Protein AF-A0A7W1YKB1-F1 (afdb_monomer_lite)

Secondary structure (DSSP, 8-state):
-HHHHHHHHHHHHHHHHTT-HHHHHHHHHHHHHH-TT---HHHHHHHHHHHHHHHHHTT-HHHHHHHHHHHHHH-TT-HHHHHHHHHHHTT-TT--THHHHHHHHHHHH--SSPPHHHHHHHHHHHTTS-S-SHHHHHHHHHHHHH-TTHHHHHGGGGGSS-HHHHHHHHHHHHHTT---HHHHHHHHHHHHHHS-TTSHHHHHHHHHHHHHHTSTTHHHHHHHTTPPP----GGGSS-SHHHHHHHHHHHTTTHHHHHHHHHHHTT-SSHHHHHHHHHHHHHTT-GGGS-HHHHHHHHHTTS-TTS--HHHHHHHHHHHTTTTSTTHHHHHHHHHHHHHHHHHHHHHHHH--SHHHHHHHHHHHHHHHHHHHHHHHTT-

Structure (mmCIF, N/CA/C/O backbone):
data_AF-A0A7W1YKB1-F1
#
_entry.id   AF-A0A7W1YKB1-F1
#
loop_
_atom_site.group_PDB
_atom_site.id
_atom_site.type_symbol
_atom_site.label_atom_id
_atom_site.label_alt_id
_atom_site.label_comp_id
_atom_site.label_asym_id
_atom_site.label_entity_id
_atom_site.label_seq_id
_atom_site.pdbx_PDB_ins_code
_atom_site.Cartn_x
_atom_site.Cartn_y
_atom_site.Cartn_z
_atom_site.occupancy
_atom_site.B_iso_or_equiv
_atom_site.auth_seq_id
_atom_site.auth_comp_id
_atom_site.auth_asym_id
_atom_site.auth_atom_id
_atom_site.pdbx_PDB_model_num
ATOM 1 N N . VAL A 1 1 ? 41.666 4.467 -49.188 1.00 85.25 1 VAL A N 1
ATOM 2 C CA . VAL A 1 1 ? 41.265 4.787 -47.792 1.00 85.25 1 VAL A CA 1
ATOM 3 C C . VAL A 1 1 ? 40.006 4.034 -47.366 1.00 85.25 1 VAL A C 1
ATOM 5 O O . VAL A 1 1 ? 40.105 3.256 -46.431 1.00 85.25 1 VAL A O 1
ATOM 8 N N . ALA A 1 2 ? 38.862 4.178 -48.049 1.00 90.25 2 ALA A N 1
ATOM 9 C CA . ALA A 1 2 ? 37.611 3.494 -47.673 1.00 90.25 2 ALA A CA 1
ATOM 10 C C . ALA A 1 2 ? 37.725 1.954 -47.601 1.00 90.25 2 ALA A C 1
ATOM 12 O O . ALA A 1 2 ? 37.402 1.372 -46.573 1.00 90.25 2 ALA A O 1
ATOM 13 N N . GLN A 1 3 ? 38.285 1.310 -48.632 1.00 93.06 3 GLN A N 1
ATOM 14 C CA . GLN A 1 3 ? 38.517 -0.146 -48.645 1.00 93.06 3 GLN A CA 1
ATOM 15 C C . GLN A 1 3 ? 39.397 -0.622 -47.479 1.00 93.06 3 GLN A C 1
ATOM 17 O O . GLN A 1 3 ? 39.146 -1.665 -46.889 1.00 93.06 3 GLN A O 1
ATOM 22 N N . PHE A 1 4 ? 40.407 0.169 -47.104 1.00 93.94 4 PHE A N 1
ATOM 23 C CA . PHE A 1 4 ? 41.265 -0.143 -45.962 1.00 93.94 4 PHE A CA 1
ATOM 24 C C . PHE A 1 4 ? 40.499 -0.048 -44.636 1.00 93.94 4 PHE A C 1
ATOM 26 O O . PHE A 1 4 ? 40.626 -0.935 -43.799 1.00 93.94 4 PHE A O 1
ATOM 33 N N . ARG A 1 5 ? 39.670 0.995 -44.458 1.00 95.00 5 ARG A N 1
ATOM 34 C CA . ARG A 1 5 ? 38.801 1.130 -43.276 1.00 95.00 5 ARG A CA 1
ATOM 35 C C . ARG A 1 5 ? 37.877 -0.082 -43.137 1.00 95.00 5 ARG A C 1
ATOM 37 O O . ARG A 1 5 ? 37.788 -0.651 -42.058 1.00 95.00 5 ARG A O 1
ATOM 44 N N . GLN A 1 6 ? 37.258 -0.503 -44.239 1.00 93.62 6 GLN A N 1
ATOM 45 C CA . GLN A 1 6 ? 36.379 -1.671 -44.267 1.00 93.62 6 GLN A CA 1
ATOM 46 C C . GLN A 1 6 ? 37.120 -2.972 -43.925 1.00 93.62 6 GLN A C 1
ATOM 48 O O . GLN A 1 6 ? 36.598 -3.779 -43.167 1.00 93.62 6 GLN A O 1
ATOM 53 N N . ALA A 1 7 ? 38.340 -3.164 -44.436 1.00 95.44 7 ALA A N 1
ATOM 54 C CA . ALA A 1 7 ? 39.142 -4.349 -44.132 1.00 95.44 7 ALA A CA 1
ATOM 55 C C . ALA A 1 7 ? 39.521 -4.434 -42.643 1.00 95.44 7 ALA A C 1
ATOM 57 O O . ALA A 1 7 ? 39.384 -5.493 -42.039 1.00 95.44 7 ALA A O 1
ATOM 58 N N . VAL A 1 8 ? 39.947 -3.318 -42.037 1.00 95.12 8 VAL A N 1
ATOM 59 C CA . VAL A 1 8 ? 40.283 -3.266 -40.601 1.00 95.12 8 VAL A CA 1
ATOM 60 C C . VAL A 1 8 ? 39.051 -3.519 -39.731 1.00 95.12 8 VAL A C 1
ATOM 62 O O . VAL A 1 8 ? 39.134 -4.265 -38.758 1.00 95.12 8 VAL A O 1
ATOM 65 N N . HIS A 1 9 ? 37.909 -2.925 -40.086 1.00 96.44 9 HIS A N 1
ATOM 66 C CA . HIS A 1 9 ? 36.647 -3.153 -39.379 1.00 96.44 9 HIS A CA 1
ATOM 67 C C . HIS A 1 9 ? 36.203 -4.617 -39.474 1.00 96.44 9 HIS A C 1
ATOM 69 O O . HIS A 1 9 ? 35.893 -5.221 -38.451 1.00 96.44 9 HIS A O 1
ATOM 75 N N . GLY A 1 10 ? 36.253 -5.208 -40.672 1.00 95.44 10 GLY A N 1
ATOM 76 C CA . GLY A 1 10 ? 35.922 -6.616 -40.893 1.00 95.44 10 GLY A CA 1
ATOM 77 C C . GLY A 1 10 ? 36.803 -7.574 -40.087 1.00 95.44 10 GLY A C 1
ATOM 78 O O . GLY A 1 10 ? 36.273 -8.460 -39.425 1.00 95.44 10 GLY A O 1
ATOM 79 N N . GLU A 1 11 ? 38.122 -7.349 -40.065 1.00 96.06 11 GLU A N 1
ATOM 80 C CA . GLU A 1 11 ? 39.069 -8.146 -39.265 1.00 96.06 11 GLU A CA 1
ATOM 81 C C . GLU A 1 11 ? 38.735 -8.080 -37.762 1.00 96.06 11 GLU A C 1
ATOM 83 O O . GLU A 1 11 ? 38.736 -9.098 -37.068 1.00 96.06 11 GLU A O 1
ATOM 88 N N . ALA A 1 12 ? 38.417 -6.889 -37.245 1.00 96.12 12 ALA A N 1
ATOM 89 C CA . ALA A 1 12 ? 38.049 -6.720 -35.840 1.00 96.12 12 ALA A CA 1
ATOM 90 C C . ALA A 1 12 ? 36.725 -7.426 -35.492 1.00 96.12 12 ALA A C 1
ATOM 92 O O . ALA A 1 12 ? 36.629 -8.054 -34.435 1.00 96.12 12 ALA A O 1
ATOM 93 N N . LEU A 1 13 ? 35.724 -7.360 -36.378 1.00 95.00 13 LEU A N 1
ATOM 94 C CA . LEU A 1 13 ? 34.447 -8.057 -36.198 1.00 95.00 13 LEU A CA 1
ATOM 95 C C . LEU A 1 13 ? 34.602 -9.580 -36.264 1.00 95.00 13 LEU A C 1
ATOM 97 O O . LEU A 1 13 ? 33.957 -10.280 -35.488 1.00 95.00 13 LEU A O 1
ATOM 101 N N . GLU A 1 14 ? 35.469 -10.096 -37.135 1.00 96.25 14 GLU A N 1
ATOM 102 C CA . GLU A 1 14 ? 35.768 -11.529 -37.220 1.00 96.25 14 GLU A CA 1
ATOM 103 C C . GLU A 1 14 ? 36.386 -12.045 -35.912 1.00 96.25 14 GLU A C 1
ATOM 105 O O . GLU A 1 14 ? 35.917 -13.031 -35.340 1.00 96.25 14 GLU A O 1
ATOM 110 N N . LEU A 1 15 ? 37.386 -11.331 -35.381 1.00 96.56 15 LEU A N 1
ATOM 111 C CA . LEU A 1 15 ? 38.001 -11.659 -34.092 1.00 96.56 15 LEU A CA 1
ATOM 112 C C . LEU A 1 15 ? 36.985 -11.601 -32.943 1.00 96.56 15 LEU A C 1
ATOM 114 O O . LEU A 1 15 ? 36.934 -12.515 -32.118 1.00 96.56 15 LEU A O 1
ATOM 118 N N . ALA A 1 16 ? 36.150 -10.559 -32.900 1.00 94.69 16 ALA A N 1
ATOM 119 C CA . ALA A 1 16 ? 35.103 -10.432 -31.890 1.00 94.69 16 ALA A CA 1
ATOM 120 C C . ALA A 1 16 ? 34.046 -11.546 -32.003 1.00 94.69 16 ALA A C 1
ATOM 122 O O . ALA A 1 16 ? 33.633 -12.092 -30.982 1.00 94.69 16 ALA A O 1
ATOM 123 N N . GLY A 1 17 ? 33.648 -11.930 -33.220 1.00 92.12 17 GLY A N 1
ATOM 124 C CA . GLY A 1 17 ? 32.723 -13.041 -33.469 1.00 92.12 17 GLY A CA 1
ATOM 125 C C . GLY A 1 17 ? 33.270 -14.398 -33.017 1.00 92.12 17 GLY A C 1
ATOM 126 O O . GLY A 1 17 ? 32.501 -15.270 -32.623 1.00 92.12 17 GLY A O 1
ATOM 127 N N . ALA A 1 18 ? 34.596 -14.552 -32.991 1.00 94.19 18 ALA A N 1
ATOM 128 C CA . ALA A 1 18 ? 35.284 -15.717 -32.439 1.00 94.19 18 ALA A CA 1
ATOM 129 C C . ALA A 1 18 ? 35.510 -15.649 -30.909 1.00 94.19 18 ALA A C 1
ATOM 131 O O . ALA A 1 18 ? 36.258 -16.462 -30.370 1.00 94.19 18 ALA A O 1
ATOM 132 N N . GLY A 1 19 ? 34.930 -14.667 -30.203 1.00 93.50 19 GLY A N 1
ATOM 133 C CA . GLY A 1 19 ? 35.124 -14.455 -28.760 1.00 93.50 19 GLY A CA 1
ATOM 134 C C . GLY A 1 19 ? 36.480 -13.840 -28.383 1.00 93.50 19 GLY A C 1
ATOM 135 O O . GLY A 1 19 ? 36.773 -13.636 -27.205 1.00 93.50 19 GLY A O 1
ATOM 136 N N . ARG A 1 20 ? 37.324 -13.492 -29.364 1.00 97.19 20 ARG A N 1
ATOM 137 C CA . ARG A 1 20 ? 38.670 -12.928 -29.161 1.00 97.19 20 ARG A CA 1
ATOM 138 C C . ARG A 1 20 ? 38.619 -11.403 -29.054 1.00 97.19 20 ARG A C 1
ATOM 140 O O . ARG A 1 20 ? 39.274 -10.679 -29.805 1.00 97.19 20 ARG A O 1
ATOM 147 N N . HIS A 1 21 ? 37.808 -10.904 -28.125 1.00 97.12 21 HIS A N 1
ATOM 148 C CA . HIS A 1 21 ? 37.515 -9.473 -27.999 1.00 97.12 21 HIS A CA 1
ATOM 149 C C . HIS A 1 21 ? 38.749 -8.625 -27.659 1.00 97.12 21 HIS A C 1
ATOM 151 O O . HIS A 1 21 ? 38.918 -7.545 -28.220 1.00 97.12 21 HIS A O 1
ATOM 157 N N . ASP A 1 22 ? 39.635 -9.115 -26.790 1.00 97.38 22 ASP A N 1
ATOM 158 C CA . ASP A 1 22 ? 40.852 -8.382 -26.417 1.00 97.38 22 ASP A CA 1
ATOM 159 C C . ASP A 1 22 ? 41.860 -8.317 -27.573 1.00 97.38 22 ASP A C 1
ATOM 161 O O . ASP A 1 22 ? 42.475 -7.274 -27.798 1.00 97.38 22 ASP A O 1
ATOM 165 N N . ASP A 1 23 ? 41.950 -9.377 -28.384 1.00 97.62 23 ASP A N 1
ATOM 166 C CA . ASP A 1 23 ? 42.762 -9.377 -29.606 1.00 97.62 23 ASP A CA 1
ATOM 167 C C . ASP A 1 23 ? 42.218 -8.385 -30.641 1.00 97.62 23 ASP A C 1
ATOM 169 O O . ASP A 1 23 ? 42.994 -7.675 -31.286 1.00 97.62 23 ASP A O 1
ATOM 173 N N . ALA A 1 24 ? 40.891 -8.308 -30.788 1.00 97.38 24 ALA A N 1
ATOM 174 C CA . ALA A 1 24 ? 40.237 -7.337 -31.660 1.00 97.38 24 ALA A CA 1
ATOM 175 C C . ALA A 1 24 ? 40.542 -5.893 -31.221 1.00 97.38 24 ALA A C 1
ATOM 177 O O . ALA A 1 24 ? 40.937 -5.070 -32.049 1.00 97.38 24 ALA A O 1
ATOM 178 N N . LEU A 1 25 ? 40.442 -5.590 -29.920 1.00 97.50 25 LEU A N 1
ATOM 179 C CA . LEU A 1 25 ? 40.770 -4.266 -29.375 1.00 97.50 25 LEU A CA 1
ATOM 180 C C . LEU A 1 25 ? 42.254 -3.922 -29.551 1.00 97.50 25 LEU A C 1
ATOM 182 O O . LEU A 1 25 ? 42.580 -2.840 -30.039 1.00 97.50 25 LEU A O 1
ATOM 186 N N . ALA A 1 26 ? 43.159 -4.857 -29.248 1.00 97.12 26 ALA A N 1
ATOM 187 C CA . ALA A 1 26 ? 44.594 -4.668 -29.456 1.00 97.12 26 ALA A CA 1
ATOM 188 C C . ALA A 1 26 ? 44.941 -4.462 -30.941 1.00 97.12 26 ALA A C 1
ATOM 190 O O . ALA A 1 26 ? 45.864 -3.716 -31.291 1.00 97.12 26 ALA A O 1
ATOM 191 N N . ARG A 1 27 ? 44.202 -5.117 -31.846 1.00 95.62 27 ARG A N 1
ATOM 192 C CA . ARG A 1 27 ? 44.361 -4.927 -33.287 1.00 95.62 27 ARG A CA 1
ATOM 193 C C . ARG A 1 27 ? 43.944 -3.523 -33.709 1.00 95.62 27 ARG A C 1
ATOM 195 O O . ARG A 1 27 ? 44.707 -2.896 -34.444 1.00 95.62 27 ARG A O 1
ATOM 202 N N . LEU A 1 28 ? 42.798 -3.032 -33.243 1.00 96.56 28 LEU A N 1
ATOM 203 C CA . LEU A 1 28 ? 42.324 -1.674 -33.521 1.00 96.56 28 LEU A CA 1
ATOM 204 C C . LEU A 1 28 ? 43.298 -0.613 -32.995 1.00 96.56 28 LEU A C 1
ATOM 206 O O . LEU A 1 28 ? 43.696 0.271 -33.758 1.00 96.56 28 LEU A O 1
ATOM 210 N N . ASP A 1 29 ? 43.781 -0.768 -31.760 1.00 96.44 29 ASP A N 1
ATOM 211 C CA . ASP A 1 29 ? 44.753 0.150 -31.159 1.00 96.44 29 ASP A CA 1
ATOM 212 C C . ASP A 1 29 ? 46.060 0.217 -31.967 1.00 96.44 29 ASP A C 1
ATOM 214 O O . ASP A 1 29 ? 46.542 1.300 -32.310 1.00 96.44 29 ASP A O 1
ATOM 218 N N . ARG A 1 30 ? 46.582 -0.937 -32.408 1.00 95.81 30 ARG A N 1
ATOM 219 C CA . ARG A 1 30 ? 47.763 -0.990 -33.285 1.00 95.81 30 ARG A CA 1
ATOM 220 C C . ARG A 1 30 ? 47.534 -0.250 -34.604 1.00 95.81 30 ARG A C 1
ATOM 222 O O . ARG A 1 30 ? 48.442 0.421 -35.097 1.00 95.81 30 ARG A O 1
ATOM 229 N N . GLN A 1 31 ? 46.352 -0.390 -35.207 1.00 95.56 31 GLN A N 1
ATOM 230 C CA . GLN A 1 31 ? 46.036 0.286 -36.469 1.00 95.56 31 GLN A CA 1
ATOM 231 C C . GLN A 1 31 ? 45.942 1.803 -36.281 1.00 95.56 31 GLN A C 1
ATOM 233 O O . GLN A 1 31 ? 46.481 2.529 -37.119 1.00 95.56 31 GLN A O 1
ATOM 238 N N . ARG A 1 32 ? 45.338 2.265 -35.178 1.00 95.44 32 ARG A N 1
ATOM 239 C CA . ARG A 1 32 ? 45.282 3.679 -34.776 1.00 95.44 32 ARG A CA 1
ATOM 240 C C . ARG A 1 32 ? 46.678 4.252 -34.523 1.00 95.44 32 ARG A C 1
ATOM 242 O O . ARG A 1 32 ? 47.017 5.292 -35.081 1.00 95.44 32 ARG A O 1
ATOM 249 N N . GLY A 1 33 ? 47.524 3.547 -33.769 1.00 94.44 33 GLY A N 1
ATOM 250 C CA . GLY A 1 33 ? 48.903 3.968 -33.491 1.00 94.44 33 GLY A CA 1
ATOM 251 C C . GLY A 1 33 ? 49.774 4.055 -34.749 1.00 94.44 33 GLY A C 1
ATOM 252 O O . GLY A 1 33 ? 50.532 5.006 -34.923 1.00 94.44 33 GLY A O 1
ATOM 253 N N . ALA A 1 34 ? 49.622 3.106 -35.678 1.00 95.50 34 ALA A N 1
ATOM 254 C CA . ALA A 1 34 ? 50.330 3.135 -36.959 1.00 95.50 34 ALA A CA 1
ATOM 255 C C . ALA A 1 34 ? 49.784 4.198 -37.931 1.00 95.50 34 ALA A C 1
ATOM 257 O O . ALA A 1 34 ? 50.477 4.590 -38.873 1.00 95.50 34 ALA A O 1
ATOM 258 N N . ARG A 1 35 ? 48.523 4.617 -37.767 1.00 95.31 35 ARG A N 1
ATOM 259 C CA . ARG A 1 35 ? 47.820 5.523 -38.685 1.00 95.31 35 ARG A CA 1
ATOM 260 C C . ARG A 1 35 ? 46.950 6.499 -37.889 1.00 95.31 35 ARG A C 1
ATOM 262 O O . ARG A 1 35 ? 45.752 6.263 -37.765 1.00 95.31 35 ARG A O 1
ATOM 269 N N . PRO A 1 36 ? 47.508 7.638 -37.440 1.00 91.81 36 PRO A N 1
ATOM 270 C CA . PRO A 1 36 ? 46.780 8.604 -36.612 1.00 91.81 36 PRO A CA 1
ATOM 271 C C . PRO 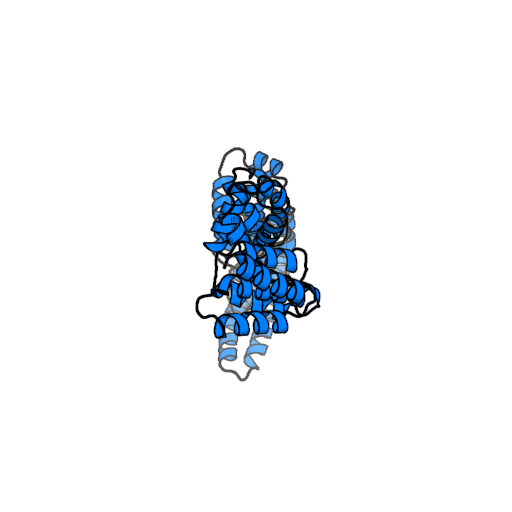A 1 36 ? 45.506 9.187 -37.250 1.00 91.81 36 PRO A C 1
ATOM 273 O O . PRO A 1 36 ? 44.644 9.697 -36.548 1.00 91.81 36 PRO A O 1
ATOM 276 N N . TRP A 1 37 ? 45.365 9.112 -38.579 1.00 92.25 37 TRP A N 1
ATOM 277 C CA . TRP A 1 37 ? 44.157 9.532 -39.302 1.00 92.25 37 TRP A CA 1
ATOM 278 C C . TRP A 1 37 ? 42.993 8.529 -39.201 1.00 92.25 37 TRP A C 1
ATOM 280 O O . TRP A 1 37 ? 41.877 8.829 -39.633 1.00 92.25 37 TRP A O 1
ATOM 290 N N . LEU A 1 38 ? 43.241 7.313 -38.707 1.00 93.94 38 LEU A N 1
ATOM 291 C CA . LEU A 1 38 ? 42.237 6.265 -38.583 1.00 93.94 38 LEU A CA 1
ATOM 292 C C . LEU A 1 38 ? 41.498 6.399 -37.249 1.00 93.94 38 LEU A C 1
ATOM 294 O O . LEU A 1 38 ? 41.954 5.900 -36.227 1.00 93.94 38 LEU A O 1
ATOM 298 N N . ASP A 1 39 ? 40.326 7.027 -37.284 1.00 92.31 39 ASP A N 1
ATOM 299 C CA . ASP A 1 39 ? 39.389 6.975 -36.161 1.00 92.31 39 ASP A CA 1
ATOM 300 C C . ASP A 1 39 ? 38.729 5.585 -36.058 1.00 92.31 39 ASP A C 1
ATOM 302 O O . ASP A 1 39 ? 38.001 5.169 -36.972 1.00 92.31 39 ASP A O 1
ATOM 306 N N . THR A 1 40 ? 39.030 4.882 -34.962 1.00 93.75 40 THR A N 1
ATOM 307 C CA . THR A 1 40 ? 38.560 3.532 -34.607 1.00 93.75 40 THR A CA 1
ATOM 308 C C . THR A 1 40 ? 37.523 3.528 -33.482 1.00 93.75 40 THR A C 1
ATOM 310 O O . THR A 1 40 ? 37.046 2.453 -33.118 1.00 93.75 40 THR A O 1
ATOM 313 N N . ALA A 1 41 ? 37.142 4.689 -32.932 1.00 92.50 41 ALA A N 1
ATOM 314 C CA . ALA A 1 41 ? 36.358 4.767 -31.695 1.00 92.50 41 ALA A CA 1
ATOM 315 C C . ALA A 1 41 ? 35.004 4.037 -31.785 1.00 92.50 41 ALA A C 1
ATOM 317 O O . ALA A 1 41 ? 34.617 3.316 -30.863 1.00 92.50 41 ALA A O 1
ATOM 318 N N . THR A 1 42 ? 34.300 4.166 -32.916 1.00 93.25 42 THR A N 1
ATOM 319 C CA . THR A 1 42 ? 33.042 3.444 -33.169 1.00 93.25 42 THR A CA 1
ATOM 320 C C . THR A 1 42 ? 33.249 1.927 -33.182 1.00 93.25 42 THR A C 1
ATOM 322 O O . THR A 1 42 ? 32.482 1.203 -32.557 1.00 93.25 42 THR A O 1
ATOM 325 N N . TRP A 1 43 ? 34.313 1.438 -33.825 1.00 96.12 43 TRP A N 1
ATOM 326 C CA . TRP A 1 43 ? 34.612 0.003 -33.907 1.00 96.12 43 TRP A CA 1
ATOM 327 C C . TRP A 1 43 ? 35.033 -0.569 -32.552 1.00 96.12 43 TRP A C 1
ATOM 329 O O . TRP A 1 43 ? 34.612 -1.659 -32.178 1.00 96.12 43 TRP A O 1
ATOM 339 N N . GLU A 1 44 ? 35.814 0.184 -31.775 1.00 96.12 44 GLU A N 1
ATOM 340 C CA . GLU A 1 44 ? 36.178 -0.193 -30.404 1.00 96.12 44 GLU A CA 1
ATOM 341 C C . GLU A 1 44 ? 34.935 -0.309 -29.514 1.00 96.12 44 GLU A C 1
ATOM 343 O O . GLU A 1 44 ? 34.840 -1.221 -28.692 1.00 96.12 44 GLU A O 1
ATOM 348 N N . ARG A 1 45 ? 33.946 0.578 -29.686 1.00 96.06 45 ARG A N 1
ATOM 349 C CA . ARG A 1 45 ? 32.659 0.491 -28.980 1.00 96.06 45 ARG A CA 1
ATOM 350 C C . ARG A 1 45 ? 31.850 -0.735 -29.402 1.00 96.06 45 ARG A C 1
ATOM 352 O O . ARG A 1 45 ? 31.323 -1.422 -28.529 1.00 96.06 45 ARG A O 1
ATOM 359 N N . GLU A 1 46 ? 31.775 -1.041 -30.697 1.00 96.12 46 GLU A N 1
ATOM 360 C CA . GLU A 1 46 ? 31.105 -2.250 -31.202 1.00 96.12 46 GLU A CA 1
ATOM 361 C C . GLU A 1 46 ? 31.728 -3.525 -30.608 1.00 96.12 46 GLU A C 1
ATOM 363 O O . GLU A 1 46 ? 31.010 -4.371 -30.072 1.00 96.12 46 GLU A O 1
ATOM 368 N N . VAL A 1 47 ? 33.063 -3.632 -30.604 1.00 97.62 47 VAL A N 1
ATOM 369 C CA . VAL A 1 47 ? 33.781 -4.780 -30.023 1.00 97.62 47 VAL A CA 1
ATOM 370 C C . VAL A 1 47 ? 33.548 -4.888 -28.513 1.00 97.62 47 VAL A C 1
ATOM 372 O O . VAL A 1 47 ? 33.294 -5.986 -28.016 1.00 97.62 47 VAL A O 1
ATOM 375 N N . ARG A 1 48 ? 33.589 -3.770 -27.771 1.00 98.12 48 ARG A N 1
ATOM 376 C CA . ARG A 1 48 ? 33.302 -3.751 -26.323 1.00 98.12 48 ARG A CA 1
ATOM 377 C C . ARG A 1 48 ? 31.850 -4.131 -26.017 1.00 98.12 48 ARG A C 1
ATOM 379 O O . ARG A 1 48 ? 31.609 -4.869 -25.067 1.00 98.12 48 ARG A O 1
ATOM 386 N N . THR A 1 49 ? 30.903 -3.696 -26.844 1.00 97.81 49 THR A N 1
ATOM 387 C CA . THR A 1 49 ? 29.483 -4.073 -26.732 1.00 97.81 49 THR A CA 1
ATOM 388 C C . THR A 1 49 ? 29.302 -5.578 -26.949 1.00 97.81 49 THR A C 1
ATOM 390 O O . THR A 1 49 ? 28.633 -6.243 -26.159 1.00 97.81 49 THR A O 1
ATOM 393 N N . ALA A 1 50 ? 29.959 -6.144 -27.969 1.00 96.88 50 ALA A N 1
ATOM 394 C CA . ALA A 1 50 ? 29.962 -7.587 -28.212 1.00 96.88 50 ALA A CA 1
ATOM 395 C C . ALA A 1 50 ? 30.617 -8.368 -27.058 1.00 96.88 50 ALA A C 1
ATOM 397 O O . ALA A 1 50 ? 30.086 -9.396 -26.642 1.00 96.88 50 ALA A O 1
ATOM 398 N N . LYS A 1 51 ? 31.721 -7.853 -26.495 1.00 97.94 51 LYS A N 1
ATOM 399 C CA . LYS A 1 51 ? 32.379 -8.426 -25.309 1.00 97.94 51 LYS A CA 1
ATOM 400 C C . LYS A 1 51 ? 31.437 -8.467 -24.106 1.00 97.94 51 LYS A C 1
ATOM 402 O O . LYS A 1 51 ? 31.360 -9.492 -23.437 1.00 97.94 51 LYS A O 1
ATOM 407 N N . ALA A 1 52 ? 30.706 -7.382 -23.846 1.00 97.69 52 ALA A N 1
ATOM 408 C CA . ALA A 1 52 ? 29.743 -7.316 -22.749 1.00 97.69 52 ALA A CA 1
ATOM 409 C C . ALA A 1 52 ? 28.645 -8.379 -22.905 1.00 97.69 52 ALA A C 1
ATOM 411 O O . ALA A 1 52 ? 28.411 -9.160 -21.985 1.00 97.69 52 ALA A O 1
ATOM 412 N N . ALA A 1 53 ? 28.045 -8.487 -24.095 1.00 96.56 53 ALA A N 1
ATOM 413 C CA . ALA A 1 53 ? 27.050 -9.521 -24.386 1.00 96.56 53 ALA A CA 1
ATOM 414 C C . ALA A 1 53 ? 27.622 -10.947 -24.251 1.00 96.56 53 ALA A C 1
ATOM 416 O O . ALA A 1 53 ? 26.967 -11.826 -23.690 1.00 96.56 53 ALA A O 1
ATOM 417 N N . HIS A 1 54 ? 28.858 -11.174 -24.710 1.00 96.06 54 HIS A N 1
ATOM 418 C CA . HIS A 1 54 ? 29.543 -12.460 -24.575 1.00 96.06 54 HIS A CA 1
ATOM 419 C C . HIS A 1 54 ? 29.740 -12.856 -23.105 1.00 96.06 54 HIS A C 1
ATOM 421 O O . HIS A 1 54 ? 29.464 -14.001 -22.749 1.00 96.06 54 HIS A O 1
ATOM 427 N N . LEU A 1 55 ? 30.153 -11.918 -22.244 1.00 96.38 55 LEU A N 1
ATOM 428 C CA . LEU A 1 55 ? 30.297 -12.155 -20.803 1.00 96.38 55 LEU A CA 1
ATOM 429 C C . LEU A 1 55 ? 28.971 -12.595 -20.170 1.00 96.38 55 LEU A C 1
ATOM 431 O O . LEU A 1 55 ? 28.937 -13.593 -19.452 1.00 96.38 55 LEU A O 1
ATOM 435 N N . VAL A 1 56 ? 27.866 -11.913 -20.489 1.00 95.50 56 VAL A N 1
ATOM 436 C CA . VAL A 1 56 ? 26.533 -12.284 -19.980 1.00 95.50 56 VAL A CA 1
ATOM 437 C C . VAL A 1 56 ? 26.128 -13.688 -20.442 1.00 95.50 56 VAL A C 1
ATOM 439 O O . VAL A 1 56 ? 25.664 -14.495 -19.633 1.00 95.50 56 VAL A O 1
ATOM 442 N N . ALA A 1 57 ? 26.358 -14.013 -21.718 1.00 94.00 57 ALA A N 1
ATOM 443 C CA . ALA A 1 57 ? 26.049 -15.329 -22.279 1.00 94.00 57 ALA A CA 1
ATOM 444 C C . ALA A 1 57 ? 26.859 -16.472 -21.632 1.00 94.00 57 ALA A C 1
ATOM 446 O O . ALA A 1 57 ? 26.371 -17.598 -21.554 1.00 94.00 57 ALA A O 1
ATOM 447 N N . HIS A 1 58 ? 28.060 -16.185 -21.122 1.00 94.44 58 HIS A N 1
ATOM 448 C CA . HIS A 1 58 ? 28.961 -17.161 -20.497 1.00 94.44 58 HIS A CA 1
ATOM 449 C C . HIS A 1 58 ? 28.954 -17.082 -18.963 1.00 94.44 58 HIS A C 1
ATOM 451 O O . HIS A 1 58 ? 29.959 -17.366 -18.321 1.00 94.44 58 HIS A O 1
ATOM 457 N N . GLN A 1 59 ? 27.811 -16.725 -18.365 1.00 90.62 59 GLN A N 1
ATOM 458 C CA . GLN A 1 59 ? 27.593 -16.713 -16.907 1.00 90.62 59 GLN A CA 1
ATOM 459 C C . GLN A 1 59 ? 28.474 -15.721 -16.125 1.00 90.62 59 GLN A C 1
ATOM 461 O O . GLN A 1 59 ? 28.613 -15.828 -14.909 1.00 90.62 59 GLN A O 1
ATOM 466 N N . HIS A 1 60 ? 29.005 -14.697 -16.793 1.00 94.12 60 HIS A N 1
ATOM 467 C CA . HIS A 1 60 ? 29.709 -13.575 -16.170 1.00 94.12 60 HIS A CA 1
ATOM 468 C C . HIS A 1 60 ? 28.835 -12.312 -16.190 1.00 94.12 60 HIS A C 1
ATOM 470 O O . HIS A 1 60 ? 29.261 -11.249 -16.644 1.00 94.12 60 HIS A O 1
ATOM 476 N N . ALA A 1 61 ? 27.591 -12.442 -15.714 1.00 93.38 61 ALA A N 1
ATOM 477 C CA . ALA A 1 61 ? 26.558 -11.407 -15.793 1.00 93.38 61 ALA A CA 1
ATOM 478 C C . ALA A 1 61 ? 26.983 -10.077 -15.148 1.00 93.38 61 ALA A C 1
ATOM 480 O O . ALA A 1 61 ? 26.862 -9.041 -15.792 1.00 93.38 61 ALA A O 1
ATOM 481 N N . GLU A 1 62 ? 27.563 -10.105 -13.944 1.00 94.69 62 GLU A N 1
ATOM 482 C CA . GLU A 1 62 ? 28.023 -8.898 -13.233 1.00 94.69 62 GLU A CA 1
ATOM 483 C C . GLU A 1 62 ? 29.120 -8.144 -14.004 1.00 94.69 62 GLU A C 1
ATOM 485 O O . GLU A 1 62 ? 29.094 -6.920 -14.112 1.00 94.69 62 GLU A O 1
ATOM 490 N N . GLN A 1 63 ? 30.078 -8.868 -14.596 1.00 96.25 63 GLN A N 1
ATOM 491 C CA . GLN A 1 63 ? 31.147 -8.262 -15.399 1.00 96.25 63 GLN A CA 1
ATOM 492 C C . GLN A 1 63 ? 30.606 -7.704 -16.719 1.00 96.25 63 GLN A C 1
ATOM 494 O O . GLN A 1 63 ? 31.034 -6.642 -17.172 1.00 96.25 63 GLN A O 1
ATOM 499 N N . GLY A 1 64 ? 29.658 -8.420 -17.329 1.00 96.38 64 GLY A N 1
ATOM 500 C CA . GLY A 1 64 ? 28.938 -7.956 -18.507 1.00 96.38 64 GLY A CA 1
ATOM 501 C C . GLY A 1 64 ? 28.148 -6.678 -18.224 1.00 96.38 64 GLY A C 1
ATOM 502 O O . GLY A 1 64 ? 28.259 -5.722 -18.988 1.00 96.38 64 GLY A O 1
ATOM 503 N N . GLU A 1 65 ? 27.411 -6.627 -17.108 1.00 96.50 65 GLU A N 1
ATOM 504 C CA . GLU A 1 65 ? 26.690 -5.431 -16.661 1.00 96.50 65 GLU A CA 1
ATOM 505 C C . GLU A 1 65 ? 27.647 -4.263 -16.431 1.00 96.50 65 GLU A C 1
ATOM 507 O O . GLU A 1 65 ? 27.423 -3.190 -16.986 1.00 96.50 65 GLU A O 1
ATOM 512 N N . ALA A 1 66 ? 28.727 -4.465 -15.671 1.00 97.06 66 ALA A N 1
ATOM 513 C CA . ALA A 1 66 ? 29.707 -3.417 -15.401 1.00 97.06 66 ALA A CA 1
ATOM 514 C C . ALA A 1 66 ? 30.273 -2.820 -16.701 1.00 97.06 66 ALA A C 1
ATOM 516 O O . ALA A 1 66 ? 30.368 -1.601 -16.837 1.00 97.06 66 ALA A O 1
ATOM 517 N N . LEU A 1 67 ? 30.574 -3.664 -17.696 1.00 97.75 67 LEU A N 1
ATOM 518 C CA . LEU A 1 67 ? 31.043 -3.197 -18.999 1.00 97.75 67 LEU A CA 1
ATOM 519 C C . LEU A 1 67 ? 29.953 -2.442 -19.779 1.00 97.75 67 LEU A C 1
ATOM 521 O O . LEU A 1 67 ? 30.252 -1.420 -20.398 1.00 97.75 67 LEU A O 1
ATOM 525 N N . PHE A 1 68 ? 28.696 -2.897 -19.741 1.00 98.12 68 PHE A N 1
ATOM 526 C CA . PHE A 1 68 ? 27.578 -2.144 -20.320 1.00 98.12 68 PHE A CA 1
ATOM 527 C C . PHE A 1 68 ? 27.383 -0.787 -19.637 1.00 98.12 68 PHE A C 1
ATOM 529 O O . PHE A 1 68 ? 27.143 0.198 -20.331 1.00 98.12 68 PHE A O 1
ATOM 536 N N . LEU A 1 69 ? 27.516 -0.708 -18.311 1.00 97.06 69 LEU A N 1
ATOM 537 C CA . LEU A 1 69 ? 27.418 0.545 -17.565 1.00 97.06 69 LEU A CA 1
ATOM 538 C C . LEU A 1 69 ? 28.507 1.531 -17.989 1.00 97.06 69 LEU A C 1
ATOM 540 O O . LEU A 1 69 ? 28.168 2.649 -18.361 1.00 97.06 69 LEU A O 1
ATOM 544 N N . THR A 1 70 ? 29.772 1.105 -18.067 1.00 97.75 70 THR A N 1
ATOM 545 C CA . THR A 1 70 ? 30.859 1.959 -18.581 1.00 97.75 70 THR A CA 1
ATOM 546 C C . THR A 1 70 ? 30.576 2.445 -20.006 1.00 97.75 70 THR A C 1
ATOM 548 O O . THR A 1 70 ? 30.732 3.625 -20.310 1.00 97.75 70 THR A O 1
ATOM 551 N N . LEU A 1 71 ? 30.097 1.562 -20.890 1.00 97.25 71 LEU A N 1
ATOM 552 C CA . LEU A 1 71 ? 29.726 1.946 -22.257 1.00 97.25 71 LEU A CA 1
ATOM 553 C C . LEU A 1 71 ? 28.583 2.971 -22.287 1.00 97.25 71 LEU A C 1
ATOM 555 O O . LEU A 1 71 ? 28.583 3.867 -23.132 1.00 97.25 71 LEU A O 1
ATOM 559 N N . ARG A 1 72 ? 27.620 2.861 -21.368 1.00 96.19 72 ARG A N 1
ATOM 560 C CA . ARG A 1 72 ? 26.517 3.816 -21.229 1.00 96.19 72 ARG A CA 1
ATOM 561 C C . ARG A 1 72 ? 26.939 5.123 -20.566 1.00 96.19 72 ARG A C 1
ATOM 563 O O . ARG A 1 72 ? 26.369 6.149 -20.895 1.00 96.19 72 ARG A O 1
ATOM 570 N N . GLU A 1 73 ? 27.930 5.134 -19.687 1.00 95.75 73 GLU A N 1
ATOM 571 C CA . GLU A 1 73 ? 28.503 6.381 -19.167 1.00 95.75 73 GLU A CA 1
ATOM 572 C C . GLU A 1 73 ? 29.195 7.175 -20.286 1.00 95.75 73 GLU A C 1
ATOM 574 O O . GLU A 1 73 ? 29.034 8.391 -20.375 1.00 95.75 73 GLU A O 1
ATOM 579 N N . GLU A 1 74 ? 29.905 6.483 -21.185 1.00 95.50 74 GLU A N 1
ATOM 580 C CA . GLU A 1 74 ? 30.545 7.090 -22.360 1.00 95.50 74 GLU A CA 1
ATOM 581 C C . GLU A 1 74 ? 29.531 7.576 -23.414 1.00 95.50 74 GLU A C 1
ATOM 583 O O . GLU A 1 74 ? 29.772 8.578 -24.092 1.00 95.50 74 GLU A O 1
ATOM 588 N N . ALA A 1 75 ? 28.417 6.858 -23.590 1.00 94.25 75 ALA A N 1
ATOM 589 C CA . ALA A 1 75 ? 27.383 7.169 -24.577 1.00 94.25 75 ALA A CA 1
ATOM 590 C C . ALA A 1 75 ? 25.962 6.824 -24.059 1.00 94.25 75 ALA A C 1
ATOM 592 O O . ALA A 1 75 ? 25.396 5.795 -24.445 1.00 94.25 75 ALA A O 1
ATOM 593 N N . PRO A 1 76 ? 25.354 7.687 -23.214 1.00 93.19 76 PRO A N 1
ATOM 594 C CA . PRO A 1 76 ? 24.112 7.379 -22.483 1.00 93.19 76 PRO A CA 1
ATOM 595 C C . PRO A 1 76 ? 22.909 7.020 -23.352 1.00 93.19 76 PRO A C 1
ATOM 597 O O . PRO A 1 76 ? 22.116 6.150 -22.978 1.00 93.19 76 PRO A O 1
ATOM 600 N N . ASP A 1 77 ? 22.814 7.658 -24.520 1.00 93.25 77 ASP A N 1
ATOM 601 C CA . ASP A 1 77 ? 21.703 7.530 -25.462 1.00 93.25 77 ASP A CA 1
ATOM 602 C C . ASP A 1 77 ? 22.041 6.635 -26.673 1.00 93.25 77 ASP A C 1
ATOM 604 O O . ASP A 1 77 ? 21.333 6.648 -27.680 1.00 93.25 77 ASP A O 1
ATOM 608 N N . ASP A 1 78 ? 23.123 5.850 -26.639 1.00 95.19 78 ASP A N 1
ATOM 609 C CA . ASP A 1 78 ? 23.457 4.968 -27.765 1.00 95.19 78 ASP A CA 1
ATOM 610 C C . ASP A 1 78 ? 22.471 3.784 -27.848 1.00 95.19 78 ASP A C 1
ATOM 612 O O . ASP A 1 78 ? 22.486 2.843 -27.043 1.00 95.19 78 ASP A O 1
ATOM 616 N N . ALA A 1 79 ? 21.605 3.824 -28.865 1.00 94.94 79 ALA A N 1
ATOM 617 C CA . ALA A 1 79 ? 20.571 2.821 -29.116 1.00 94.94 79 ALA A CA 1
ATOM 618 C C . ALA A 1 79 ? 21.136 1.416 -29.379 1.00 94.94 79 ALA A C 1
ATOM 620 O O . ALA A 1 79 ? 20.431 0.417 -29.218 1.00 94.94 79 ALA A O 1
ATOM 621 N N . THR A 1 80 ? 22.377 1.316 -29.856 1.00 95.25 80 THR A N 1
ATOM 622 C CA . THR A 1 80 ? 23.015 0.030 -30.156 1.00 95.25 80 THR A CA 1
ATOM 623 C C . THR A 1 80 ? 23.456 -0.643 -28.866 1.00 95.25 80 THR A C 1
ATOM 625 O O . THR A 1 80 ? 23.152 -1.819 -28.667 1.00 95.25 80 THR A O 1
ATOM 628 N N . ILE A 1 81 ? 24.070 0.117 -27.952 1.00 97.19 81 ILE A N 1
ATOM 629 C CA . ILE A 1 81 ? 24.441 -0.374 -26.618 1.00 97.19 81 ILE A CA 1
ATOM 630 C C . ILE A 1 81 ? 23.187 -0.798 -25.847 1.00 97.19 81 ILE A C 1
ATOM 632 O O . ILE A 1 81 ? 23.133 -1.910 -25.324 1.00 97.19 81 ILE A O 1
ATOM 636 N N . CYS A 1 82 ? 22.150 0.047 -25.826 1.00 97.12 82 CYS A N 1
ATOM 637 C CA . CYS A 1 82 ? 20.919 -0.257 -25.094 1.00 97.12 82 CYS A CA 1
ATOM 638 C C . CYS A 1 82 ? 20.211 -1.511 -25.637 1.00 97.12 82 CYS A C 1
ATOM 640 O O . CYS A 1 82 ? 19.737 -2.332 -24.853 1.00 97.12 82 CYS A O 1
ATOM 642 N N . ARG A 1 83 ? 20.172 -1.702 -26.967 1.00 96.44 83 ARG A N 1
ATOM 643 C CA . ARG A 1 83 ? 19.600 -2.915 -27.581 1.00 96.44 83 ARG A CA 1
ATOM 644 C C . ARG A 1 83 ? 20.418 -4.161 -27.272 1.00 96.44 83 ARG A C 1
ATOM 646 O O . ARG A 1 83 ? 19.835 -5.199 -26.985 1.00 96.44 83 ARG A O 1
ATOM 653 N N . ALA A 1 84 ? 21.745 -4.065 -27.306 1.00 96.25 84 ALA A N 1
ATOM 654 C CA . ALA A 1 84 ? 22.611 -5.183 -26.950 1.00 96.25 84 ALA A CA 1
ATOM 655 C C . ALA A 1 84 ? 22.441 -5.586 -25.477 1.00 96.25 84 ALA A C 1
ATOM 657 O O . ALA A 1 84 ? 22.376 -6.773 -25.170 1.00 96.25 84 ALA A O 1
ATOM 658 N N . MET A 1 85 ? 22.303 -4.604 -24.582 1.00 97.12 85 MET A N 1
ATOM 659 C CA . MET A 1 85 ? 22.035 -4.844 -23.166 1.00 97.12 85 MET A CA 1
ATOM 660 C C . MET A 1 85 ? 20.672 -5.524 -22.953 1.00 97.12 85 MET A C 1
ATOM 662 O O . MET A 1 85 ? 20.599 -6.512 -22.225 1.00 97.12 85 MET A O 1
ATOM 666 N N . LEU A 1 86 ? 19.610 -5.058 -23.628 1.00 96.06 86 LEU A N 1
ATOM 667 C CA . LEU A 1 86 ? 18.307 -5.738 -23.618 1.00 96.06 86 LEU A CA 1
ATOM 668 C C . LEU A 1 86 ? 18.400 -7.167 -24.133 1.00 96.06 86 LEU A C 1
ATOM 670 O O . LEU A 1 86 ? 17.957 -8.076 -23.445 1.00 96.06 86 LEU A O 1
ATOM 674 N N . ALA A 1 87 ? 19.026 -7.390 -25.285 1.00 95.25 87 ALA A N 1
ATOM 675 C CA . ALA A 1 87 ? 19.171 -8.731 -25.840 1.00 95.25 87 ALA A CA 1
ATOM 676 C C . ALA A 1 87 ? 19.951 -9.682 -24.911 1.00 95.25 87 ALA A C 1
ATOM 678 O O . ALA A 1 87 ? 19.675 -10.878 -24.892 1.00 95.25 87 ALA A O 1
ATOM 679 N N . ALA A 1 88 ? 20.911 -9.163 -24.139 1.00 94.69 88 ALA A N 1
ATOM 680 C CA . ALA A 1 88 ? 21.710 -9.957 -23.209 1.00 94.69 88 ALA A CA 1
ATOM 681 C C . ALA A 1 88 ? 20.958 -10.323 -21.915 1.00 94.69 88 ALA A C 1
ATOM 683 O O . ALA A 1 88 ? 21.181 -11.406 -21.371 1.00 94.69 88 ALA A O 1
ATOM 684 N N . PHE A 1 89 ? 20.086 -9.438 -21.415 1.00 94.19 89 PHE A N 1
ATOM 685 C CA . PHE A 1 89 ? 19.467 -9.587 -20.091 1.00 94.19 89 PHE A CA 1
ATOM 686 C C . PHE A 1 89 ? 17.947 -9.794 -20.078 1.00 94.19 89 PHE A C 1
ATOM 688 O O . PHE A 1 89 ? 17.416 -10.258 -19.068 1.00 94.19 89 PHE A O 1
ATOM 695 N N . ALA A 1 90 ? 17.224 -9.451 -21.145 1.00 85.56 90 ALA A N 1
ATOM 696 C CA . ALA A 1 90 ? 15.767 -9.541 -21.166 1.00 85.56 90 ALA A CA 1
ATOM 697 C C . ALA A 1 90 ? 15.298 -10.989 -20.945 1.00 85.56 90 ALA A C 1
ATOM 699 O O . ALA A 1 90 ? 15.795 -11.928 -21.562 1.00 85.56 90 ALA A O 1
ATOM 700 N N . GLY A 1 91 ? 14.327 -11.160 -20.045 1.00 80.69 91 GLY A N 1
ATOM 701 C CA . GLY A 1 91 ? 13.756 -12.466 -19.707 1.00 80.69 91 GLY A CA 1
ATOM 702 C C . GLY A 1 91 ? 14.558 -13.293 -18.700 1.00 80.69 91 GLY A C 1
ATOM 703 O O . GLY A 1 91 ? 14.130 -14.398 -18.379 1.00 80.69 91 GLY A O 1
ATOM 704 N N . ARG A 1 92 ? 15.681 -12.784 -18.180 1.00 85.12 92 ARG A N 1
ATOM 705 C CA . ARG A 1 92 ? 16.384 -13.421 -17.062 1.00 85.12 92 ARG A CA 1
ATOM 706 C C . ARG A 1 92 ? 15.767 -13.022 -15.721 1.00 85.12 92 ARG A C 1
ATOM 708 O O . ARG A 1 92 ? 15.400 -11.863 -15.528 1.00 85.12 92 ARG A O 1
ATOM 715 N N . ASP A 1 93 ? 15.728 -13.960 -14.779 1.00 80.12 93 ASP A N 1
ATOM 716 C CA . ASP A 1 93 ? 15.245 -13.702 -13.414 1.00 80.12 93 ASP A CA 1
ATOM 717 C C . ASP A 1 93 ? 16.181 -12.766 -12.626 1.00 80.12 93 ASP A C 1
ATOM 719 O O . ASP A 1 93 ? 15.735 -12.042 -11.739 1.00 80.12 93 ASP A O 1
ATOM 723 N N . ASP A 1 94 ? 17.469 -12.743 -12.982 1.00 81.75 94 ASP A N 1
ATOM 724 C CA . ASP A 1 94 ? 18.527 -11.908 -12.398 1.00 81.75 94 ASP A CA 1
ATOM 725 C C . ASP A 1 94 ? 18.810 -10.635 -13.220 1.00 81.75 94 ASP A C 1
ATOM 727 O O . ASP A 1 94 ? 19.901 -10.070 -13.143 1.00 81.75 94 ASP A O 1
ATOM 731 N N . ALA A 1 95 ? 17.852 -10.182 -14.038 1.00 85.00 95 ALA A N 1
ATOM 732 C CA . ALA A 1 95 ? 18.025 -8.985 -14.855 1.00 85.00 95 ALA A CA 1
ATOM 733 C C . ALA A 1 95 ? 18.353 -7.751 -13.985 1.00 85.00 95 ALA A C 1
ATOM 735 O O . ALA A 1 95 ? 17.625 -7.456 -13.028 1.00 85.00 95 ALA A O 1
ATOM 736 N N . PRO A 1 96 ? 19.408 -6.988 -14.320 1.00 90.00 96 PRO A N 1
ATOM 737 C CA . PRO A 1 96 ? 19.872 -5.918 -13.456 1.00 90.00 96 PRO A CA 1
ATOM 738 C C . PRO A 1 96 ? 18.949 -4.690 -13.491 1.00 90.00 96 PRO A C 1
ATOM 740 O O . PRO A 1 96 ? 18.350 -4.398 -14.532 1.00 90.00 96 PRO A O 1
ATOM 743 N N . PRO A 1 97 ? 18.877 -3.885 -12.410 1.00 88.19 97 PRO A N 1
ATOM 744 C CA . PRO A 1 97 ? 18.091 -2.645 -12.389 1.00 88.19 97 PRO A CA 1
ATOM 745 C C . PRO A 1 97 ? 18.481 -1.655 -13.499 1.00 88.19 97 PRO A C 1
ATOM 747 O O . PRO A 1 97 ? 17.635 -0.946 -14.045 1.00 88.19 97 PRO A O 1
ATOM 750 N N . SER A 1 98 ? 19.759 -1.644 -13.887 1.00 90.75 98 SER A N 1
ATOM 751 C CA . SER A 1 98 ? 20.305 -0.804 -14.960 1.00 90.75 98 SER A CA 1
ATOM 752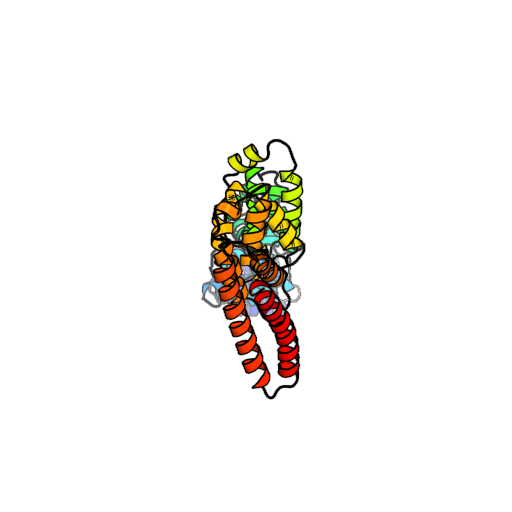 C C . SER A 1 98 ? 19.661 -1.064 -16.334 1.00 90.75 98 SER A C 1
ATOM 754 O O . SER A 1 98 ? 19.638 -0.165 -17.186 1.00 90.75 98 SER A O 1
ATOM 756 N N . LEU A 1 99 ? 19.066 -2.249 -16.530 1.00 94.81 99 LEU A N 1
ATOM 757 C CA . LEU A 1 99 ? 18.326 -2.625 -17.735 1.00 94.81 99 LEU A CA 1
ATOM 758 C C . LEU A 1 99 ? 17.104 -1.731 -17.971 1.00 94.81 99 LEU A C 1
ATOM 760 O O . LEU A 1 99 ? 16.799 -1.394 -19.116 1.00 94.81 99 LEU A O 1
ATOM 764 N N . VAL A 1 100 ? 16.440 -1.286 -16.897 1.00 94.19 100 VAL A N 1
ATOM 765 C CA . VAL A 1 100 ? 15.284 -0.376 -16.977 1.00 94.19 100 VAL A CA 1
ATOM 766 C C . VAL A 1 100 ? 15.697 0.936 -17.636 1.00 94.19 100 VAL A C 1
ATOM 768 O O . VAL A 1 100 ? 15.024 1.420 -18.543 1.00 94.19 100 VAL A O 1
ATOM 771 N N . GLY A 1 101 ? 16.863 1.471 -17.267 1.00 93.31 101 GLY A N 1
ATOM 772 C CA . GLY A 1 101 ? 17.400 2.679 -17.885 1.00 93.31 101 GLY A CA 1
ATOM 773 C C . GLY A 1 101 ? 17.677 2.515 -19.384 1.00 93.31 101 GLY A C 1
ATOM 774 O O . GLY A 1 101 ? 17.514 3.476 -20.131 1.00 93.31 101 GLY A O 1
ATOM 775 N N . ALA A 1 102 ? 18.094 1.329 -19.839 1.00 95.69 102 ALA A N 1
ATOM 776 C CA . ALA A 1 102 ? 18.330 1.059 -21.261 1.00 95.69 102 ALA A CA 1
ATOM 777 C C . ALA A 1 102 ? 17.004 0.944 -22.030 1.00 95.69 102 ALA A C 1
ATOM 779 O O . ALA A 1 102 ? 16.852 1.527 -23.106 1.00 95.69 102 ALA A O 1
ATOM 780 N N . ALA A 1 103 ? 16.016 0.265 -21.441 1.00 96.62 103 ALA A N 1
ATOM 781 C CA . ALA A 1 103 ? 14.663 0.179 -21.979 1.00 96.62 103 ALA A CA 1
ATOM 782 C C . ALA A 1 103 ? 14.013 1.569 -22.112 1.00 96.62 103 ALA A C 1
ATOM 784 O O . ALA A 1 103 ? 13.436 1.878 -23.153 1.00 96.62 103 ALA A O 1
ATOM 785 N N . MET A 1 104 ? 14.181 2.440 -21.110 1.00 94.94 104 MET A N 1
ATOM 786 C CA . MET A 1 104 ? 13.687 3.823 -21.138 1.00 94.94 104 MET A CA 1
ATOM 787 C C . MET A 1 104 ? 14.296 4.642 -22.284 1.00 94.94 104 MET A C 1
ATOM 789 O O . MET A 1 104 ? 13.567 5.369 -22.955 1.00 94.94 104 MET A O 1
ATOM 793 N N . VAL A 1 105 ? 15.604 4.523 -22.549 1.00 94.88 105 VAL A N 1
ATOM 794 C CA . VAL A 1 105 ? 16.264 5.221 -23.673 1.00 94.88 105 VAL A CA 1
ATOM 795 C C . VAL A 1 105 ? 15.661 4.785 -25.009 1.00 94.88 105 VAL A C 1
ATOM 797 O O . VAL A 1 105 ? 15.225 5.623 -25.800 1.00 94.88 105 VAL A O 1
ATOM 800 N N . LEU A 1 106 ? 15.548 3.476 -25.241 1.00 95.62 106 LEU A N 1
ATOM 801 C CA . LEU A 1 106 ? 14.969 2.939 -26.479 1.00 95.62 106 LEU A CA 1
ATOM 802 C C . LEU A 1 106 ? 13.499 3.332 -26.649 1.00 95.62 106 LEU A C 1
ATOM 804 O O . LEU A 1 106 ? 13.038 3.653 -27.750 1.00 95.62 106 LEU A O 1
ATOM 808 N N . ALA A 1 107 ? 12.767 3.372 -25.542 1.00 95.44 107 ALA A N 1
ATOM 809 C CA . ALA A 1 107 ? 11.392 3.825 -25.510 1.00 95.44 107 ALA A CA 1
ATOM 810 C C . ALA A 1 107 ? 11.237 5.349 -25.701 1.00 95.44 107 ALA A C 1
ATOM 812 O O . ALA A 1 107 ? 10.171 5.805 -26.101 1.00 95.44 107 ALA A O 1
ATOM 813 N N . ARG A 1 108 ? 12.267 6.169 -25.489 1.00 92.00 108 ARG A N 1
ATOM 814 C CA . ARG A 1 108 ? 12.214 7.606 -25.826 1.00 92.00 108 ARG A CA 1
ATOM 815 C C . ARG A 1 108 ? 12.580 7.887 -27.280 1.00 92.00 108 ARG A C 1
ATOM 817 O O . ARG A 1 108 ? 12.088 8.846 -27.859 1.00 92.00 108 ARG A O 1
ATOM 824 N N . GLN A 1 109 ? 13.435 7.055 -27.869 1.00 92.06 109 GLN A N 1
ATOM 825 C CA . GLN A 1 109 ? 13.924 7.245 -29.238 1.00 92.06 109 GLN A CA 1
ATOM 826 C C . GLN A 1 109 ? 12.946 6.760 -30.314 1.00 92.06 109 GLN A C 1
ATOM 828 O O . GLN A 1 109 ? 12.998 7.222 -31.452 1.00 92.06 109 GLN A O 1
ATOM 833 N N . GLY A 1 110 ? 12.068 5.812 -29.981 1.00 88.69 110 GLY A N 1
ATOM 834 C CA . GLY A 1 110 ? 11.029 5.334 -30.896 1.00 88.69 110 GLY A CA 1
ATOM 835 C C . GLY A 1 110 ? 9.750 6.178 -30.856 1.00 88.69 110 GLY A C 1
ATOM 836 O O . GLY A 1 110 ? 9.420 6.769 -29.835 1.00 88.69 110 GLY A O 1
ATOM 837 N N . SER A 1 111 ? 8.986 6.166 -31.950 1.00 86.00 111 SER A N 1
ATOM 838 C CA . SER A 1 111 ? 7.687 6.854 -32.065 1.00 86.00 111 SER A CA 1
ATOM 839 C C . SER A 1 111 ? 6.475 5.917 -32.192 1.00 86.00 111 SER A C 1
ATOM 841 O O . SER A 1 111 ? 5.342 6.377 -32.122 1.00 86.00 111 SER A O 1
ATOM 843 N N . GLY A 1 112 ? 6.693 4.612 -32.394 1.00 91.62 112 GLY A N 1
ATOM 844 C CA . GLY A 1 112 ? 5.629 3.607 -32.552 1.00 91.62 112 GLY A CA 1
ATOM 845 C C . GLY A 1 112 ? 5.279 2.869 -31.254 1.00 91.62 112 GLY A C 1
ATOM 846 O O . GLY A 1 112 ? 5.663 3.314 -30.175 1.00 91.62 112 GLY A O 1
ATOM 847 N N . PRO A 1 113 ? 4.618 1.706 -31.318 1.00 94.62 113 PRO A N 1
ATOM 848 C CA . PRO A 1 113 ? 4.486 0.813 -30.165 1.00 94.62 113 PRO A CA 1
ATOM 849 C C . PRO A 1 113 ? 5.848 0.423 -29.567 1.00 94.62 113 PRO A C 1
ATOM 851 O O . PRO A 1 113 ? 6.874 0.467 -30.260 1.00 94.62 113 PRO A O 1
ATOM 854 N N . LEU A 1 114 ? 5.878 0.071 -28.280 1.00 95.69 114 LEU A N 1
ATOM 855 C CA . LEU A 1 114 ? 7.083 -0.488 -27.657 1.00 95.69 114 LEU A CA 1
ATOM 856 C C . LEU A 1 114 ? 7.437 -1.841 -28.287 1.00 95.69 114 LEU A C 1
ATOM 858 O O . LEU A 1 114 ? 6.560 -2.628 -28.638 1.00 95.69 114 LEU A O 1
ATOM 862 N N . ALA A 1 115 ? 8.736 -2.117 -28.420 1.00 93.62 115 ALA A N 1
ATOM 863 C CA . ALA A 1 115 ? 9.194 -3.461 -28.751 1.00 93.62 115 ALA A CA 1
ATOM 864 C C . ALA A 1 115 ? 8.868 -4.421 -27.5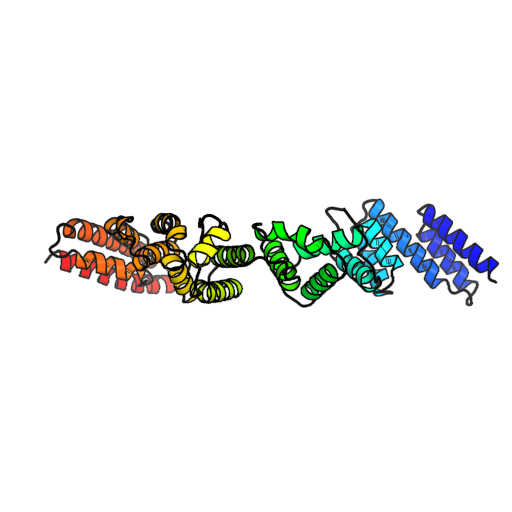83 1.00 93.62 115 ALA A C 1
ATOM 866 O O . ALA A 1 115 ? 8.883 -3.972 -26.434 1.00 93.62 115 ALA A O 1
ATOM 867 N N . PRO A 1 116 ? 8.578 -5.714 -27.835 1.00 92.69 116 PRO A N 1
ATOM 868 C CA . PRO A 1 116 ? 8.116 -6.633 -26.787 1.00 92.69 116 PRO A CA 1
ATOM 869 C C . PRO A 1 116 ? 9.067 -6.776 -25.588 1.00 92.69 116 PRO A C 1
ATOM 871 O O . PRO A 1 116 ? 8.620 -6.842 -24.447 1.00 92.69 116 PRO A O 1
ATOM 874 N N . ASP A 1 117 ? 10.375 -6.782 -25.834 1.00 92.81 117 ASP A N 1
ATOM 875 C CA . ASP A 1 117 ? 11.426 -6.848 -24.814 1.00 92.81 117 ASP A CA 1
ATOM 876 C C . ASP A 1 117 ? 11.493 -5.568 -23.964 1.00 92.81 117 ASP A C 1
ATOM 878 O O . ASP A 1 117 ? 11.554 -5.630 -22.735 1.00 92.81 117 ASP A O 1
ATOM 882 N N . VAL A 1 118 ? 11.402 -4.400 -24.608 1.00 95.81 118 VAL A N 1
ATOM 883 C CA . VAL A 1 118 ? 11.299 -3.095 -23.938 1.00 95.81 118 VAL A CA 1
ATOM 884 C C . VAL A 1 118 ? 10.042 -3.050 -23.071 1.00 95.81 118 VAL A C 1
ATOM 886 O O . VAL A 1 118 ? 10.122 -2.698 -21.896 1.00 95.81 118 VAL A O 1
ATOM 889 N N . GLN A 1 119 ? 8.891 -3.435 -23.628 1.00 95.44 119 GLN A N 1
ATOM 890 C CA . GLN A 1 119 ? 7.617 -3.477 -22.913 1.00 95.44 119 GLN A CA 1
ATOM 891 C C . GLN A 1 119 ? 7.716 -4.379 -21.679 1.00 95.44 119 GLN A C 1
ATOM 893 O O . GLN A 1 119 ? 7.401 -3.937 -20.579 1.00 95.44 119 GLN A O 1
ATOM 898 N N . GLN A 1 120 ? 8.226 -5.605 -21.833 1.00 94.31 120 GLN A N 1
ATOM 899 C CA . GLN A 1 120 ? 8.384 -6.551 -20.730 1.00 94.31 120 GLN A CA 1
ATOM 900 C C . GLN A 1 120 ? 9.229 -5.972 -19.586 1.00 94.31 120 GLN A C 1
ATOM 902 O O . GLN A 1 120 ? 8.841 -6.078 -18.420 1.00 94.31 120 GLN A O 1
ATOM 907 N N . VAL A 1 121 ? 10.368 -5.347 -19.902 1.00 95.75 121 VAL A N 1
ATOM 908 C CA . VAL A 1 121 ? 11.250 -4.749 -18.888 1.00 95.75 121 VAL A CA 1
ATOM 909 C C . VAL A 1 121 ? 10.568 -3.579 -18.181 1.00 95.75 121 VAL A C 1
ATOM 911 O O . VAL A 1 121 ? 10.604 -3.515 -16.952 1.00 95.75 121 VAL A O 1
ATOM 914 N N . LEU A 1 122 ? 9.917 -2.682 -18.926 1.00 96.31 122 LEU A N 1
ATOM 915 C CA . LEU A 1 122 ? 9.260 -1.496 -18.370 1.00 96.31 122 LEU A CA 1
ATOM 916 C C . LEU A 1 122 ? 8.023 -1.847 -17.533 1.00 96.31 122 LEU A C 1
ATOM 918 O O . LEU A 1 122 ? 7.857 -1.320 -16.435 1.00 96.31 122 LEU A O 1
ATOM 922 N N . THR A 1 123 ? 7.186 -2.780 -17.986 1.00 95.56 123 THR A N 1
ATOM 923 C CA . THR A 1 123 ? 6.056 -3.289 -17.194 1.00 95.56 123 THR A CA 1
ATOM 924 C C . THR A 1 123 ? 6.545 -4.037 -15.952 1.00 95.56 123 THR A C 1
ATOM 926 O O . THR A 1 123 ? 5.965 -3.899 -14.874 1.00 95.56 123 THR A O 1
ATOM 929 N N . GLY A 1 124 ? 7.638 -4.798 -16.067 1.00 93.69 124 GLY A N 1
ATOM 930 C CA . GLY A 1 124 ? 8.277 -5.451 -14.925 1.00 93.69 124 GLY A CA 1
ATOM 931 C C . GLY A 1 124 ? 8.802 -4.450 -13.892 1.00 93.69 124 GLY A C 1
ATOM 932 O O . GLY A 1 124 ? 8.608 -4.661 -12.696 1.00 93.69 124 GLY A O 1
ATOM 933 N N . ALA A 1 125 ? 9.415 -3.353 -14.347 1.00 94.50 125 ALA A N 1
ATOM 934 C CA . ALA A 1 125 ? 9.861 -2.249 -13.498 1.00 94.50 125 ALA A CA 1
ATOM 935 C C . ALA A 1 125 ? 8.681 -1.572 -12.791 1.00 94.50 125 ALA A C 1
ATOM 937 O O . ALA A 1 125 ? 8.692 -1.448 -11.571 1.00 94.50 125 ALA A O 1
ATOM 938 N N . LEU A 1 126 ? 7.599 -1.277 -13.521 1.00 95.75 126 LEU A N 1
ATOM 939 C CA . LEU A 1 126 ? 6.368 -0.717 -12.953 1.00 95.75 126 LEU A CA 1
ATOM 940 C C . LEU A 1 126 ? 5.803 -1.590 -11.816 1.00 95.75 126 LEU A C 1
ATOM 942 O O . LEU A 1 126 ? 5.222 -1.086 -10.860 1.00 95.75 126 LEU A O 1
ATOM 946 N N . GLY A 1 127 ? 5.970 -2.910 -11.900 1.00 93.81 127 GLY A N 1
ATOM 947 C CA . GLY A 1 127 ? 5.517 -3.833 -10.863 1.00 93.81 127 GLY A CA 1
ATOM 948 C C . GLY A 1 127 ? 6.416 -3.932 -9.625 1.00 93.81 127 GLY A C 1
ATOM 949 O O . GLY A 1 127 ? 6.002 -4.577 -8.666 1.00 93.81 127 GLY A O 1
ATOM 950 N N . ARG A 1 128 ? 7.627 -3.361 -9.634 1.00 92.00 128 ARG A N 1
ATOM 951 C CA . ARG A 1 128 ? 8.612 -3.456 -8.534 1.00 92.00 128 ARG A CA 1
ATOM 952 C C . ARG A 1 128 ? 9.005 -2.099 -7.958 1.00 92.00 128 ARG A C 1
ATOM 954 O O . ARG A 1 128 ? 9.242 -1.998 -6.756 1.00 92.00 128 ARG A O 1
ATOM 961 N N . ASP A 1 129 ? 9.040 -1.071 -8.794 1.00 90.38 129 ASP A N 1
ATOM 962 C CA . ASP A 1 129 ? 9.461 0.271 -8.418 1.00 90.38 129 ASP A CA 1
ATOM 963 C C . ASP A 1 129 ? 8.297 0.995 -7.731 1.00 90.38 129 ASP A C 1
ATOM 965 O O . ASP A 1 129 ? 7.182 1.039 -8.256 1.00 90.38 129 ASP A O 1
ATOM 969 N N . GLY A 1 130 ? 8.542 1.543 -6.537 1.00 88.81 130 GLY A N 1
ATOM 970 C CA . GLY A 1 130 ? 7.503 2.124 -5.679 1.00 88.81 130 GLY A CA 1
ATOM 971 C C . GLY A 1 130 ? 6.679 3.215 -6.379 1.00 88.81 130 GLY A C 1
ATOM 972 O O . GLY A 1 130 ? 7.221 3.971 -7.175 1.00 88.81 130 GLY A O 1
ATOM 973 N N . PRO A 1 131 ? 5.376 3.358 -6.091 1.00 90.00 131 PRO A N 1
ATOM 974 C CA . PRO A 1 131 ? 4.420 4.058 -6.960 1.00 90.00 131 PRO A CA 1
ATOM 975 C C . PRO A 1 131 ? 4.614 5.579 -7.083 1.00 90.00 131 PRO A C 1
ATOM 977 O O . PRO A 1 131 ? 3.962 6.222 -7.909 1.00 90.00 131 PRO A O 1
ATOM 980 N N . PHE A 1 132 ? 5.505 6.166 -6.291 1.00 89.25 132 PHE A N 1
ATOM 981 C CA . PHE A 1 132 ? 5.710 7.607 -6.206 1.00 89.25 132 PHE A CA 1
ATOM 982 C C . PHE A 1 132 ? 7.037 8.042 -6.829 1.00 89.25 132 PHE A C 1
ATOM 984 O O . PHE A 1 132 ? 7.978 7.259 -6.945 1.00 89.25 132 PHE A O 1
ATOM 991 N N . GLY A 1 133 ? 7.115 9.327 -7.170 1.00 91.75 133 GLY A N 1
ATOM 992 C CA . GLY A 1 133 ? 8.314 9.959 -7.707 1.00 91.75 133 GLY A CA 1
ATOM 993 C C . GLY A 1 133 ? 8.291 10.101 -9.227 1.00 91.75 133 GLY A C 1
ATOM 994 O O . GLY A 1 133 ? 7.686 9.311 -9.952 1.00 91.75 133 GLY A O 1
ATOM 995 N N . GLU A 1 134 ? 9.012 11.115 -9.700 1.00 93.50 134 GLU A N 1
ATOM 996 C CA . GLU A 1 134 ? 9.033 11.547 -11.101 1.00 93.50 134 GLU A CA 1
ATOM 997 C C . GLU A 1 134 ? 9.448 10.425 -12.065 1.00 93.50 134 GLU A C 1
ATOM 999 O O . GLU A 1 134 ? 8.887 10.280 -13.148 1.00 93.50 134 GLU A O 1
ATOM 1004 N N . SER A 1 135 ? 10.403 9.577 -11.666 1.00 90.31 135 SER A N 1
ATOM 1005 C CA . SER A 1 135 ? 10.840 8.446 -12.494 1.00 90.31 135 SER A CA 1
ATOM 1006 C C . SER A 1 135 ? 9.688 7.490 -12.811 1.00 90.31 135 SER A C 1
ATOM 1008 O O . SER A 1 135 ? 9.544 7.053 -13.953 1.00 90.31 135 SER A O 1
ATOM 1010 N N . ASN A 1 136 ? 8.846 7.192 -11.819 1.00 92.88 136 ASN A N 1
ATOM 1011 C CA . ASN A 1 136 ? 7.750 6.248 -11.992 1.00 92.88 136 ASN A CA 1
ATOM 1012 C C . ASN A 1 136 ? 6.533 6.877 -12.675 1.00 92.88 136 ASN A C 1
ATOM 1014 O O . ASN A 1 136 ? 5.833 6.205 -13.429 1.00 92.88 136 ASN A O 1
ATOM 1018 N N . GLU A 1 137 ? 6.313 8.177 -12.486 1.00 95.00 137 GLU A N 1
ATOM 1019 C CA . GLU A 1 137 ? 5.361 8.943 -13.297 1.00 95.00 137 GLU A CA 1
ATOM 1020 C C . GLU A 1 137 ? 5.748 8.913 -14.778 1.00 95.00 137 GLU A C 1
ATOM 1022 O O . GLU A 1 137 ? 4.939 8.518 -15.615 1.00 95.00 137 GLU A O 1
ATOM 1027 N N . ASN A 1 138 ? 7.012 9.204 -15.093 1.00 94.62 138 ASN A N 1
ATOM 1028 C CA . ASN A 1 138 ? 7.531 9.141 -16.459 1.00 94.62 138 ASN A CA 1
ATOM 1029 C C . ASN A 1 138 ? 7.408 7.737 -17.072 1.00 94.62 138 ASN A C 1
ATOM 1031 O O . ASN A 1 138 ? 7.111 7.606 -18.260 1.00 94.62 138 ASN A O 1
ATOM 1035 N N . LEU A 1 139 ? 7.623 6.684 -16.275 1.00 95.94 139 LEU A N 1
ATOM 1036 C CA . LEU A 1 139 ? 7.424 5.300 -16.703 1.00 95.94 139 LEU A CA 1
ATOM 1037 C C . LEU A 1 139 ? 5.957 5.020 -17.061 1.00 95.94 139 LEU A C 1
ATOM 1039 O O . LEU A 1 139 ? 5.684 4.467 -18.127 1.00 95.94 139 LEU A O 1
ATOM 1043 N N . ARG A 1 140 ? 5.010 5.417 -16.200 1.00 96.62 140 ARG A N 1
ATOM 1044 C CA . ARG A 1 140 ? 3.570 5.252 -16.461 1.00 96.62 140 ARG A CA 1
ATOM 1045 C C . ARG A 1 140 ? 3.136 5.997 -17.716 1.00 96.62 140 ARG A C 1
ATOM 1047 O O . ARG A 1 140 ? 2.401 5.436 -18.522 1.00 96.62 140 ARG A O 1
ATOM 1054 N N . ASP A 1 141 ? 3.618 7.219 -17.902 1.00 96.31 141 ASP A N 1
ATOM 1055 C CA . ASP A 1 141 ? 3.265 8.068 -19.042 1.00 96.31 141 ASP A CA 1
ATOM 1056 C C . ASP A 1 141 ? 3.753 7.473 -20.354 1.00 96.31 141 ASP A C 1
ATOM 1058 O O . ASP A 1 141 ? 3.014 7.406 -21.336 1.00 96.31 141 ASP A O 1
ATOM 1062 N N . LEU A 1 142 ? 4.985 6.975 -20.342 1.00 95.88 142 LEU A N 1
ATOM 1063 C CA . LEU A 1 142 ? 5.577 6.288 -21.472 1.00 95.88 142 LEU A CA 1
ATOM 1064 C C . LEU A 1 142 ? 4.819 5.002 -21.825 1.00 95.88 142 LEU A C 1
ATOM 1066 O O . LEU A 1 142 ? 4.527 4.773 -23.000 1.00 95.88 142 LEU A O 1
ATOM 1070 N N . LEU A 1 143 ? 4.492 4.174 -20.826 1.00 97.00 143 LEU A N 1
ATOM 1071 C CA . LEU A 1 143 ? 3.723 2.946 -21.030 1.00 97.00 143 LEU A CA 1
ATOM 1072 C C . LEU A 1 143 ? 2.318 3.261 -21.557 1.00 97.00 143 LEU A C 1
ATOM 1074 O O . LEU A 1 143 ? 1.897 2.665 -22.536 1.00 97.00 143 LEU A O 1
ATOM 1078 N N . LEU A 1 144 ? 1.617 4.247 -20.997 1.00 96.75 144 LEU A N 1
ATOM 1079 C CA . LEU A 1 144 ? 0.304 4.671 -21.497 1.00 96.75 144 LEU A CA 1
ATOM 1080 C C . LEU A 1 144 ? 0.356 5.189 -22.938 1.00 96.75 144 LEU A C 1
ATOM 1082 O O . LEU A 1 144 ? -0.555 4.927 -23.721 1.00 96.75 144 LEU A O 1
ATOM 1086 N N . ALA A 1 145 ? 1.415 5.915 -23.299 1.00 95.94 145 ALA A N 1
ATOM 1087 C CA . ALA A 1 145 ? 1.568 6.465 -24.640 1.00 95.94 145 ALA A CA 1
ATOM 1088 C C . ALA A 1 145 ? 1.940 5.405 -25.690 1.00 95.94 145 ALA A C 1
ATOM 1090 O O . ALA A 1 145 ? 1.595 5.566 -26.862 1.00 95.94 145 ALA A O 1
ATOM 1091 N N . ARG A 1 146 ? 2.681 4.355 -25.305 1.00 96.00 146 ARG A N 1
ATOM 1092 C CA . ARG A 1 146 ? 3.333 3.437 -26.259 1.00 96.00 146 ARG A CA 1
ATOM 1093 C C . ARG A 1 146 ? 2.984 1.951 -26.092 1.00 96.00 146 ARG A C 1
ATOM 1095 O O . ARG A 1 146 ? 3.360 1.161 -26.959 1.00 96.00 146 ARG A O 1
ATOM 1102 N N . ASP A 1 147 ? 2.267 1.569 -25.038 1.00 95.62 147 ASP A N 1
ATOM 1103 C CA . ASP A 1 147 ? 1.719 0.227 -24.810 1.00 95.62 147 ASP A CA 1
ATOM 1104 C C . ASP A 1 147 ? 0.180 0.284 -24.701 1.00 95.62 147 ASP A C 1
ATOM 1106 O O . ASP A 1 147 ? -0.365 0.499 -23.616 1.00 95.62 147 ASP A O 1
ATOM 1110 N N . PRO A 1 148 ? -0.557 0.048 -25.804 1.00 90.62 148 PRO A N 1
ATOM 1111 C CA . PRO A 1 148 ? -2.020 0.078 -25.786 1.00 90.62 148 PRO A CA 1
ATOM 1112 C C . PRO A 1 148 ? -2.644 -1.028 -24.917 1.00 90.62 148 PRO A C 1
ATOM 1114 O O . PRO A 1 148 ? -3.830 -0.953 -24.601 1.00 90.62 148 PRO A O 1
ATOM 1117 N N . GLY A 1 149 ? -1.877 -2.058 -24.540 1.00 95.94 149 GLY A N 1
ATOM 1118 C CA . GLY A 1 149 ? -2.330 -3.162 -23.697 1.00 95.94 149 GLY A CA 1
ATOM 1119 C C . GLY A 1 149 ? -2.086 -2.952 -22.203 1.00 95.94 149 GLY A C 1
ATOM 1120 O O . GLY A 1 149 ? -2.513 -3.793 -21.409 1.00 95.94 149 GLY A O 1
ATOM 1121 N N . ILE A 1 150 ? -1.421 -1.864 -21.788 1.00 97.38 150 ILE A N 1
ATOM 1122 C CA . ILE A 1 150 ? -0.981 -1.714 -20.394 1.00 97.38 150 ILE A CA 1
ATOM 1123 C C . ILE A 1 150 ? -2.148 -1.736 -19.405 1.00 97.38 150 ILE A C 1
ATOM 1125 O O . ILE A 1 150 ? -2.043 -2.357 -18.352 1.00 97.38 150 ILE A O 1
ATOM 1129 N N . THR A 1 151 ? -3.288 -1.133 -19.751 1.00 97.44 151 THR A N 1
ATOM 1130 C CA . THR A 1 151 ? -4.476 -1.098 -18.884 1.00 97.44 151 THR A CA 1
ATOM 1131 C C . THR A 1 151 ? -5.024 -2.499 -18.622 1.00 97.44 151 THR A C 1
ATOM 1133 O O . THR A 1 151 ? -5.304 -2.836 -17.475 1.00 97.44 151 THR A O 1
ATOM 1136 N N . ALA A 1 152 ? -5.096 -3.352 -19.647 1.00 97.12 152 ALA A N 1
ATOM 1137 C CA . ALA A 1 152 ? -5.498 -4.749 -19.493 1.00 97.12 152 ALA A CA 1
ATOM 1138 C C . ALA A 1 152 ? -4.485 -5.550 -18.658 1.00 97.12 152 ALA A C 1
ATOM 1140 O O . ALA A 1 152 ? -4.878 -6.396 -17.858 1.00 97.12 152 ALA A O 1
ATOM 1141 N N . THR A 1 153 ? -3.192 -5.252 -18.808 1.00 97.19 153 THR A N 1
ATOM 1142 C CA . THR A 1 153 ? -2.110 -5.910 -18.063 1.00 97.19 153 THR A CA 1
ATOM 1143 C C . THR A 1 153 ? -2.135 -5.582 -16.571 1.00 97.19 153 THR A C 1
ATOM 1145 O O . THR A 1 153 ? -1.934 -6.476 -15.748 1.00 97.19 153 THR A O 1
ATOM 1148 N N . VAL A 1 154 ? -2.375 -4.317 -16.210 1.00 97.50 154 VAL A N 1
ATOM 1149 C CA . VAL A 1 154 ? -2.331 -3.871 -14.808 1.00 97.50 154 VAL A CA 1
ATOM 1150 C C . VAL A 1 154 ? -3.673 -3.997 -14.090 1.00 97.50 154 VAL A C 1
ATOM 1152 O O . VAL A 1 154 ? -3.687 -4.005 -12.865 1.00 97.50 154 VAL A O 1
ATOM 1155 N N . LEU A 1 155 ? -4.800 -4.128 -14.800 1.00 95.75 155 LEU A N 1
ATOM 1156 C CA . LEU A 1 155 ? -6.124 -4.256 -14.175 1.00 95.75 155 LEU A CA 1
ATOM 1157 C C . LEU A 1 155 ? -6.190 -5.353 -13.093 1.00 95.75 155 LEU A C 1
ATOM 1159 O O . LEU A 1 155 ? -6.649 -5.052 -11.990 1.00 95.75 155 LEU A O 1
ATOM 1163 N N . PRO A 1 156 ? -5.671 -6.579 -13.315 1.00 94.75 156 PRO A N 1
ATOM 1164 C CA . PRO A 1 156 ? -5.671 -7.617 -12.284 1.00 94.75 156 PRO A CA 1
ATOM 1165 C C . PRO A 1 156 ? -4.822 -7.277 -11.051 1.00 94.75 156 PRO A C 1
ATOM 1167 O O . PRO A 1 156 ? -4.986 -7.900 -10.006 1.00 94.75 156 PRO A O 1
ATOM 1170 N N . TRP A 1 157 ? -3.897 -6.315 -11.145 1.00 96.06 157 TRP A N 1
ATOM 1171 C CA . TRP A 1 157 ? -3.032 -5.937 -10.024 1.00 96.06 157 TRP A CA 1
ATOM 1172 C C . TRP A 1 157 ? -3.779 -5.156 -8.941 1.00 96.06 157 TRP A C 1
ATOM 1174 O O . TRP A 1 157 ? -3.309 -5.128 -7.806 1.00 96.06 157 TRP A O 1
ATOM 1184 N N . LEU A 1 158 ? -4.930 -4.546 -9.256 1.00 93.75 158 LEU A N 1
ATOM 1185 C CA . LEU A 1 158 ? -5.752 -3.837 -8.266 1.00 93.75 158 LEU A CA 1
ATOM 1186 C C . LEU A 1 158 ? -6.208 -4.744 -7.119 1.00 93.75 158 LEU A C 1
ATOM 1188 O O . LEU A 1 158 ? -6.323 -4.286 -5.983 1.00 93.75 158 LEU A O 1
ATOM 1192 N N . ASP A 1 159 ? -6.434 -6.020 -7.423 1.00 88.44 159 ASP A N 1
ATOM 1193 C CA . ASP A 1 159 ? -6.904 -7.029 -6.474 1.00 88.44 159 ASP A CA 1
ATOM 1194 C C . ASP A 1 159 ? -5.753 -7.794 -5.795 1.00 88.44 159 ASP A C 1
ATOM 1196 O O . ASP A 1 159 ? -5.994 -8.657 -4.953 1.00 88.44 159 ASP A O 1
ATOM 1200 N N . GLY A 1 160 ? -4.499 -7.494 -6.150 1.00 88.31 160 GLY A N 1
ATOM 1201 C CA . GLY A 1 160 ? -3.322 -8.130 -5.567 1.00 88.31 160 GLY A CA 1
ATOM 1202 C C . GLY A 1 160 ? -2.927 -7.547 -4.207 1.00 88.31 160 GLY A C 1
ATOM 1203 O O . GLY A 1 160 ? -3.165 -6.374 -3.916 1.00 88.31 160 GLY A O 1
ATOM 1204 N N . ASP A 1 161 ? -2.246 -8.354 -3.392 1.00 87.69 161 ASP A N 1
ATOM 1205 C CA . ASP A 1 161 ? -1.723 -7.929 -2.083 1.00 87.69 161 ASP A CA 1
ATOM 1206 C C . ASP A 1 161 ? -0.473 -7.040 -2.185 1.00 87.69 161 ASP A C 1
ATOM 1208 O O . ASP A 1 161 ? -0.139 -6.318 -1.241 1.00 87.69 161 ASP A O 1
ATOM 1212 N N . ASP A 1 162 ? 0.207 -7.060 -3.335 1.00 92.81 162 ASP A N 1
ATOM 1213 C CA . ASP A 1 162 ? 1.407 -6.268 -3.591 1.00 92.81 162 ASP A CA 1
ATOM 1214 C C . ASP A 1 162 ? 1.069 -4.769 -3.656 1.00 92.81 162 ASP A C 1
ATOM 1216 O O . ASP A 1 162 ? 0.383 -4.291 -4.563 1.00 92.81 162 ASP A O 1
ATOM 1220 N N . TYR A 1 163 ? 1.569 -4.025 -2.666 1.00 91.00 163 TYR A N 1
ATOM 1221 C CA . TYR A 1 163 ? 1.397 -2.578 -2.548 1.00 91.00 163 TYR A CA 1
ATOM 1222 C C . TYR A 1 163 ? 1.809 -1.829 -3.817 1.00 91.00 163 TYR A C 1
ATOM 1224 O O . TYR A 1 163 ? 1.037 -1.020 -4.335 1.00 91.00 163 TYR A O 1
ATOM 1232 N N . THR A 1 164 ? 3.014 -2.104 -4.311 1.00 93.81 164 THR A N 1
ATOM 1233 C CA . THR A 1 164 ? 3.610 -1.383 -5.431 1.00 93.81 164 THR A CA 1
ATOM 1234 C C . THR A 1 164 ? 2.787 -1.594 -6.689 1.00 93.81 164 THR A C 1
ATOM 1236 O O . THR A 1 164 ? 2.386 -0.626 -7.339 1.00 93.81 164 THR A O 1
ATOM 1239 N N . ARG A 1 165 ? 2.457 -2.852 -6.995 1.00 96.06 165 ARG A N 1
ATOM 1240 C CA . ARG A 1 165 ? 1.638 -3.195 -8.161 1.00 96.06 165 ARG A CA 1
ATOM 1241 C C . ARG A 1 165 ? 0.260 -2.557 -8.091 1.00 96.06 165 ARG A C 1
ATOM 1243 O O . ARG A 1 165 ? -0.168 -1.948 -9.067 1.00 96.06 165 ARG A O 1
ATOM 1250 N N . ARG A 1 166 ? -0.419 -2.655 -6.948 1.00 95.62 166 ARG A N 1
ATOM 1251 C CA . ARG A 1 166 ? -1.780 -2.135 -6.776 1.00 95.62 166 ARG A CA 1
ATOM 1252 C C . ARG A 1 166 ? -1.848 -0.619 -6.949 1.00 95.62 166 ARG A C 1
ATOM 1254 O O . ARG A 1 166 ? -2.718 -0.131 -7.666 1.00 95.62 166 ARG A O 1
ATOM 1261 N N . PHE A 1 167 ? -0.921 0.129 -6.350 1.00 96.38 167 PHE A N 1
ATOM 1262 C CA . PHE A 1 167 ? -0.886 1.589 -6.496 1.00 96.38 167 PHE A CA 1
ATOM 1263 C C . PHE A 1 167 ? -0.465 2.030 -7.902 1.00 96.38 167 PHE A C 1
ATOM 1265 O O . PHE A 1 167 ? -1.070 2.950 -8.454 1.00 96.38 167 PHE A O 1
ATOM 1272 N N . ASN A 1 168 ? 0.516 1.364 -8.520 1.00 97.38 168 ASN A N 1
ATOM 1273 C CA . ASN A 1 168 ? 0.883 1.660 -9.906 1.00 97.38 168 ASN A CA 1
ATOM 1274 C C . ASN A 1 168 ? -0.259 1.352 -10.879 1.00 97.38 168 ASN A C 1
ATOM 1276 O O . ASN A 1 168 ? -0.520 2.150 -11.778 1.00 97.38 168 ASN A O 1
ATOM 1280 N N . ALA A 1 169 ? -0.979 0.248 -10.677 1.00 97.56 169 ALA A N 1
ATOM 1281 C CA . ALA A 1 169 ? -2.158 -0.085 -11.464 1.00 97.56 169 ALA A CA 1
ATOM 1282 C C . ALA A 1 169 ? -3.257 0.965 -11.318 1.00 97.56 169 ALA A C 1
ATOM 1284 O O . ALA A 1 169 ? -3.777 1.434 -12.327 1.00 97.56 169 ALA A O 1
ATOM 1285 N N . PHE A 1 170 ? -3.559 1.389 -10.087 1.00 97.56 170 PHE A N 1
ATOM 1286 C CA . PHE A 1 170 ? -4.520 2.460 -9.840 1.00 97.56 170 PHE A CA 1
ATOM 1287 C C . PHE A 1 170 ? -4.142 3.742 -10.589 1.00 97.56 170 PHE A C 1
ATOM 1289 O O . PHE A 1 170 ? -4.961 4.262 -11.342 1.00 97.56 170 PHE A O 1
ATOM 1296 N N . ALA A 1 171 ? -2.891 4.196 -10.467 1.00 96.75 171 ALA A N 1
ATOM 1297 C CA . ALA A 1 171 ? -2.417 5.408 -11.133 1.00 96.75 171 ALA A CA 1
ATOM 1298 C C . ALA A 1 171 ? -2.474 5.308 -12.670 1.00 96.75 171 ALA A C 1
ATOM 1300 O O . ALA A 1 171 ? -2.895 6.255 -13.335 1.00 96.75 171 ALA A O 1
ATOM 1301 N N . VAL A 1 172 ? -2.084 4.162 -13.247 1.00 97.94 172 VAL A N 1
ATOM 1302 C CA . VAL A 1 172 ? -2.170 3.924 -14.700 1.00 97.94 172 VAL A CA 1
ATOM 1303 C C . VAL A 1 172 ? -3.622 3.944 -15.171 1.00 97.94 172 VAL A C 1
ATOM 1305 O O . VAL A 1 172 ? -3.943 4.648 -16.126 1.00 97.94 172 VAL A O 1
ATOM 1308 N N . LEU A 1 173 ? -4.506 3.196 -14.508 1.00 98.00 173 LEU A N 1
ATOM 1309 C CA . LEU A 1 173 ? -5.912 3.068 -14.901 1.00 98.00 173 LEU A CA 1
ATOM 1310 C C . LEU A 1 173 ? -6.678 4.377 -14.722 1.00 98.00 173 LEU A C 1
ATOM 1312 O O . LEU A 1 173 ? -7.495 4.726 -15.574 1.00 98.00 173 LEU A O 1
ATOM 1316 N N . GLU A 1 174 ? -6.405 5.112 -13.644 1.00 96.88 174 GLU A N 1
ATOM 1317 C CA . GLU A 1 174 ? -6.977 6.436 -13.416 1.00 96.88 174 GLU A CA 1
ATOM 1318 C C . GLU A 1 174 ? -6.554 7.408 -14.519 1.00 96.88 174 GLU A C 1
ATOM 1320 O O . GLU A 1 174 ? -7.414 8.043 -15.131 1.00 96.88 174 GLU A O 1
ATOM 1325 N N . LYS A 1 175 ? -5.255 7.470 -14.838 1.00 96.44 175 LYS A N 1
ATOM 1326 C CA . LYS A 1 175 ? -4.738 8.362 -15.883 1.00 96.44 175 LYS A CA 1
ATOM 1327 C C . LYS A 1 175 ? -5.245 7.998 -17.282 1.00 96.44 175 LYS A C 1
ATOM 1329 O O . LYS A 1 175 ? -5.492 8.893 -18.084 1.00 96.44 175 LYS A O 1
ATOM 1334 N N . ALA A 1 176 ? -5.453 6.712 -17.564 1.00 96.81 176 ALA A N 1
ATOM 1335 C CA . ALA A 1 176 ? -6.076 6.249 -18.807 1.00 96.81 176 ALA A CA 1
ATOM 1336 C C . ALA A 1 176 ? -7.597 6.485 -18.876 1.00 96.81 176 ALA A C 1
ATOM 1338 O O . ALA A 1 176 ? -8.193 6.238 -19.923 1.00 96.81 176 ALA A O 1
ATOM 1339 N N . GLY A 1 177 ? -8.254 6.889 -17.781 1.00 96.00 177 GLY A N 1
ATOM 1340 C CA . GLY A 1 177 ? -9.719 6.915 -17.708 1.00 96.00 177 GLY A CA 1
ATOM 1341 C C . GLY A 1 177 ? -10.356 5.521 -17.815 1.00 96.00 177 GLY A C 1
ATOM 1342 O O . GLY A 1 177 ? -11.529 5.405 -18.159 1.00 96.00 177 GLY A O 1
ATOM 1343 N N . ALA A 1 178 ? -9.584 4.466 -17.540 1.00 95.94 178 ALA A N 1
ATOM 1344 C CA . ALA A 1 178 ? -9.999 3.066 -17.627 1.00 95.94 178 ALA A CA 1
ATOM 1345 C C . ALA A 1 178 ? -10.442 2.486 -16.272 1.00 95.94 178 ALA A C 1
ATOM 1347 O O . ALA A 1 178 ? -10.844 1.327 -16.201 1.00 95.94 178 ALA A O 1
ATOM 1348 N N . LEU A 1 179 ? -10.354 3.272 -15.195 1.00 95.19 179 LEU A N 1
ATOM 1349 C CA . LEU A 1 179 ? -10.758 2.855 -13.857 1.00 95.19 179 LEU A CA 1
ATOM 1350 C C . LEU A 1 179 ? -12.274 3.007 -13.668 1.00 95.19 179 LEU A C 1
ATOM 1352 O O . LEU A 1 179 ? -12.792 4.127 -13.645 1.00 95.19 179 LEU A O 1
ATOM 1356 N N . GLY A 1 180 ? -12.978 1.887 -13.489 1.00 93.75 180 GLY A N 1
ATOM 1357 C CA . GLY A 1 180 ? -14.401 1.896 -13.160 1.00 93.75 180 GLY A CA 1
ATOM 1358 C C . GLY A 1 180 ? -14.679 2.410 -11.743 1.00 93.75 180 GLY A C 1
ATOM 1359 O O . GLY A 1 180 ? -13.816 2.381 -10.864 1.00 93.75 180 GLY A O 1
ATOM 1360 N N . ASP A 1 181 ? -15.920 2.835 -11.487 1.00 94.12 181 ASP A N 1
ATOM 1361 C CA . ASP A 1 181 ? -16.346 3.302 -10.156 1.00 94.12 181 ASP A CA 1
ATOM 1362 C C . ASP A 1 181 ? -16.166 2.221 -9.075 1.00 94.12 181 ASP A C 1
ATOM 1364 O O . ASP A 1 181 ? -15.637 2.480 -7.994 1.00 94.12 181 ASP A O 1
ATOM 1368 N N . GLY A 1 182 ? -16.539 0.978 -9.401 1.00 95.00 182 GLY A N 1
ATOM 1369 C CA . GLY A 1 182 ? -16.370 -0.162 -8.503 1.00 95.00 182 GLY A CA 1
ATOM 1370 C C . GLY A 1 182 ? -14.904 -0.465 -8.188 1.00 95.00 182 GLY A C 1
ATOM 1371 O O . GLY A 1 182 ? -14.576 -0.757 -7.041 1.00 95.00 182 GLY A O 1
ATOM 1372 N N . ASP A 1 183 ? -14.012 -0.338 -9.171 1.00 95.44 183 ASP A N 1
ATOM 1373 C CA . ASP A 1 183 ? -12.573 -0.561 -8.993 1.00 95.44 183 ASP A CA 1
ATOM 1374 C C . ASP A 1 183 ? -11.956 0.488 -8.071 1.00 95.44 183 ASP A C 1
ATOM 1376 O O . ASP A 1 183 ? -11.208 0.155 -7.152 1.00 95.44 183 ASP A O 1
ATOM 1380 N N . ARG A 1 184 ? -12.336 1.754 -8.265 1.00 96.56 184 ARG A N 1
ATOM 1381 C CA . ARG A 1 184 ? -11.908 2.871 -7.418 1.00 96.56 184 ARG A CA 1
ATOM 1382 C C . ARG A 1 184 ? -12.367 2.682 -5.972 1.00 96.56 184 ARG A C 1
ATOM 1384 O O . ARG A 1 184 ? -11.577 2.841 -5.043 1.00 96.56 184 ARG A O 1
ATOM 1391 N N . LEU A 1 185 ? -13.622 2.277 -5.781 1.00 96.69 185 LEU A N 1
ATOM 1392 C CA . LEU A 1 185 ? -14.182 2.008 -4.460 1.00 96.69 185 LEU A CA 1
ATOM 1393 C C . LEU A 1 185 ? -13.466 0.838 -3.766 1.00 96.69 185 LEU A C 1
ATOM 1395 O O . LEU A 1 185 ? -13.078 0.969 -2.602 1.00 96.69 185 LEU A O 1
ATOM 1399 N N . ARG A 1 186 ? -13.234 -0.279 -4.476 1.00 95.00 186 ARG A N 1
ATOM 1400 C CA . ARG A 1 186 ? -12.459 -1.419 -3.954 1.00 95.00 186 ARG A CA 1
ATOM 1401 C C . ARG A 1 186 ? -11.043 -1.001 -3.566 1.00 95.00 186 ARG A C 1
ATOM 1403 O O . ARG A 1 186 ? -10.614 -1.315 -2.458 1.00 95.00 186 ARG A O 1
ATOM 1410 N N . PHE A 1 187 ? -10.350 -0.256 -4.428 1.00 95.94 187 PHE 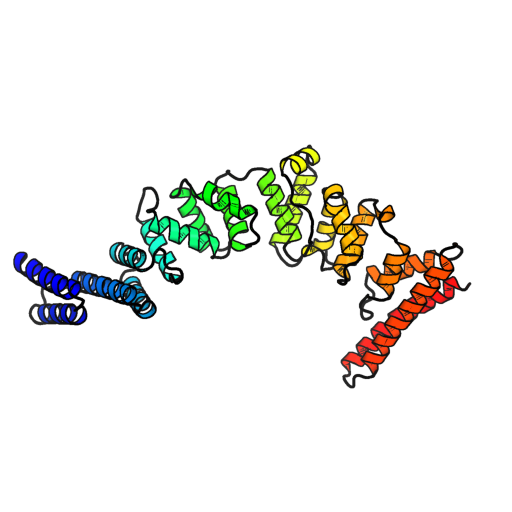A N 1
ATOM 1411 C CA . PHE A 1 187 ? -8.993 0.219 -4.165 1.00 95.94 187 PHE A CA 1
ATOM 1412 C C . PHE A 1 187 ? -8.908 1.032 -2.867 1.00 95.94 187 PHE A C 1
ATOM 1414 O O . PHE A 1 187 ? -8.066 0.738 -2.014 1.00 95.94 187 PHE A O 1
ATOM 1421 N N . HIS A 1 188 ? -9.790 2.019 -2.677 1.00 96.75 188 HIS A N 1
ATOM 1422 C CA . HIS A 1 188 ? -9.757 2.851 -1.473 1.00 96.75 188 HIS A CA 1
ATOM 1423 C C . HIS A 1 188 ? -10.157 2.073 -0.217 1.00 96.75 188 HIS A C 1
ATOM 1425 O O . HIS A 1 188 ? -9.509 2.241 0.815 1.00 96.75 188 HIS A O 1
ATOM 1431 N N . LEU A 1 189 ? -11.155 1.182 -0.284 1.00 95.88 189 LEU A N 1
ATOM 1432 C CA . LEU A 1 189 ? -11.510 0.343 0.865 1.00 95.88 189 LEU A CA 1
ATOM 1433 C C . LEU A 1 189 ? -10.347 -0.572 1.266 1.00 95.88 189 LEU A C 1
ATOM 1435 O O . LEU A 1 189 ? -9.978 -0.631 2.436 1.00 95.88 189 LEU A O 1
ATOM 1439 N N . VAL A 1 190 ? -9.730 -1.253 0.301 1.00 94.62 190 VAL A N 1
ATOM 1440 C CA . VAL A 1 190 ? -8.592 -2.139 0.571 1.00 94.62 190 VAL A CA 1
ATOM 1441 C C . VAL A 1 190 ? -7.396 -1.346 1.097 1.00 94.62 190 VAL A C 1
ATOM 1443 O O . VAL A 1 190 ? -6.754 -1.788 2.048 1.00 94.62 190 VAL A O 1
ATOM 1446 N N . THR A 1 191 ? -7.130 -0.157 0.550 1.00 94.94 191 THR A N 1
ATOM 1447 C CA . THR A 1 191 ? -6.084 0.750 1.052 1.00 94.94 191 THR A CA 1
ATOM 1448 C C . THR A 1 191 ? -6.344 1.146 2.503 1.00 94.94 191 THR A C 1
ATOM 1450 O O . THR A 1 191 ? -5.455 1.003 3.341 1.00 94.94 191 THR A O 1
ATOM 1453 N N . LEU A 1 192 ? -7.570 1.565 2.830 1.00 95.69 192 LEU A N 1
ATOM 1454 C CA . LEU A 1 192 ? -7.954 1.913 4.198 1.00 95.69 192 LEU A CA 1
ATOM 1455 C C . LEU A 1 192 ? -7.712 0.748 5.169 1.00 95.69 192 LEU A C 1
ATOM 1457 O O . LEU A 1 192 ? -7.211 0.960 6.268 1.00 95.69 192 LEU A O 1
ATOM 1461 N N . LEU A 1 193 ? -8.062 -0.479 4.776 1.00 94.88 193 LEU A N 1
ATOM 1462 C CA . LEU A 1 193 ? -7.979 -1.659 5.642 1.00 94.88 193 LEU A CA 1
ATOM 1463 C C . LEU A 1 193 ? -6.565 -2.257 5.738 1.00 94.88 193 LEU A C 1
ATOM 1465 O O . LEU A 1 193 ? -6.234 -2.883 6.746 1.00 94.88 193 LEU A O 1
ATOM 1469 N N . SER A 1 194 ? -5.727 -2.080 4.714 1.00 93.06 194 SER A N 1
ATOM 1470 C CA . SER A 1 194 ? -4.421 -2.754 4.612 1.00 93.06 194 SER A CA 1
ATOM 1471 C C . SER A 1 194 ? -3.279 -2.002 5.286 1.00 93.06 194 SER A C 1
ATOM 1473 O O . SER A 1 194 ? -2.285 -2.626 5.657 1.00 93.06 194 SER A O 1
ATOM 1475 N N . TYR A 1 195 ? -3.397 -0.685 5.463 1.00 92.56 195 TYR A N 1
ATOM 1476 C CA . TYR A 1 195 ? -2.319 0.157 5.992 1.00 92.56 195 TYR A CA 1
ATOM 1477 C C . TYR A 1 195 ? -2.671 0.738 7.359 1.00 92.56 195 TYR A C 1
ATOM 1479 O O . TYR A 1 195 ? -3.839 0.895 7.710 1.00 92.56 195 TYR A O 1
ATOM 1487 N N . SER A 1 196 ? -1.649 1.027 8.169 1.00 92.81 196 SER A N 1
ATOM 1488 C CA . SER A 1 196 ? -1.872 1.672 9.461 1.00 92.81 196 SER A CA 1
ATOM 1489 C C . SER A 1 196 ? -2.370 3.102 9.268 1.00 92.81 196 SER A C 1
ATOM 1491 O O . SER A 1 196 ? -2.177 3.740 8.228 1.00 92.81 196 SER A O 1
ATOM 1493 N N . SER A 1 197 ? -2.977 3.631 10.320 1.00 89.94 197 SER A N 1
ATOM 1494 C CA . SER A 1 197 ? -3.475 5.005 10.397 1.00 89.94 197 SER A CA 1
ATOM 1495 C C . SER A 1 197 ? -2.375 6.082 10.344 1.00 89.94 197 SER A C 1
ATOM 1497 O O . SER A 1 197 ? -2.664 7.272 10.348 1.00 89.94 197 SER A O 1
ATOM 1499 N N . SER A 1 198 ? -1.102 5.688 10.308 1.00 88.75 198 SER A N 1
ATOM 1500 C CA . SER A 1 198 ? 0.038 6.600 10.182 1.00 88.75 198 SER A CA 1
ATOM 1501 C C . SER A 1 198 ? 0.438 6.884 8.730 1.00 88.75 198 SER A C 1
ATOM 1503 O O . SER A 1 198 ? 1.284 7.743 8.499 1.00 88.75 198 SER A O 1
ATOM 1505 N N . TYR A 1 199 ? -0.114 6.157 7.752 1.00 89.25 199 TYR A N 1
ATOM 1506 C CA . TYR A 1 199 ? 0.203 6.358 6.336 1.00 89.25 199 TYR A CA 1
ATOM 1507 C C . TYR A 1 199 ? -0.723 7.398 5.702 1.00 89.25 199 TYR A C 1
ATOM 1509 O O . TYR A 1 199 ? -1.942 7.344 5.862 1.00 89.25 199 TYR A O 1
ATOM 1517 N N . THR A 1 200 ? -0.146 8.306 4.910 1.00 91.06 200 THR A N 1
ATOM 1518 C CA . THR A 1 200 ? -0.887 9.349 4.179 1.00 91.06 200 THR A CA 1
ATOM 1519 C C . THR A 1 200 ? -1.945 8.758 3.250 1.00 91.06 200 THR A C 1
ATOM 1521 O O . THR A 1 200 ? -3.083 9.219 3.253 1.00 91.06 200 THR A O 1
ATOM 1524 N N . VAL A 1 201 ? -1.615 7.670 2.548 1.00 92.56 201 VAL A N 1
ATOM 1525 C CA . VAL A 1 201 ? -2.536 6.968 1.638 1.00 92.56 201 VAL A CA 1
ATOM 1526 C C . VAL A 1 201 ? -3.775 6.413 2.346 1.00 92.56 201 VAL A C 1
ATOM 1528 O O . VAL A 1 201 ? -4.856 6.378 1.761 1.00 92.56 201 VAL A O 1
ATOM 1531 N N . THR A 1 202 ? -3.657 6.028 3.622 1.00 94.31 202 THR A N 1
ATOM 1532 C CA . THR A 1 202 ? -4.801 5.615 4.449 1.00 94.31 202 THR A CA 1
ATOM 1533 C C . THR A 1 202 ? -5.737 6.801 4.679 1.00 94.31 202 THR A C 1
ATOM 1535 O O . THR A 1 202 ? -6.956 6.665 4.585 1.00 94.31 202 THR A O 1
ATOM 1538 N N . GLY A 1 203 ? -5.167 7.981 4.946 1.00 95.69 203 GLY A N 1
ATOM 1539 C CA . GLY A 1 203 ? -5.911 9.224 5.149 1.00 95.69 203 GLY A CA 1
ATOM 1540 C C . GLY A 1 203 ? -6.606 9.718 3.883 1.00 95.69 203 GLY A C 1
ATOM 1541 O O . GLY A 1 203 ? -7.765 10.126 3.935 1.00 95.69 203 GLY A O 1
ATOM 1542 N N . GLU A 1 204 ? -5.928 9.639 2.739 1.00 96.19 204 GLU A N 1
ATOM 1543 C CA . GLU A 1 204 ? -6.497 9.964 1.426 1.00 96.19 204 GLU A CA 1
ATOM 1544 C C . GLU A 1 204 ? -7.652 9.024 1.071 1.00 96.19 204 GLU A C 1
ATOM 1546 O O . GLU A 1 204 ? -8.723 9.485 0.671 1.00 96.19 204 GLU A O 1
ATOM 1551 N N . ALA A 1 205 ? -7.478 7.718 1.299 1.00 97.12 205 ALA A N 1
ATOM 1552 C CA . ALA A 1 205 ? -8.535 6.735 1.099 1.00 97.12 205 ALA A CA 1
ATOM 1553 C C . ALA A 1 205 ? -9.749 6.996 2.001 1.00 97.12 205 ALA A C 1
ATOM 1555 O O . ALA A 1 205 ? -10.876 6.976 1.510 1.00 97.12 205 ALA A O 1
ATOM 1556 N N . ALA A 1 206 ? -9.540 7.303 3.287 1.00 97.62 206 ALA A N 1
ATOM 1557 C CA . ALA A 1 206 ? -10.629 7.667 4.195 1.00 97.62 206 ALA A CA 1
ATOM 1558 C C . ALA A 1 206 ? -11.392 8.909 3.702 1.00 97.62 206 ALA A C 1
ATOM 1560 O O . ALA A 1 206 ? -12.616 8.876 3.612 1.00 97.62 206 ALA A O 1
ATOM 1561 N N . THR A 1 207 ? -10.682 9.972 3.304 1.00 98.19 207 THR A N 1
ATOM 1562 C CA . THR A 1 207 ? -11.295 11.211 2.785 1.00 98.19 207 THR A CA 1
ATOM 1563 C C . THR A 1 207 ? -12.128 10.959 1.535 1.00 98.19 207 THR A C 1
ATOM 1565 O O . THR A 1 207 ? -13.243 11.476 1.408 1.00 98.19 207 THR A O 1
ATOM 1568 N N . TRP A 1 208 ? -11.604 10.148 0.615 1.00 97.94 208 TRP A N 1
ATOM 1569 C CA . TRP A 1 208 ? -12.334 9.776 -0.588 1.00 97.94 208 TRP A CA 1
ATOM 1570 C C . TRP A 1 208 ? -13.607 8.995 -0.238 1.00 97.94 208 TRP A C 1
ATOM 1572 O O . TRP A 1 208 ? -14.694 9.356 -0.686 1.00 97.94 208 TRP A O 1
ATOM 1582 N N . LEU A 1 209 ? -13.505 7.982 0.630 1.00 98.31 209 LEU A N 1
ATOM 1583 C CA . LEU A 1 209 ? -14.642 7.151 1.044 1.00 98.31 209 LEU A CA 1
ATOM 1584 C C . LEU A 1 209 ? -15.722 7.950 1.787 1.00 98.31 209 LEU A C 1
ATOM 1586 O O . LEU A 1 209 ? -16.910 7.747 1.539 1.00 98.31 209 LEU A O 1
ATOM 1590 N N . GLU A 1 210 ? -15.339 8.878 2.663 1.00 98.06 210 GLU A N 1
ATOM 1591 C CA . GLU A 1 210 ? -16.273 9.778 3.356 1.00 98.06 210 GLU A CA 1
ATOM 1592 C C . GLU A 1 210 ? -17.044 10.649 2.361 1.00 98.06 210 GLU A C 1
ATOM 1594 O O . GLU A 1 210 ? -18.269 10.740 2.422 1.00 98.06 210 GLU A O 1
ATOM 1599 N N . THR A 1 211 ? -16.332 11.234 1.396 1.00 98.00 211 THR A N 1
ATOM 1600 C CA . THR A 1 211 ? -16.931 12.098 0.373 1.00 98.00 211 THR A CA 1
ATOM 1601 C C . THR A 1 211 ? -17.888 11.321 -0.529 1.00 98.00 211 THR A C 1
ATOM 1603 O O . THR A 1 211 ? -18.987 11.786 -0.834 1.00 98.00 211 THR A O 1
ATOM 1606 N N . GLU A 1 212 ? -17.486 10.132 -0.976 1.00 97.88 212 GLU A N 1
ATOM 1607 C CA . GLU A 1 212 ? -18.280 9.332 -1.907 1.00 97.88 212 GLU A CA 1
ATOM 1608 C C . GLU A 1 212 ? -19.485 8.665 -1.254 1.00 97.88 212 GLU A C 1
ATOM 1610 O O . GLU A 1 212 ? -20.539 8.570 -1.887 1.00 97.88 212 GLU A O 1
ATOM 1615 N N . SER A 1 213 ? -19.356 8.237 0.002 1.00 97.69 213 SER A N 1
ATOM 1616 C CA . SER A 1 213 ? -20.455 7.599 0.731 1.00 97.69 213 SER A CA 1
ATOM 1617 C C . SER A 1 213 ? -21.587 8.553 1.100 1.00 97.69 213 SER A C 1
ATOM 1619 O O . SER A 1 213 ? -22.717 8.108 1.289 1.00 97.69 213 SER A O 1
ATOM 1621 N N . ALA A 1 214 ? -21.320 9.860 1.131 1.00 96.81 214 ALA A N 1
ATOM 1622 C CA . ALA A 1 214 ? -22.342 10.886 1.318 1.00 96.81 214 ALA A CA 1
ATOM 1623 C C . ALA A 1 214 ? -23.201 11.137 0.061 1.00 96.81 214 ALA A C 1
ATOM 1625 O O . ALA A 1 214 ? -24.219 11.830 0.136 1.00 96.81 214 ALA A O 1
ATOM 1626 N N . LYS A 1 215 ? -22.810 10.610 -1.109 1.00 96.75 215 LYS A N 1
ATOM 1627 C CA . LYS A 1 215 ? -23.546 10.815 -2.364 1.00 96.75 215 LYS A CA 1
ATOM 1628 C C . LYS A 1 215 ? -24.751 9.865 -2.479 1.00 96.75 215 LYS A C 1
ATOM 1630 O O . LYS A 1 215 ? -24.702 8.739 -1.979 1.00 96.75 215 LYS A O 1
ATOM 1635 N N . PRO A 1 216 ? -25.824 10.261 -3.193 1.00 96.31 216 PRO A N 1
ATOM 1636 C CA . PRO A 1 216 ? -26.945 9.370 -3.487 1.00 96.31 216 PRO A CA 1
ATOM 1637 C C . PRO A 1 216 ? -26.506 8.096 -4.226 1.00 96.31 216 PRO A C 1
ATOM 1639 O O . PRO A 1 216 ? -25.563 8.121 -5.016 1.00 96.31 216 PRO A O 1
ATOM 1642 N N . GLY A 1 217 ? -27.219 6.989 -4.003 1.00 95.50 217 GLY A N 1
ATOM 1643 C CA . GLY A 1 217 ? -26.954 5.714 -4.681 1.00 95.50 217 GLY A CA 1
ATOM 1644 C C . GLY A 1 217 ? -25.794 4.897 -4.095 1.00 95.50 217 GLY A C 1
ATOM 1645 O O . GLY A 1 217 ? -25.287 3.982 -4.744 1.00 95.50 217 GLY A O 1
ATOM 1646 N N . TRP A 1 218 ? -25.325 5.232 -2.887 1.00 96.12 218 TRP A N 1
ATOM 1647 C CA . TRP A 1 218 ? -24.196 4.553 -2.244 1.00 96.12 218 TRP A CA 1
ATOM 1648 C C . TRP A 1 218 ? -24.405 3.039 -2.085 1.00 96.12 218 TRP A C 1
ATOM 1650 O O . TRP A 1 218 ? -23.498 2.252 -2.359 1.00 96.12 218 TRP A O 1
ATOM 1660 N N . ALA A 1 219 ? -25.606 2.612 -1.686 1.00 94.56 219 ALA A N 1
ATOM 1661 C CA . ALA A 1 219 ? -25.918 1.198 -1.491 1.00 94.56 219 ALA A CA 1
ATOM 1662 C C . ALA A 1 219 ? -25.815 0.401 -2.804 1.00 94.56 219 ALA A C 1
ATOM 1664 O O . ALA A 1 219 ? -25.251 -0.697 -2.832 1.00 94.56 219 ALA A O 1
ATOM 1665 N N . GLU A 1 220 ? -26.313 0.967 -3.903 1.00 95.12 220 GLU A N 1
ATOM 1666 C CA . GLU A 1 220 ? -26.224 0.396 -5.245 1.00 95.12 220 G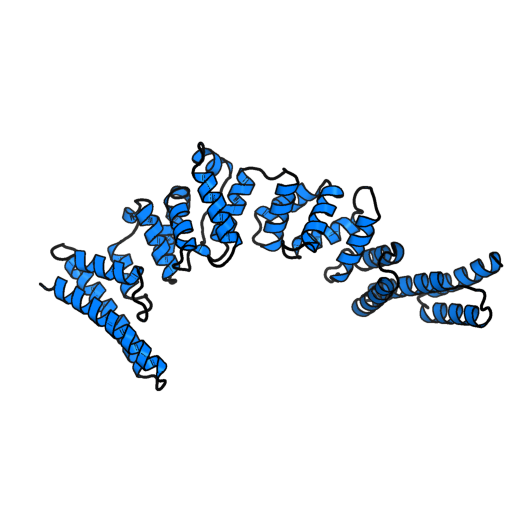LU A CA 1
ATOM 1667 C C . GLU A 1 220 ? -24.770 0.334 -5.724 1.00 95.12 220 GLU A C 1
ATOM 1669 O O . GLU A 1 220 ? -24.343 -0.708 -6.228 1.00 95.12 220 GLU A O 1
ATOM 1674 N N . ARG A 1 221 ? -23.993 1.405 -5.507 1.00 95.38 221 ARG A N 1
ATOM 1675 C CA . ARG A 1 221 ? -22.564 1.472 -5.865 1.00 95.38 221 ARG A CA 1
ATOM 1676 C C . ARG A 1 221 ? -21.744 0.412 -5.137 1.00 95.38 221 ARG A C 1
ATOM 1678 O O . ARG A 1 221 ? -21.032 -0.347 -5.792 1.00 95.38 221 ARG A O 1
ATOM 1685 N N . LYS A 1 222 ? -21.895 0.277 -3.813 1.00 95.19 222 LYS A N 1
ATOM 1686 C CA . LYS A 1 222 ? -21.225 -0.783 -3.035 1.00 95.19 222 LYS A CA 1
ATOM 1687 C C . LYS A 1 222 ? -21.556 -2.179 -3.562 1.00 95.19 222 LYS A C 1
ATOM 1689 O O . LYS A 1 222 ? -20.659 -3.004 -3.735 1.00 95.19 222 LYS A O 1
ATOM 1694 N N . ARG A 1 223 ? -22.837 -2.443 -3.853 1.00 93.38 223 ARG A N 1
ATOM 1695 C CA . ARG A 1 223 ? -23.284 -3.741 -4.384 1.00 93.38 223 ARG A CA 1
ATOM 1696 C C . ARG A 1 223 ? -22.673 -4.026 -5.757 1.00 93.38 223 ARG A C 1
ATOM 1698 O O . ARG A 1 223 ? -22.226 -5.145 -6.003 1.00 93.38 223 ARG A O 1
ATOM 1705 N N . ALA A 1 224 ? -22.634 -3.026 -6.636 1.00 94.69 224 ALA A N 1
ATOM 1706 C CA . ALA A 1 224 ? -22.026 -3.141 -7.959 1.00 94.69 224 ALA A CA 1
ATOM 1707 C C . ALA A 1 224 ? -20.503 -3.342 -7.888 1.00 94.69 224 ALA A C 1
ATOM 1709 O O . ALA A 1 224 ? -19.951 -4.086 -8.697 1.00 94.69 224 ALA A O 1
ATOM 1710 N N . ALA A 1 225 ? -19.842 -2.738 -6.896 1.00 94.25 225 ALA A N 1
ATOM 1711 C CA . ALA A 1 225 ? -18.396 -2.804 -6.707 1.00 94.25 225 ALA A CA 1
ATOM 1712 C C . ALA A 1 225 ? -17.872 -4.182 -6.274 1.00 94.25 225 ALA A C 1
ATOM 1714 O O . ALA A 1 225 ? -16.666 -4.390 -6.335 1.00 94.25 225 ALA A O 1
ATOM 1715 N N . ARG A 1 226 ? -18.741 -5.116 -5.849 1.00 90.56 226 ARG A N 1
ATOM 1716 C CA . ARG A 1 226 ? -18.356 -6.471 -5.396 1.00 90.56 226 ARG A CA 1
ATOM 1717 C C . ARG A 1 226 ? -17.203 -6.431 -4.390 1.00 90.56 226 ARG A C 1
ATOM 1719 O O . ARG A 1 226 ? -16.138 -7.004 -4.608 1.00 90.56 226 ARG A O 1
ATOM 1726 N N . LEU A 1 227 ? -17.430 -5.699 -3.305 1.00 92.31 227 LEU A N 1
ATOM 1727 C CA . LEU A 1 227 ? -16.438 -5.490 -2.259 1.00 92.31 227 LEU A CA 1
ATOM 1728 C C . LEU A 1 227 ? -15.871 -6.812 -1.723 1.00 92.31 227 LEU A C 1
ATOM 1730 O O . LEU A 1 227 ? -16.637 -7.764 -1.537 1.00 92.31 227 LEU A O 1
ATOM 1734 N N . PRO A 1 228 ? -14.558 -6.878 -1.438 1.00 89.94 228 PRO A N 1
ATOM 1735 C CA . PRO A 1 228 ? -13.997 -8.016 -0.731 1.00 89.94 228 PRO A CA 1
ATOM 1736 C C . PRO A 1 228 ? -14.577 -8.094 0.685 1.00 89.94 228 PRO A C 1
ATOM 1738 O O . PRO A 1 228 ? -15.019 -7.094 1.257 1.00 89.94 228 PRO A O 1
ATOM 1741 N N . ALA A 1 229 ? -14.547 -9.291 1.269 1.00 91.44 229 ALA A N 1
ATOM 1742 C CA . ALA A 1 229 ? -14.894 -9.453 2.673 1.00 91.44 229 ALA A CA 1
ATOM 1743 C C . ALA A 1 229 ? -13.934 -8.632 3.546 1.00 91.44 229 ALA A C 1
ATOM 1745 O O . ALA A 1 229 ? -12.715 -8.705 3.387 1.00 91.44 229 ALA A O 1
ATOM 1746 N N . ILE A 1 230 ? -14.486 -7.871 4.489 1.00 94.62 230 ILE A N 1
ATOM 1747 C CA . ILE A 1 230 ? -13.695 -7.141 5.477 1.00 94.62 230 ILE A CA 1
ATOM 1748 C C . ILE A 1 230 ? -13.216 -8.166 6.508 1.00 94.62 230 ILE A C 1
ATOM 1750 O O . ILE A 1 230 ? -14.015 -8.689 7.277 1.00 94.62 230 ILE A O 1
ATOM 1754 N N . THR A 1 231 ? -11.929 -8.503 6.490 1.00 87.88 231 THR A N 1
ATOM 1755 C CA . THR A 1 231 ? -11.341 -9.514 7.393 1.00 87.88 231 THR A CA 1
ATOM 1756 C C . THR A 1 231 ? -10.247 -8.945 8.294 1.00 87.88 231 THR A C 1
ATOM 1758 O O . THR A 1 231 ? -10.071 -9.419 9.413 1.00 87.88 231 THR A O 1
ATOM 1761 N N . GLY A 1 232 ? -9.550 -7.896 7.853 1.00 88.00 232 GLY A N 1
ATOM 1762 C CA . GLY A 1 232 ? -8.536 -7.182 8.629 1.00 88.00 232 GLY A CA 1
ATOM 1763 C C . GLY A 1 232 ? -8.725 -5.671 8.549 1.00 88.00 232 GLY A C 1
ATOM 1764 O O . GLY A 1 232 ? -9.382 -5.175 7.636 1.00 88.00 232 GLY A O 1
ATOM 1765 N N . ALA A 1 233 ? -8.155 -4.946 9.511 1.00 92.19 233 ALA A N 1
ATOM 1766 C CA . ALA A 1 233 ? -8.209 -3.488 9.551 1.00 92.19 233 ALA A CA 1
ATOM 1767 C C . ALA A 1 233 ? -6.972 -2.915 10.256 1.00 92.19 233 ALA A C 1
ATOM 1769 O O . ALA A 1 233 ? -6.998 -2.570 11.437 1.00 92.19 233 ALA A O 1
ATOM 1770 N N . ARG A 1 234 ? -5.856 -2.809 9.522 1.00 94.44 234 ARG A N 1
ATOM 1771 C CA . ARG A 1 234 ? -4.601 -2.276 10.072 1.00 94.44 234 ARG A CA 1
ATOM 1772 C C . ARG A 1 234 ? -4.738 -0.841 10.574 1.00 94.44 234 ARG A C 1
ATOM 1774 O O . ARG A 1 234 ? -4.058 -0.480 11.531 1.00 94.44 234 ARG A O 1
ATOM 1781 N N . CYS A 1 235 ? -5.631 -0.058 9.974 1.00 95.12 235 CYS A N 1
ATOM 1782 C CA . CYS A 1 235 ? -5.933 1.309 10.384 1.00 95.12 235 CYS A CA 1
ATOM 1783 C C . CYS A 1 235 ? -6.571 1.415 11.778 1.00 95.12 235 CYS A C 1
ATOM 1785 O O . CYS A 1 235 ? -6.557 2.501 12.352 1.00 95.12 235 CYS A O 1
ATOM 1787 N N . LEU A 1 236 ? -7.083 0.312 12.339 1.00 96.69 236 LEU A N 1
ATOM 1788 C CA . LEU A 1 236 ? -7.734 0.279 13.650 1.00 96.69 236 LEU A CA 1
ATOM 1789 C C . LEU A 1 236 ? -6.804 -0.124 14.806 1.00 96.69 236 LEU A C 1
ATOM 1791 O O . LEU A 1 236 ? -7.238 -0.047 15.950 1.00 96.69 236 LEU A O 1
ATOM 1795 N N . HIS A 1 237 ? -5.538 -0.485 14.563 1.00 95.00 237 HIS A N 1
ATOM 1796 C CA . HIS A 1 237 ? -4.552 -0.783 15.626 1.00 95.00 237 HIS A CA 1
ATOM 1797 C C . HIS A 1 237 ? -3.952 0.488 16.257 1.00 95.00 237 HIS A C 1
ATOM 1799 O O . HIS A 1 237 ? -2.751 0.580 16.507 1.00 95.00 237 HIS A O 1
ATOM 1805 N N . SER A 1 238 ? -4.760 1.535 16.395 1.00 90.44 238 SER A N 1
ATOM 1806 C CA . SER A 1 238 ? -4.346 2.797 17.004 1.00 90.44 238 SER A CA 1
ATOM 1807 C C . SER A 1 238 ? -5.558 3.568 17.512 1.00 90.44 238 SER A C 1
ATOM 1809 O O . SER A 1 238 ? -6.616 3.527 16.882 1.00 90.44 238 SER A O 1
ATOM 1811 N N . GLY A 1 239 ? -5.390 4.349 18.575 1.00 86.75 239 GLY A N 1
ATOM 1812 C CA . GLY A 1 239 ? -6.377 5.331 19.042 1.00 86.75 239 GLY A CA 1
ATOM 1813 C C . GLY A 1 239 ? -6.116 6.761 18.551 1.00 86.75 239 GLY A C 1
ATOM 1814 O O . GLY A 1 239 ? -5.893 7.640 19.379 1.00 86.75 239 GLY A O 1
ATOM 1815 N N . ASN A 1 240 ? -6.099 7.007 17.235 1.00 92.19 240 ASN A N 1
ATOM 1816 C CA . ASN A 1 240 ? -5.912 8.352 16.659 1.00 92.19 240 ASN A CA 1
ATOM 1817 C C . ASN A 1 240 ? -7.097 8.802 15.780 1.00 92.19 240 ASN A C 1
ATOM 1819 O O . ASN A 1 240 ? -7.996 8.018 15.484 1.00 92.19 240 ASN A O 1
ATOM 1823 N N . GLU A 1 241 ? -7.076 10.059 15.326 1.00 93.94 241 GLU A N 1
ATOM 1824 C CA . GLU A 1 241 ? -8.160 10.655 14.524 1.00 93.94 241 GLU A CA 1
ATOM 1825 C C . GLU A 1 241 ? -8.470 9.869 13.241 1.00 93.94 241 GLU A C 1
ATOM 1827 O O . GLU A 1 241 ? -9.625 9.769 12.831 1.00 93.94 241 GLU A O 1
ATOM 1832 N N . LEU A 1 242 ? -7.462 9.277 12.593 1.00 94.38 242 LEU A N 1
ATOM 1833 C CA . LEU A 1 242 ? -7.705 8.493 11.386 1.00 94.38 242 LEU A CA 1
ATOM 1834 C C . LEU A 1 242 ? -8.365 7.143 11.704 1.00 94.38 242 LEU A C 1
ATOM 1836 O O . LEU A 1 242 ? -9.222 6.695 10.941 1.00 94.38 242 LEU A O 1
ATOM 1840 N N . ALA A 1 243 ? -8.037 6.523 12.839 1.00 95.12 243 ALA A N 1
ATOM 1841 C CA . ALA A 1 243 ? -8.779 5.363 13.324 1.00 95.12 243 ALA A CA 1
ATOM 1842 C C . ALA A 1 243 ? -10.233 5.729 13.667 1.00 95.12 243 ALA A C 1
ATOM 1844 O O . ALA A 1 243 ? -11.138 4.967 13.337 1.00 95.12 243 ALA A O 1
ATOM 1845 N N . ASP A 1 244 ? -10.488 6.911 14.239 1.00 95.88 244 ASP A N 1
ATOM 1846 C CA . ASP A 1 244 ? -11.851 7.397 14.508 1.00 95.88 244 ASP A CA 1
ATOM 1847 C C . ASP A 1 244 ? -12.675 7.554 13.223 1.00 95.88 244 ASP A C 1
ATOM 1849 O O . ASP A 1 244 ? -13.840 7.148 13.164 1.00 95.88 244 ASP A O 1
ATOM 1853 N N . ARG A 1 245 ? -12.053 8.082 12.165 1.00 96.69 245 ARG A N 1
ATOM 1854 C CA . ARG A 1 245 ? -12.653 8.178 10.827 1.00 96.69 245 ARG A CA 1
ATOM 1855 C C . ARG A 1 245 ? -12.942 6.804 10.229 1.00 96.69 245 ARG A C 1
ATOM 1857 O O . ARG A 1 245 ? -14.040 6.566 9.726 1.00 96.69 245 ARG A O 1
ATOM 1864 N N . ALA A 1 246 ? -11.998 5.870 10.343 1.00 97.25 246 ALA A N 1
ATOM 1865 C CA . ALA A 1 246 ? -12.202 4.489 9.912 1.00 97.25 246 ALA A CA 1
ATOM 1866 C C . ALA A 1 246 ? -13.351 3.816 10.686 1.00 97.25 246 ALA A C 1
ATOM 1868 O O . ALA A 1 246 ? -14.194 3.165 10.072 1.00 97.25 246 ALA A O 1
ATOM 1869 N N . VAL A 1 247 ? -13.447 4.025 12.005 1.00 98.00 247 VAL A N 1
ATOM 1870 C CA . VAL A 1 247 ? -14.574 3.561 12.830 1.00 98.00 247 VAL A CA 1
ATOM 1871 C C . VAL A 1 247 ? -15.898 4.128 12.313 1.00 98.00 247 VAL A C 1
ATOM 1873 O O . VAL A 1 247 ? -16.846 3.366 12.143 1.00 98.00 247 VAL A O 1
ATOM 1876 N N . ALA A 1 248 ? -15.975 5.428 12.015 1.00 98.12 248 ALA A N 1
ATOM 1877 C CA . ALA A 1 248 ? -17.196 6.053 11.500 1.00 98.12 248 ALA A CA 1
ATOM 1878 C C . ALA A 1 248 ? -17.614 5.490 10.128 1.00 98.12 248 ALA A C 1
ATOM 1880 O O . ALA A 1 248 ? -18.784 5.155 9.924 1.00 98.12 248 ALA A O 1
ATOM 1881 N N . LEU A 1 249 ? -16.657 5.319 9.209 1.00 98.12 249 LEU A N 1
ATOM 1882 C CA . LEU A 1 249 ? -16.884 4.695 7.902 1.00 98.12 249 LEU A CA 1
ATOM 1883 C C . LEU A 1 249 ? -17.395 3.256 8.037 1.00 98.12 249 LEU A C 1
ATOM 1885 O O . LEU A 1 249 ? -18.362 2.870 7.375 1.00 98.12 249 LEU A O 1
ATOM 1889 N N . LEU A 1 250 ? -16.758 2.469 8.907 1.00 98.06 250 LEU A N 1
ATOM 1890 C CA . LEU A 1 250 ? -17.097 1.066 9.122 1.00 98.06 250 LEU A CA 1
ATOM 1891 C C . LEU A 1 250 ? -18.404 0.888 9.894 1.00 98.06 250 LEU A C 1
ATOM 1893 O O . LEU A 1 250 ? -19.090 -0.093 9.647 1.00 98.06 250 LEU A O 1
ATOM 1897 N N . ALA A 1 251 ? -18.779 1.812 10.777 1.00 97.88 251 ALA A N 1
ATOM 1898 C CA . ALA A 1 251 ? -20.044 1.761 11.508 1.00 97.88 251 ALA A CA 1
ATOM 1899 C C . ALA A 1 251 ? -21.244 2.239 10.678 1.00 97.88 251 ALA A C 1
ATOM 1901 O O . ALA A 1 251 ? -22.345 1.710 10.829 1.00 97.88 251 ALA A O 1
ATOM 1902 N N . GLY A 1 252 ? -21.040 3.243 9.821 1.00 96.94 252 GLY A N 1
ATOM 1903 C CA . GLY A 1 252 ? -22.093 3.849 9.011 1.00 96.94 252 GLY A CA 1
ATOM 1904 C C . GLY A 1 252 ? -22.109 3.295 7.584 1.00 96.94 252 GLY A C 1
ATOM 1905 O O . GLY A 1 252 ? -22.732 2.258 7.344 1.00 96.94 252 GLY A O 1
ATOM 1906 N N . PRO A 1 253 ? -21.434 3.953 6.619 1.00 96.94 253 PRO A N 1
ATOM 1907 C CA . PRO A 1 253 ? -21.442 3.570 5.207 1.00 96.94 253 PRO A CA 1
ATOM 1908 C C . PRO A 1 253 ? -21.156 2.099 4.897 1.00 96.94 253 PRO A C 1
ATOM 1910 O O . PRO A 1 253 ? -21.687 1.598 3.905 1.00 96.94 253 PRO A O 1
ATOM 1913 N N . PHE A 1 254 ? -20.342 1.416 5.706 1.00 97.31 254 PHE A N 1
ATOM 1914 C CA . PHE A 1 254 ? -19.983 -0.001 5.552 1.00 97.31 254 PHE A CA 1
ATOM 1915 C C . PHE A 1 254 ? -20.493 -0.890 6.702 1.00 97.31 254 PHE A C 1
ATOM 1917 O O . PHE A 1 254 ? -19.975 -1.986 6.908 1.00 97.31 254 PHE A O 1
ATOM 1924 N N . GLY A 1 255 ? -21.489 -0.430 7.468 1.00 95.75 255 GLY A N 1
ATOM 1925 C CA . GLY A 1 255 ? -21.971 -1.113 8.676 1.00 95.75 255 GLY A CA 1
ATOM 1926 C C . GLY A 1 255 ? -22.422 -2.557 8.451 1.00 95.75 255 GLY A C 1
ATOM 1927 O O . GLY A 1 255 ? -22.197 -3.421 9.299 1.00 95.75 255 GLY A O 1
ATOM 1928 N N . ASP A 1 256 ? -23.039 -2.848 7.304 1.00 94.00 256 ASP A N 1
ATOM 1929 C CA . ASP A 1 256 ? -23.474 -4.205 6.961 1.00 94.00 256 ASP A CA 1
ATOM 1930 C C . ASP A 1 256 ? -22.300 -5.128 6.652 1.00 94.00 256 ASP A C 1
ATOM 1932 O O . ASP A 1 256 ? -22.246 -6.249 7.161 1.00 94.00 256 ASP A O 1
ATOM 1936 N N . GLU A 1 257 ? -21.337 -4.638 5.878 1.00 95.75 257 GLU A N 1
ATOM 1937 C CA . GLU A 1 257 ? -20.152 -5.385 5.474 1.00 95.75 257 GLU A CA 1
ATOM 1938 C C . GLU A 1 257 ? -19.171 -5.599 6.637 1.00 95.75 257 GLU A C 1
ATOM 1940 O O . GLU A 1 257 ? -18.507 -6.634 6.706 1.00 95.75 257 GLU A O 1
ATOM 1945 N N . SER A 1 258 ? -19.083 -4.644 7.566 1.00 96.94 258 SER A N 1
ATOM 1946 C CA . SER A 1 258 ? -18.104 -4.658 8.657 1.00 96.94 258 SER A CA 1
ATOM 1947 C C . SER A 1 258 ? -18.574 -5.418 9.900 1.00 96.94 258 SER A C 1
ATOM 1949 O O . SER A 1 258 ? -17.741 -5.844 10.695 1.00 96.94 258 SER A O 1
ATOM 1951 N N . ALA A 1 259 ? -19.882 -5.618 10.100 1.00 95.56 259 ALA A N 1
ATOM 1952 C CA . ALA A 1 259 ? -20.404 -6.047 11.402 1.00 95.56 259 ALA A CA 1
ATOM 1953 C C . ALA A 1 259 ? -19.907 -7.426 11.869 1.00 95.56 259 ALA A C 1
ATOM 1955 O O . ALA A 1 259 ? -19.742 -7.644 13.068 1.00 95.56 259 ALA A O 1
ATOM 1956 N N . VAL A 1 260 ? -19.668 -8.365 10.946 1.00 96.31 260 VAL A N 1
ATOM 1957 C CA . VAL A 1 260 ? -19.085 -9.675 11.296 1.00 96.31 260 VAL A CA 1
ATOM 1958 C C . VAL A 1 260 ? -17.626 -9.516 11.729 1.00 96.31 260 VAL A C 1
ATOM 1960 O O . VAL A 1 260 ? -17.228 -10.084 12.743 1.00 96.31 260 VAL A O 1
ATOM 1963 N N . ALA A 1 261 ? -16.855 -8.707 11.002 1.00 97.25 261 ALA A N 1
ATOM 1964 C CA . ALA A 1 261 ? -15.456 -8.433 11.311 1.00 97.25 261 ALA A CA 1
ATOM 1965 C C . ALA A 1 261 ? -15.313 -7.687 12.641 1.00 97.25 261 ALA A C 1
ATOM 1967 O O . ALA A 1 261 ? -14.540 -8.101 13.495 1.00 97.25 261 ALA A O 1
ATOM 1968 N N . ALA A 1 262 ? -16.131 -6.654 12.862 1.00 97.69 262 ALA A N 1
ATOM 1969 C CA . ALA A 1 262 ? -16.148 -5.873 14.093 1.00 97.69 262 ALA A CA 1
ATOM 1970 C C . ALA A 1 262 ? -16.444 -6.733 15.329 1.00 97.69 262 ALA A C 1
ATOM 1972 O O . ALA A 1 262 ? -15.809 -6.553 16.368 1.00 97.69 262 ALA A O 1
ATOM 1973 N N . LEU A 1 263 ? -17.352 -7.709 15.209 1.00 97.12 263 LEU A N 1
ATOM 1974 C CA . LEU A 1 263 ? -17.611 -8.675 16.276 1.00 97.12 263 LEU A CA 1
ATOM 1975 C C . LEU A 1 263 ? -16.400 -9.575 16.549 1.00 97.12 263 LEU A C 1
ATOM 1977 O O . LEU A 1 263 ? -16.074 -9.804 17.710 1.00 97.12 263 LEU A O 1
ATOM 1981 N N . ALA A 1 264 ? -15.714 -10.050 15.506 1.00 96.81 264 ALA A N 1
ATOM 1982 C CA . ALA A 1 264 ? -14.489 -10.831 15.671 1.00 96.81 264 ALA A CA 1
ATOM 1983 C C . ALA A 1 264 ? -13.367 -9.999 16.318 1.00 96.81 264 ALA A C 1
ATOM 1985 O O . ALA A 1 264 ? -12.707 -10.472 17.241 1.00 96.81 264 ALA A O 1
ATOM 1986 N N . TRP A 1 265 ? -13.205 -8.739 15.904 1.00 97.12 265 TRP A N 1
ATOM 1987 C CA . TRP A 1 265 ? -12.223 -7.818 16.476 1.00 97.12 265 TRP A CA 1
ATOM 1988 C C . TRP A 1 265 ? -12.466 -7.560 17.964 1.00 97.12 265 TRP A C 1
ATOM 1990 O O . TRP A 1 265 ? -11.506 -7.423 18.707 1.00 97.12 265 TRP A O 1
ATOM 2000 N N . CYS A 1 266 ? -13.713 -7.597 18.452 1.00 96.88 266 CYS A N 1
ATOM 2001 C CA . CYS A 1 266 ? -14.009 -7.476 19.888 1.00 96.88 266 CYS A CA 1
ATOM 2002 C C . CYS A 1 266 ? -13.372 -8.580 20.764 1.00 96.88 266 CYS A C 1
ATOM 2004 O O . CYS A 1 266 ? -13.358 -8.442 21.989 1.00 96.88 266 CYS A O 1
ATOM 2006 N N . ALA A 1 267 ? -12.854 -9.657 20.168 1.00 94.75 267 ALA A N 1
ATOM 2007 C CA . ALA A 1 267 ? -12.115 -10.717 20.853 1.00 94.75 267 ALA A CA 1
ATOM 2008 C C . ALA A 1 267 ? -10.596 -10.679 20.584 1.00 94.75 267 ALA A C 1
ATOM 2010 O O . ALA A 1 267 ? -9.878 -11.561 21.056 1.00 94.75 267 ALA A O 1
ATOM 2011 N N . ASP A 1 268 ? -10.101 -9.689 19.836 1.00 95.12 268 ASP A N 1
ATOM 2012 C CA . ASP A 1 268 ? -8.692 -9.593 19.458 1.00 95.12 268 ASP A CA 1
ATOM 2013 C C . ASP A 1 268 ? -7.793 -9.297 20.680 1.00 95.12 268 ASP A C 1
ATOM 2015 O O . ASP A 1 268 ? -8.207 -8.566 21.593 1.00 95.12 268 ASP A O 1
ATOM 2019 N N . PRO A 1 269 ? -6.578 -9.876 20.753 1.00 91.69 269 PRO A N 1
ATOM 2020 C CA . PRO A 1 269 ? -5.614 -9.541 21.799 1.00 91.69 269 PRO A CA 1
ATOM 2021 C C . PRO A 1 269 ? -5.111 -8.092 21.729 1.00 91.69 269 PRO A C 1
ATOM 2023 O O . PRO A 1 269 ? -4.735 -7.550 22.770 1.00 91.69 269 PRO A O 1
ATOM 2026 N N . ASP A 1 270 ? -5.094 -7.461 20.551 1.00 92.69 270 ASP A N 1
ATOM 2027 C CA . ASP A 1 270 ? -4.727 -6.054 20.422 1.00 92.69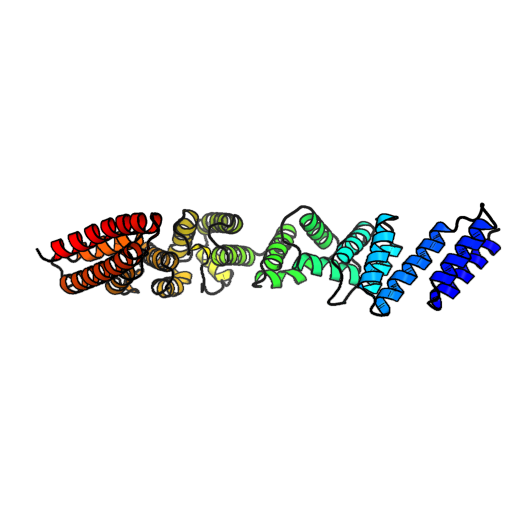 270 ASP A CA 1
ATOM 2028 C C . ASP A 1 270 ? -5.822 -5.155 21.012 1.00 92.69 270 ASP A C 1
ATOM 2030 O O . ASP A 1 270 ? -6.988 -5.179 20.609 1.00 92.69 270 ASP A O 1
ATOM 2034 N N . GLN A 1 271 ? -5.440 -4.347 22.002 1.00 91.88 271 GLN A N 1
ATOM 2035 C CA . GLN A 1 271 ? -6.379 -3.519 22.751 1.00 91.88 271 GLN A CA 1
ATOM 2036 C C . GLN A 1 271 ? -7.087 -2.487 21.863 1.00 91.88 271 GLN A C 1
ATOM 2038 O O . GLN A 1 271 ? -8.283 -2.253 22.060 1.00 91.88 271 GLN A O 1
ATOM 2043 N N . ASP A 1 272 ? -6.368 -1.867 20.926 1.00 93.44 272 ASP A N 1
ATOM 2044 C CA . ASP A 1 272 ? -6.900 -0.784 20.101 1.00 93.44 272 ASP A CA 1
ATOM 2045 C C . ASP A 1 272 ? -7.839 -1.335 19.031 1.00 93.44 272 ASP A C 1
ATOM 2047 O O . ASP A 1 272 ? -8.952 -0.822 18.883 1.00 93.44 272 ASP A O 1
ATOM 2051 N N . LEU A 1 273 ? -7.466 -2.430 18.360 1.00 95.62 273 LEU A N 1
ATOM 2052 C CA . LEU A 1 273 ? -8.350 -3.117 17.419 1.00 95.62 273 LEU A CA 1
ATOM 2053 C C . LEU A 1 273 ? -9.619 -3.606 18.119 1.00 95.62 273 LEU A C 1
ATOM 2055 O O . LEU A 1 273 ? -10.727 -3.368 17.632 1.00 95.62 273 LEU A O 1
ATOM 2059 N N . ARG A 1 274 ? -9.478 -4.224 19.293 1.00 95.62 274 ARG A N 1
ATOM 2060 C CA . ARG A 1 274 ? -10.615 -4.696 20.083 1.00 95.62 274 ARG A CA 1
ATOM 2061 C C . ARG A 1 274 ? -11.555 -3.579 20.501 1.00 95.62 274 ARG A C 1
ATOM 2063 O O . ARG A 1 274 ? -12.775 -3.703 20.356 1.00 95.62 274 ARG A O 1
ATOM 2070 N N . TRP A 1 275 ? -11.003 -2.483 21.012 1.00 96.12 275 TRP A N 1
ATOM 2071 C CA . TRP A 1 275 ? -11.793 -1.323 21.406 1.00 96.12 275 TRP A CA 1
ATOM 2072 C C . TRP A 1 275 ? -12.472 -0.660 20.205 1.00 96.12 275 TRP A C 1
ATOM 2074 O O . TRP A 1 275 ? -13.654 -0.319 20.271 1.00 96.12 275 TRP A O 1
ATOM 2084 N N . ASN A 1 276 ? -11.771 -0.525 19.082 1.00 97.44 276 ASN A N 1
ATOM 2085 C CA . ASN A 1 276 ? -12.341 0.032 17.861 1.00 97.44 276 ASN A CA 1
ATOM 2086 C C . ASN A 1 276 ? -13.419 -0.883 17.256 1.00 97.44 276 ASN A C 1
ATOM 2088 O O . ASN A 1 276 ? -14.436 -0.373 16.790 1.00 97.44 276 ASN A O 1
ATOM 2092 N N . GLY A 1 277 ? -13.282 -2.210 17.354 1.00 97.44 277 GLY A N 1
ATOM 2093 C CA . GLY A 1 277 ? -14.344 -3.167 17.022 1.00 97.44 277 GLY A CA 1
ATOM 2094 C C . GLY A 1 277 ? -15.621 -2.919 17.831 1.00 97.44 277 GLY A C 1
ATOM 2095 O O . GLY A 1 277 ? -16.706 -2.797 17.257 1.00 97.44 277 GLY A O 1
ATOM 2096 N N . TYR A 1 278 ? -15.491 -2.728 19.149 1.00 97.75 278 TYR A N 1
ATOM 2097 C CA . TYR A 1 278 ? -16.619 -2.360 20.011 1.00 97.75 278 TYR A CA 1
ATOM 2098 C C . TYR A 1 278 ? -17.242 -1.024 19.601 1.00 97.75 278 TYR A C 1
ATOM 2100 O O . TYR A 1 278 ? -18.464 -0.920 19.494 1.00 97.75 278 TYR A O 1
ATOM 2108 N N . ARG A 1 279 ? -16.422 -0.004 19.319 1.00 97.94 279 ARG A N 1
ATOM 2109 C CA . ARG A 1 279 ? -16.910 1.311 18.874 1.00 97.94 279 ARG A CA 1
ATOM 2110 C C . ARG A 1 279 ? -17.677 1.235 17.557 1.00 97.94 279 ARG A C 1
ATOM 2112 O O . ARG A 1 279 ? -18.679 1.932 17.423 1.00 97.94 279 ARG A O 1
ATOM 2119 N N . ILE A 1 280 ? -17.250 0.382 16.624 1.00 98.38 280 ILE A N 1
ATOM 2120 C CA . ILE A 1 280 ? -17.966 0.143 15.364 1.00 98.38 280 ILE A CA 1
ATOM 2121 C C . ILE A 1 280 ? -19.350 -0.452 15.642 1.00 98.38 280 ILE A C 1
ATOM 2123 O O . ILE A 1 280 ? -20.348 0.066 15.140 1.00 98.38 280 ILE A O 1
ATOM 2127 N N . LEU A 1 281 ? -19.437 -1.492 16.482 1.00 98.25 281 LEU A N 1
ATOM 2128 C CA . LEU A 1 281 ? -20.724 -2.090 16.857 1.00 98.25 281 LEU A CA 1
ATOM 2129 C C . LEU A 1 281 ? -21.622 -1.101 17.614 1.00 98.25 281 LEU A C 1
ATOM 2131 O O . LEU A 1 281 ? -22.820 -1.038 17.347 1.00 98.25 281 LEU A O 1
ATOM 2135 N N . ALA A 1 282 ? -21.056 -0.309 18.526 1.00 97.44 282 ALA A N 1
ATOM 2136 C CA . ALA A 1 282 ? -21.779 0.708 19.285 1.00 97.44 282 ALA A CA 1
ATOM 2137 C C . ALA A 1 282 ? -22.361 1.799 18.378 1.00 97.44 282 ALA A C 1
ATOM 2139 O O . ALA A 1 282 ? -23.560 2.070 18.440 1.00 97.44 282 ALA A O 1
ATOM 2140 N N . ALA A 1 283 ? -21.536 2.384 17.507 1.00 97.44 283 ALA A N 1
ATOM 2141 C CA . ALA A 1 283 ? -21.961 3.427 16.577 1.00 97.44 283 ALA A CA 1
ATOM 2142 C C . ALA A 1 283 ? -22.936 2.906 15.507 1.00 97.44 283 ALA A C 1
ATOM 2144 O O . ALA A 1 283 ? -23.799 3.650 15.054 1.00 97.44 283 ALA A O 1
ATOM 2145 N N . GLY A 1 284 ? -22.838 1.626 15.137 1.00 96.81 284 GLY A N 1
ATOM 2146 C CA . GLY A 1 284 ? -23.772 0.970 14.222 1.00 96.81 284 GLY A CA 1
ATOM 2147 C C . GLY A 1 284 ? -25.078 0.493 14.868 1.00 96.81 284 GLY A C 1
ATOM 2148 O O . GLY A 1 284 ? -25.903 -0.079 14.157 1.00 96.81 284 GLY A O 1
ATOM 2149 N N . HIS A 1 285 ? -25.261 0.685 16.183 1.00 96.75 285 HIS A N 1
ATOM 2150 C CA . HIS A 1 285 ? -26.377 0.144 16.973 1.00 96.75 285 HIS A CA 1
ATOM 2151 C C . HIS A 1 285 ? -26.521 -1.389 16.872 1.00 96.75 285 HIS A C 1
ATOM 2153 O O . HIS A 1 285 ? -27.622 -1.891 16.672 1.00 96.75 285 HIS A O 1
ATOM 2159 N N . ARG A 1 286 ? -25.396 -2.116 16.984 1.00 96.56 286 ARG A N 1
ATOM 2160 C CA . ARG A 1 286 ? -25.291 -3.587 16.836 1.00 96.56 286 ARG A CA 1
ATOM 2161 C C . ARG A 1 286 ? -24.716 -4.296 18.068 1.00 96.56 286 ARG A C 1
ATOM 2163 O O . ARG A 1 286 ? -24.165 -5.395 17.962 1.00 96.56 286 ARG A O 1
ATOM 2170 N N . LEU A 1 287 ? -24.760 -3.652 19.236 1.00 96.69 287 LEU A N 1
ATOM 2171 C CA . LEU A 1 287 ? -24.202 -4.209 20.476 1.00 96.69 287 LEU A CA 1
ATOM 2172 C C . LEU A 1 287 ? -24.958 -5.443 20.972 1.00 96.69 287 LEU A C 1
ATOM 2174 O O . LEU A 1 287 ? -24.383 -6.231 21.712 1.00 96.69 287 LEU A O 1
ATOM 2178 N N . GLU A 1 288 ? -26.196 -5.667 20.532 1.00 96.00 288 GLU A N 1
ATOM 2179 C CA . GLU A 1 288 ? -26.969 -6.877 20.829 1.00 96.00 288 GLU A CA 1
ATOM 2180 C C . GLU A 1 288 ? -26.303 -8.166 20.325 1.00 96.00 288 GLU A C 1
ATOM 2182 O O . GLU A 1 288 ? -26.652 -9.259 20.765 1.00 96.00 288 GLU A O 1
ATOM 2187 N N . ARG A 1 289 ? -25.330 -8.048 19.413 1.00 94.00 289 ARG A N 1
ATOM 2188 C CA . ARG A 1 289 ? -24.530 -9.168 18.903 1.00 94.00 289 ARG A CA 1
ATOM 2189 C C . ARG A 1 289 ? -23.325 -9.509 19.781 1.00 94.00 289 ARG A C 1
ATOM 2191 O O . ARG A 1 289 ? -22.687 -10.531 19.540 1.00 94.00 289 ARG A O 1
ATOM 2198 N N . LEU A 1 290 ? -22.991 -8.652 20.743 1.00 97.25 290 LEU A N 1
ATOM 2199 C CA . LEU A 1 290 ? -21.834 -8.778 21.621 1.00 97.25 290 LEU A CA 1
ATOM 2200 C C . LEU A 1 290 ? -22.296 -9.057 23.055 1.00 97.25 290 LEU A C 1
ATOM 2202 O O . LEU A 1 290 ? -23.206 -8.409 23.566 1.00 97.25 290 LEU A O 1
ATOM 2206 N N . ASP A 1 291 ? -21.613 -9.967 23.747 1.00 96.94 291 ASP A N 1
ATOM 2207 C CA . ASP A 1 291 ? -21.709 -10.052 25.205 1.00 96.94 291 ASP A CA 1
ATOM 2208 C C . ASP A 1 291 ? -20.958 -8.857 25.818 1.00 96.94 291 ASP A C 1
ATOM 2210 O O . ASP A 1 291 ? -19.758 -8.913 26.098 1.00 96.94 291 ASP A O 1
ATOM 2214 N N . VAL A 1 292 ? -21.662 -7.728 25.941 1.00 96.62 292 VAL A N 1
ATOM 2215 C CA . VAL A 1 292 ? -21.109 -6.463 26.448 1.00 96.62 292 VAL A CA 1
ATOM 2216 C C . VAL A 1 292 ? -20.520 -6.618 27.865 1.00 96.62 292 VAL A C 1
ATOM 2218 O O . VAL A 1 292 ? -19.404 -6.136 28.087 1.00 96.62 292 VAL A O 1
ATOM 2221 N N . PRO A 1 293 ? -21.177 -7.312 28.822 1.00 96.56 293 PRO A N 1
ATOM 2222 C CA . PRO A 1 293 ? -20.554 -7.639 30.104 1.00 96.56 293 PRO A CA 1
ATOM 2223 C C . PRO A 1 293 ? -19.223 -8.389 29.984 1.00 96.56 293 PRO A C 1
ATOM 2225 O O . PRO A 1 293 ? -18.241 -7.972 30.606 1.00 96.56 293 PRO A O 1
ATOM 2228 N N . ALA A 1 294 ? -19.163 -9.459 29.185 1.00 96.12 294 ALA A N 1
ATOM 2229 C CA . ALA A 1 294 ? -17.930 -10.226 29.005 1.00 96.12 294 ALA A CA 1
ATOM 2230 C C . ALA A 1 294 ? -16.828 -9.399 28.325 1.00 96.12 294 ALA A C 1
ATOM 2232 O O . ALA A 1 294 ? -15.668 -9.476 28.731 1.00 96.12 294 ALA A O 1
ATOM 2233 N N . PHE A 1 295 ? -17.185 -8.557 27.350 1.00 97.50 295 PHE A N 1
ATOM 2234 C CA . PHE A 1 295 ? -16.256 -7.644 26.682 1.00 97.50 295 PHE A CA 1
ATOM 2235 C C . PHE A 1 295 ? -15.582 -6.676 27.667 1.00 97.50 295 PHE A C 1
ATOM 2237 O O . PHE A 1 295 ? -14.352 -6.554 27.693 1.00 97.50 295 PHE A O 1
ATOM 2244 N N . HIS A 1 296 ? -16.366 -6.002 28.515 1.00 97.56 296 HIS A N 1
ATOM 2245 C CA . HIS A 1 296 ? -15.809 -5.074 29.501 1.00 97.56 296 HIS A CA 1
ATOM 2246 C C . HIS A 1 296 ? -15.007 -5.800 30.585 1.00 97.56 296 HIS A C 1
ATOM 2248 O O . HIS A 1 296 ? -13.951 -5.310 30.986 1.00 97.56 296 HIS A O 1
ATOM 2254 N N . ALA A 1 297 ? -15.439 -6.993 31.006 1.00 96.00 297 ALA A N 1
ATOM 2255 C CA . ALA A 1 297 ? -14.669 -7.821 31.929 1.00 96.00 297 ALA A CA 1
ATOM 2256 C C . ALA A 1 297 ? -13.300 -8.214 31.347 1.00 96.00 297 ALA A C 1
ATOM 2258 O O . ALA A 1 297 ? -12.285 -8.048 32.020 1.00 96.00 297 ALA A O 1
ATOM 2259 N N . ALA A 1 298 ? -13.251 -8.653 30.085 1.00 95.19 298 ALA A N 1
ATOM 2260 C CA . ALA A 1 298 ? -12.000 -8.968 29.394 1.00 95.19 298 ALA A CA 1
ATOM 2261 C C . ALA A 1 298 ? -11.103 -7.731 29.225 1.00 95.19 298 ALA A C 1
ATOM 2263 O O . ALA A 1 298 ? -9.883 -7.818 29.394 1.00 95.19 298 ALA A O 1
ATOM 2264 N N . THR A 1 299 ? -11.695 -6.566 28.940 1.00 95.81 299 THR A N 1
ATOM 2265 C CA . THR A 1 299 ? -10.965 -5.292 28.834 1.00 95.81 299 THR A CA 1
ATOM 2266 C C . THR A 1 299 ? -10.244 -4.957 30.143 1.00 95.81 299 THR A C 1
ATOM 2268 O O . THR A 1 299 ? -9.061 -4.625 30.115 1.00 95.81 299 THR A O 1
ATOM 2271 N N . LEU A 1 300 ? -10.899 -5.134 31.298 1.00 95.88 300 LEU A N 1
ATOM 2272 C CA . LEU A 1 300 ? -10.297 -4.886 32.617 1.00 95.88 300 LEU A CA 1
ATOM 2273 C C . LEU A 1 300 ? -9.091 -5.788 32.928 1.00 95.88 300 LEU A C 1
ATOM 2275 O O . LEU A 1 300 ? -8.272 -5.422 33.767 1.00 95.88 300 LEU A O 1
ATOM 2279 N N . THR A 1 301 ? -8.956 -6.942 32.272 1.00 94.69 301 THR A N 1
ATOM 2280 C CA . THR A 1 301 ? -7.877 -7.912 32.536 1.00 94.69 301 THR A CA 1
ATOM 2281 C C . THR A 1 301 ? -6.823 -7.989 31.434 1.00 94.69 301 THR A C 1
ATOM 2283 O O . THR A 1 301 ? -5.985 -8.884 31.461 1.00 94.69 301 THR A O 1
ATOM 2286 N N . SER A 1 302 ? -6.885 -7.122 30.424 1.00 90.81 302 SER A N 1
ATOM 2287 C CA . SER A 1 302 ? -5.961 -7.180 29.279 1.00 90.81 302 SER A CA 1
ATOM 2288 C C . SER A 1 302 ? -5.557 -5.818 28.719 1.00 90.81 302 SER A C 1
ATOM 2290 O O . SER A 1 302 ? -4.836 -5.762 27.729 1.00 90.81 302 SER A O 1
ATOM 2292 N N . PHE A 1 303 ? -6.020 -4.723 29.321 1.00 91.88 303 PHE A N 1
ATOM 2293 C CA . PHE A 1 303 ? -5.511 -3.392 29.012 1.00 91.88 303 PHE A CA 1
ATOM 2294 C C . PHE A 1 303 ? -4.091 -3.196 29.562 1.00 91.88 303 PHE A C 1
ATOM 2296 O O . PHE A 1 303 ? -3.694 -3.900 30.497 1.00 91.88 303 PHE A O 1
ATOM 2303 N N . ASP A 1 304 ? -3.357 -2.222 29.016 1.00 90.31 304 ASP A N 1
ATOM 2304 C CA . ASP A 1 304 ? -2.087 -1.752 29.586 1.00 90.31 304 ASP A CA 1
ATOM 2305 C C . ASP A 1 304 ? -2.353 -0.842 30.806 1.00 90.31 304 ASP A C 1
ATOM 2307 O O . ASP A 1 304 ? -2.824 0.289 30.630 1.00 90.31 304 ASP A O 1
ATOM 2311 N N . PRO A 1 305 ? -2.029 -1.274 32.045 1.00 91.06 305 PRO A N 1
ATOM 2312 C CA . PRO A 1 305 ? -2.305 -0.494 33.248 1.00 91.06 305 PRO A CA 1
ATOM 2313 C C . PRO A 1 305 ? -1.497 0.793 33.390 1.00 91.06 305 PRO A C 1
ATOM 2315 O O . PRO A 1 305 ? -1.749 1.559 34.321 1.00 91.06 305 PRO A O 1
ATOM 2318 N N . LEU A 1 306 ? -0.519 1.043 32.517 1.00 88.88 306 LEU A N 1
ATOM 2319 C CA . LEU A 1 306 ? 0.220 2.306 32.494 1.00 88.88 306 LEU A CA 1
ATOM 2320 C C . LEU A 1 306 ? -0.649 3.485 32.066 1.00 88.88 306 LEU A C 1
ATOM 2322 O O . LEU A 1 306 ? -0.367 4.622 32.448 1.00 88.88 306 LEU A O 1
ATOM 2326 N N . PHE A 1 307 ? -1.692 3.225 31.281 1.00 86.81 307 PHE A N 1
ATOM 2327 C CA . PHE A 1 307 ? -2.492 4.263 30.658 1.00 86.81 307 PHE A CA 1
ATOM 2328 C C . PHE A 1 307 ? -3.954 4.143 31.084 1.00 86.81 307 PHE A C 1
ATOM 2330 O O . PHE A 1 307 ? -4.560 3.075 31.040 1.00 86.81 307 PHE A O 1
ATOM 2337 N N . ALA A 1 308 ? -4.562 5.275 31.440 1.00 88.31 308 ALA A N 1
ATOM 2338 C CA . ALA A 1 308 ? -6.008 5.381 31.605 1.00 88.31 308 ALA A CA 1
ATOM 2339 C C . ALA A 1 308 ? -6.681 5.433 30.223 1.00 88.31 308 ALA A C 1
ATOM 2341 O O . ALA A 1 308 ? -7.194 6.474 29.808 1.00 88.31 308 ALA A O 1
ATOM 2342 N N . THR A 1 309 ? -6.610 4.336 29.469 1.00 91.19 309 THR A N 1
ATOM 2343 C CA . THR A 1 309 ? -7.106 4.310 28.090 1.00 91.19 309 THR A CA 1
ATOM 2344 C C . THR A 1 309 ? -8.627 4.492 28.055 1.00 91.19 309 THR A C 1
ATOM 2346 O O . THR A 1 309 ? -9.320 4.094 29.000 1.00 91.19 309 THR A O 1
ATOM 2349 N N . PRO A 1 310 ? -9.192 5.060 26.971 1.00 92.38 310 PRO A N 1
ATOM 2350 C CA . PRO A 1 310 ? -10.642 5.194 26.834 1.00 92.38 310 PRO A CA 1
ATOM 2351 C C . PRO A 1 310 ? -11.391 3.865 27.015 1.00 92.38 310 PRO A C 1
ATOM 2353 O O . PRO A 1 310 ? -12.448 3.842 27.641 1.00 92.38 310 PRO A O 1
ATOM 2356 N N . ALA A 1 311 ? -10.810 2.756 26.539 1.00 93.50 311 ALA A N 1
ATOM 2357 C CA . ALA A 1 311 ? -11.357 1.410 26.698 1.00 93.50 311 ALA A CA 1
ATOM 2358 C C . ALA A 1 311 ? -11.460 0.991 28.173 1.00 93.50 311 ALA A C 1
ATOM 2360 O O . ALA A 1 311 ? -12.510 0.530 28.625 1.00 93.50 311 ALA A O 1
ATOM 2361 N N . PHE A 1 312 ? -10.383 1.195 28.938 1.00 95.50 312 PHE A N 1
ATOM 2362 C CA . PHE A 1 312 ? -10.352 0.904 30.368 1.00 95.50 312 PHE A CA 1
ATOM 2363 C C . PHE A 1 312 ? -11.370 1.753 31.137 1.00 95.50 312 PHE A C 1
ATOM 2365 O O . PHE A 1 312 ? -12.170 1.216 31.905 1.00 95.50 312 PHE A O 1
ATOM 2372 N N . LEU A 1 313 ? -11.383 3.067 30.898 1.00 95.69 313 LEU A N 1
ATOM 2373 C CA . LEU A 1 313 ? -12.313 3.977 31.568 1.00 95.69 313 LEU A CA 1
ATOM 2374 C C . LEU A 1 313 ? -13.770 3.603 31.274 1.00 95.69 313 LEU A C 1
ATOM 2376 O O . LEU A 1 313 ? -14.580 3.547 32.199 1.00 95.69 313 LEU A O 1
ATOM 2380 N N . ALA A 1 314 ? -14.089 3.264 30.023 1.00 96.00 314 ALA A N 1
ATOM 2381 C CA . ALA A 1 314 ? -15.418 2.795 29.646 1.00 96.00 314 ALA A CA 1
ATOM 2382 C C . ALA A 1 314 ? -15.802 1.485 30.352 1.00 96.00 314 ALA A C 1
ATOM 2384 O O . ALA A 1 314 ? -16.938 1.356 30.805 1.00 96.00 314 ALA A O 1
ATOM 2385 N N . ALA A 1 315 ? -14.869 0.537 30.500 1.00 97.25 315 ALA A N 1
ATOM 2386 C CA . ALA A 1 315 ? -15.119 -0.712 31.217 1.00 97.25 315 ALA A CA 1
ATOM 2387 C C . ALA A 1 315 ? -15.383 -0.490 32.714 1.00 97.25 315 ALA A C 1
ATOM 2389 O O . ALA A 1 315 ? -16.323 -1.069 33.262 1.00 97.25 315 ALA A O 1
ATOM 2390 N N . VAL A 1 316 ? -14.623 0.400 33.363 1.00 97.25 316 VAL A N 1
ATOM 2391 C CA . VAL A 1 316 ? -14.877 0.790 34.759 1.00 97.25 316 VAL A CA 1
ATOM 2392 C C . VAL A 1 316 ? -16.257 1.437 34.892 1.00 97.25 316 VAL A C 1
ATOM 2394 O O . VAL A 1 316 ? -17.046 1.009 35.733 1.00 97.25 316 VAL A O 1
ATOM 2397 N N . THR A 1 317 ? -16.587 2.410 34.035 1.00 97.25 317 THR A N 1
ATOM 2398 C CA . THR A 1 317 ? -17.902 3.069 34.039 1.00 97.25 317 THR A CA 1
ATOM 2399 C C . THR A 1 317 ? -19.041 2.077 33.812 1.00 97.25 317 THR A C 1
ATOM 2401 O O . THR A 1 317 ? -20.040 2.130 34.531 1.00 97.25 317 THR A O 1
ATOM 2404 N N . PHE A 1 318 ? -18.891 1.147 32.865 1.00 97.00 318 PHE A N 1
ATOM 2405 C CA . PHE A 1 318 ? -19.884 0.107 32.603 1.00 97.00 318 PHE A CA 1
ATOM 2406 C C . PHE A 1 318 ? -20.126 -0.767 33.838 1.00 97.00 318 PHE A C 1
ATOM 2408 O O . PHE A 1 318 ? -21.277 -0.984 34.220 1.00 97.00 318 PHE A O 1
ATOM 2415 N N . CYS A 1 319 ? -19.060 -1.249 34.485 1.00 97.38 319 CYS A N 1
ATOM 2416 C CA . CYS A 1 319 ? -19.180 -2.074 35.683 1.00 97.38 319 CYS A CA 1
ATOM 2417 C C . CYS A 1 319 ? -19.802 -1.296 36.851 1.00 97.38 319 CYS A C 1
ATOM 2419 O O . CYS A 1 319 ? -20.689 -1.832 37.513 1.00 97.38 319 CYS A O 1
ATOM 2421 N N . SER A 1 320 ? -19.414 -0.035 37.071 1.00 96.25 320 SER A N 1
ATOM 2422 C CA . SER A 1 320 ? -20.026 0.828 38.096 1.00 96.25 320 SER A CA 1
ATOM 2423 C C . SER A 1 320 ? -21.522 1.050 37.861 1.00 96.25 320 SER A C 1
ATOM 2425 O O . SER A 1 320 ? -22.306 1.046 38.811 1.00 96.25 320 SER A O 1
ATOM 2427 N N . ALA A 1 321 ? -21.944 1.191 36.601 1.00 96.19 321 ALA A N 1
ATOM 2428 C CA . ALA A 1 321 ? -23.347 1.387 36.240 1.00 96.19 321 ALA A CA 1
ATOM 2429 C C . ALA A 1 321 ? -24.240 0.167 36.543 1.00 96.19 321 ALA A C 1
ATOM 2431 O O . ALA A 1 321 ? -25.461 0.301 36.557 1.00 96.19 321 ALA A O 1
ATOM 2432 N N . GLN A 1 322 ? -23.665 -1.006 36.844 1.00 96.38 322 GLN A N 1
ATOM 2433 C CA . GLN A 1 322 ? -24.423 -2.195 37.261 1.00 96.38 322 GLN A CA 1
ATOM 2434 C C . GLN A 1 322 ? -24.905 -2.135 38.716 1.00 96.38 322 GLN A C 1
ATOM 2436 O O . GLN A 1 322 ? -25.500 -3.090 39.217 1.00 96.38 322 GLN A O 1
ATOM 2441 N N . ARG A 1 323 ? -24.659 -1.034 39.433 1.00 94.62 323 ARG A N 1
ATOM 2442 C CA . ARG A 1 323 ? -25.129 -0.867 40.809 1.00 94.62 323 ARG A CA 1
ATOM 2443 C C . ARG A 1 323 ? -26.650 -1.022 40.900 1.00 94.62 323 ARG A C 1
ATOM 2445 O O . ARG A 1 323 ? -27.399 -0.367 40.186 1.00 94.62 323 ARG A O 1
ATOM 2452 N N . GLY A 1 324 ? -27.100 -1.885 41.812 1.00 93.00 324 GLY A N 1
ATOM 2453 C CA . GLY A 1 324 ? -28.524 -2.163 42.021 1.00 93.00 324 GLY A CA 1
ATOM 2454 C C . GLY A 1 324 ? -29.185 -3.002 40.920 1.00 93.00 324 GLY A C 1
ATOM 2455 O O . GLY A 1 324 ? -30.384 -3.254 41.006 1.00 93.00 324 GLY A O 1
ATOM 2456 N N . THR A 1 325 ? -28.435 -3.459 39.910 1.00 95.31 325 THR A N 1
ATOM 2457 C CA . THR A 1 325 ? -28.939 -4.369 38.872 1.00 95.31 325 THR A CA 1
ATOM 2458 C C . THR A 1 325 ? -28.598 -5.828 39.215 1.00 95.31 325 THR A C 1
ATOM 2460 O O . THR A 1 325 ? -27.692 -6.088 40.016 1.00 95.31 325 THR A O 1
ATOM 2463 N N . PRO A 1 326 ? -29.252 -6.818 38.575 1.00 95.12 326 PRO A N 1
ATOM 2464 C CA . PRO A 1 326 ? -28.856 -8.226 38.683 1.00 95.12 326 PRO A CA 1
ATOM 2465 C C . PRO A 1 326 ? -27.408 -8.506 38.240 1.00 95.12 326 PRO A C 1
ATOM 2467 O O . PRO A 1 326 ? -26.841 -9.527 38.620 1.00 95.12 326 PRO A O 1
ATOM 2470 N N . GLY A 1 327 ? -26.798 -7.606 37.456 1.00 94.31 327 GLY A N 1
ATOM 2471 C CA . GLY A 1 327 ? -25.418 -7.711 36.980 1.00 94.31 327 GLY A CA 1
ATOM 2472 C C . GLY A 1 327 ? -24.356 -7.280 37.997 1.00 94.31 327 GLY A C 1
ATOM 2473 O O . GLY A 1 327 ? -23.171 -7.540 37.776 1.00 94.31 327 GLY A O 1
ATOM 2474 N N . ALA A 1 328 ? -24.742 -6.663 39.123 1.00 95.56 328 ALA A N 1
ATOM 2475 C CA . ALA A 1 328 ? -23.803 -6.158 40.129 1.00 95.56 328 ALA A CA 1
ATOM 2476 C C . ALA A 1 328 ? -22.782 -7.205 40.635 1.00 95.56 328 ALA A C 1
ATOM 2478 O O . ALA A 1 328 ? -21.603 -6.857 40.754 1.00 95.56 328 ALA A O 1
ATOM 2479 N N . PRO A 1 329 ? -23.154 -8.479 40.911 1.00 95.56 329 PRO A N 1
ATOM 2480 C CA . PRO A 1 329 ? -22.190 -9.488 41.354 1.00 95.56 329 PRO A CA 1
ATOM 2481 C C . PRO A 1 329 ? -21.111 -9.786 40.305 1.00 95.56 329 PRO A C 1
ATOM 2483 O O . PRO A 1 329 ? -19.926 -9.823 40.639 1.00 95.56 329 PRO A O 1
ATOM 2486 N N . ALA A 1 330 ? -21.503 -9.932 39.035 1.00 96.38 330 ALA A N 1
ATOM 2487 C CA . ALA A 1 330 ? -20.576 -10.186 37.934 1.00 96.38 330 ALA A CA 1
ATOM 2488 C C . ALA A 1 330 ? -19.656 -8.980 37.683 1.00 96.38 330 ALA A C 1
ATOM 2490 O O . ALA A 1 330 ? -18.445 -9.142 37.543 1.00 96.38 330 ALA A O 1
ATOM 2491 N N . ALA A 1 331 ? -20.199 -7.758 37.721 1.00 96.88 331 ALA A N 1
ATOM 2492 C CA . ALA A 1 331 ? -19.410 -6.531 37.606 1.00 96.88 331 ALA A CA 1
ATOM 2493 C C . ALA A 1 331 ? -18.383 -6.389 38.742 1.00 96.88 331 ALA A C 1
ATOM 2495 O O . ALA A 1 331 ? -17.235 -6.013 38.504 1.00 96.88 331 ALA A O 1
ATOM 2496 N N . ARG A 1 332 ? -18.757 -6.757 39.975 1.00 96.62 332 ARG A N 1
ATOM 2497 C CA . ARG A 1 332 ? -17.836 -6.766 41.120 1.00 96.62 332 ARG A CA 1
ATOM 2498 C C . ARG A 1 332 ? -16.705 -7.776 40.927 1.00 96.62 332 ARG A C 1
ATOM 2500 O O . ARG A 1 332 ? -15.564 -7.464 41.256 1.00 96.62 332 ARG A O 1
ATOM 2507 N N . GLN A 1 333 ? -17.008 -8.961 40.396 1.00 97.19 333 GLN A N 1
ATOM 2508 C CA . GLN A 1 333 ? -16.000 -9.972 40.076 1.00 97.19 333 GLN A CA 1
ATOM 2509 C C . GLN A 1 333 ? -15.045 -9.491 38.974 1.00 97.19 333 GLN A C 1
ATOM 2511 O O . GLN A 1 333 ? -13.835 -9.658 39.110 1.00 97.19 333 GLN A O 1
ATOM 2516 N N . ALA A 1 334 ? -15.567 -8.849 37.927 1.00 97.81 334 ALA A N 1
ATOM 2517 C CA . ALA A 1 334 ? -14.761 -8.277 36.850 1.00 97.81 334 ALA A CA 1
ATOM 2518 C C . ALA A 1 334 ? -13.813 -7.175 37.357 1.00 97.81 334 ALA A C 1
ATOM 2520 O O . ALA A 1 334 ? -12.621 -7.204 37.059 1.00 97.81 334 ALA A O 1
ATOM 2521 N N . LEU A 1 335 ? -14.307 -6.252 38.192 1.00 97.94 335 LEU A N 1
ATOM 2522 C CA . LEU A 1 335 ? -13.472 -5.223 38.825 1.00 97.94 335 LEU A CA 1
ATOM 2523 C C . LEU A 1 335 ? -12.419 -5.837 39.759 1.00 97.94 335 LEU A C 1
ATOM 2525 O O . LEU A 1 335 ? -11.270 -5.411 39.735 1.00 97.94 335 LEU A O 1
ATOM 2529 N N . ALA A 1 336 ? -12.760 -6.877 40.526 1.00 97.62 336 ALA A N 1
ATOM 2530 C CA . ALA A 1 336 ? -11.786 -7.582 41.361 1.00 97.62 336 ALA A CA 1
ATOM 2531 C C . ALA A 1 336 ? -10.666 -8.233 40.525 1.00 97.62 336 ALA A C 1
ATOM 2533 O O . ALA A 1 336 ? -9.491 -8.132 40.878 1.00 97.62 336 ALA A O 1
ATOM 2534 N N . ALA A 1 337 ? -11.017 -8.862 39.398 1.00 97.44 337 ALA A N 1
ATOM 2535 C CA . ALA A 1 337 ? -10.046 -9.438 38.470 1.00 97.44 337 ALA A CA 1
ATOM 2536 C C . ALA A 1 337 ? -9.163 -8.356 37.824 1.00 97.44 337 ALA A C 1
ATOM 2538 O O . ALA A 1 337 ? -7.947 -8.529 37.738 1.00 97.44 337 ALA A O 1
ATOM 2539 N N . GLY A 1 338 ? -9.748 -7.217 37.441 1.00 97.31 338 GLY A N 1
ATOM 2540 C CA . GLY A 1 338 ? -9.002 -6.060 36.944 1.00 97.31 338 GLY A CA 1
ATOM 2541 C C . GLY A 1 338 ? -8.038 -5.488 37.986 1.00 97.31 338 GLY A C 1
ATOM 2542 O O . GLY A 1 338 ? -6.875 -5.241 37.678 1.00 97.31 338 GLY A O 1
ATOM 2543 N N . ALA A 1 339 ? -8.466 -5.357 39.245 1.00 97.56 339 ALA A N 1
ATOM 2544 C CA . ALA A 1 339 ? -7.594 -4.933 40.340 1.00 97.56 339 ALA A CA 1
ATOM 2545 C C . ALA A 1 339 ? -6.416 -5.904 40.521 1.00 97.56 339 ALA A C 1
ATOM 2547 O O . ALA A 1 339 ? -5.274 -5.468 40.651 1.00 97.56 339 ALA A O 1
ATOM 2548 N N . GLN A 1 340 ? -6.672 -7.214 40.447 1.00 97.69 340 GLN A N 1
ATOM 2549 C CA . GLN A 1 340 ? -5.624 -8.231 40.519 1.00 97.69 340 GLN A CA 1
ATOM 2550 C C . GLN A 1 340 ? -4.634 -8.140 39.345 1.00 97.69 340 GLN A C 1
ATOM 2552 O O . GLN A 1 340 ? -3.434 -8.304 39.560 1.00 97.69 340 GLN A O 1
ATOM 2557 N N . HIS A 1 341 ? -5.113 -7.889 38.122 1.00 96.19 341 HIS A N 1
ATOM 2558 C CA . HIS A 1 341 ? -4.263 -7.658 36.946 1.00 96.19 341 HIS A CA 1
ATOM 2559 C C . HIS A 1 341 ? -3.330 -6.460 37.162 1.00 96.19 341 HIS A C 1
ATOM 2561 O O . HIS A 1 341 ? -2.113 -6.600 37.074 1.00 96.19 341 HIS A O 1
ATOM 2567 N N . ILE A 1 342 ? -3.884 -5.314 37.569 1.00 97.00 342 ILE A N 1
ATOM 2568 C CA . ILE A 1 342 ? -3.111 -4.090 37.827 1.00 97.00 342 ILE A CA 1
ATOM 2569 C C . ILE A 1 342 ? -2.084 -4.304 38.949 1.00 97.00 342 ILE A C 1
ATOM 2571 O O . ILE A 1 342 ? -0.940 -3.871 38.825 1.00 97.00 342 ILE A O 1
ATOM 2575 N N . SER A 1 343 ? -2.456 -4.991 40.035 1.00 96.75 343 SER A N 1
ATOM 2576 C CA . SER A 1 343 ? -1.526 -5.310 41.127 1.00 96.75 343 SER A CA 1
ATOM 2577 C C . SER A 1 343 ? -0.346 -6.169 40.668 1.00 96.75 343 SER A C 1
ATOM 2579 O O . SER A 1 343 ? 0.778 -5.905 41.084 1.00 96.75 343 SER A O 1
ATOM 2581 N N . LYS A 1 344 ? -0.563 -7.150 39.779 1.00 95.50 344 LYS A N 1
ATOM 2582 C CA . LYS A 1 344 ? 0.534 -7.960 39.219 1.00 95.50 344 LYS A CA 1
ATOM 2583 C C . LYS A 1 344 ? 1.524 -7.109 38.419 1.00 95.50 344 LYS A C 1
ATOM 2585 O O . LYS A 1 344 ? 2.728 -7.307 38.560 1.00 95.50 344 LYS A O 1
ATOM 2590 N N . GLU A 1 345 ? 1.031 -6.161 37.623 1.00 93.88 345 GLU A N 1
ATOM 2591 C CA . GLU A 1 345 ? 1.884 -5.235 36.865 1.00 93.88 345 GLU A CA 1
ATOM 2592 C C . GLU A 1 345 ? 2.653 -4.274 37.786 1.00 93.88 345 GLU A C 1
ATOM 2594 O O . GLU A 1 345 ? 3.849 -4.053 37.594 1.00 93.88 345 GLU A O 1
ATOM 2599 N N . ILE A 1 346 ? 2.013 -3.762 38.846 1.00 94.88 346 ILE A N 1
ATOM 2600 C CA . ILE A 1 346 ? 2.687 -2.964 39.885 1.00 94.88 346 ILE A CA 1
ATOM 2601 C C . ILE A 1 346 ? 3.843 -3.759 40.504 1.00 94.88 346 ILE A C 1
ATOM 2603 O O . ILE A 1 346 ? 4.971 -3.265 40.531 1.00 94.88 346 ILE A O 1
ATOM 2607 N N . ASP A 1 347 ? 3.591 -4.995 40.943 1.00 94.00 347 ASP A N 1
ATOM 2608 C CA . ASP A 1 347 ? 4.612 -5.859 41.545 1.00 94.00 347 ASP A CA 1
ATOM 2609 C C . ASP A 1 347 ? 5.777 -6.122 40.580 1.00 94.00 347 ASP A C 1
ATOM 2611 O O . ASP A 1 347 ? 6.940 -6.167 40.993 1.00 94.00 347 ASP A O 1
ATOM 2615 N N . LEU A 1 348 ? 5.479 -6.307 39.291 1.00 92.38 348 LEU A N 1
ATOM 2616 C CA . LEU A 1 348 ? 6.482 -6.513 38.248 1.00 92.38 348 LEU A CA 1
ATOM 2617 C C . LEU A 1 348 ? 7.370 -5.273 38.073 1.00 92.38 348 LEU A C 1
ATOM 2619 O O . LEU A 1 348 ? 8.597 -5.391 38.031 1.00 92.38 348 LEU A O 1
ATOM 2623 N N . TYR A 1 349 ? 6.773 -4.082 38.038 1.00 92.25 349 TYR A N 1
ATOM 2624 C CA . TYR A 1 349 ? 7.508 -2.825 37.921 1.00 92.25 349 TYR A CA 1
ATOM 2625 C C . TYR A 1 349 ? 8.315 -2.470 39.174 1.00 92.25 349 TYR A C 1
ATOM 2627 O O . TYR A 1 349 ? 9.413 -1.920 39.063 1.00 92.25 349 TYR A O 1
ATOM 2635 N N . GLU A 1 350 ? 7.817 -2.795 40.365 1.00 90.62 350 GLU A N 1
ATOM 2636 C CA . GLU A 1 350 ? 8.510 -2.523 41.628 1.00 90.62 350 GLU A CA 1
ATOM 2637 C C . GLU A 1 350 ? 9.724 -3.424 41.858 1.00 90.62 350 GLU A C 1
ATOM 2639 O O . GLU A 1 350 ? 10.722 -2.972 42.425 1.00 90.62 350 GLU A O 1
ATOM 2644 N N . LYS A 1 351 ? 9.664 -4.677 41.388 1.00 91.44 351 LYS A N 1
ATOM 2645 C CA . LYS A 1 351 ? 10.790 -5.624 41.445 1.00 91.44 351 LYS A CA 1
ATOM 2646 C C . LYS A 1 351 ? 11.946 -5.236 40.525 1.00 91.44 351 LYS A C 1
ATOM 2648 O O . LYS A 1 351 ? 13.056 -5.727 40.709 1.00 91.44 351 LYS A O 1
ATOM 2653 N N . SER A 1 352 ? 11.714 -4.358 39.552 1.00 85.69 352 SER A N 1
ATOM 2654 C CA . SER A 1 352 ? 12.786 -3.818 38.723 1.00 85.69 352 SER A CA 1
ATOM 2655 C C . SER A 1 352 ? 13.613 -2.781 39.494 1.00 85.69 352 SER A C 1
ATOM 2657 O O . SER A 1 352 ? 13.093 -1.794 40.018 1.00 85.69 352 SER A O 1
ATOM 2659 N N . GLU A 1 353 ? 14.939 -2.931 39.472 1.00 79.56 353 GLU A N 1
ATOM 2660 C CA . GLU A 1 353 ? 15.871 -1.969 40.079 1.00 79.56 353 GLU A CA 1
ATOM 2661 C C . GLU A 1 353 ? 15.915 -0.619 39.336 1.00 79.56 353 GLU A C 1
ATOM 2663 O O . GLU A 1 353 ? 16.327 0.401 39.895 1.00 79.56 353 GLU A O 1
ATOM 2668 N N . ALA A 1 354 ? 15.441 -0.574 38.088 1.00 85.44 354 ALA A N 1
ATOM 2669 C CA . ALA A 1 354 ? 15.470 0.632 37.273 1.00 85.44 354 ALA A CA 1
ATOM 2670 C C . ALA A 1 354 ? 14.459 1.700 37.737 1.00 85.44 354 ALA A C 1
ATOM 2672 O O . ALA A 1 354 ? 13.255 1.459 37.840 1.00 85.44 354 ALA A O 1
ATOM 2673 N N . ARG A 1 355 ? 14.941 2.938 37.929 1.00 83.75 355 ARG A N 1
ATOM 2674 C CA . ARG A 1 355 ? 14.143 4.093 38.395 1.00 83.75 355 ARG A CA 1
ATOM 2675 C C . ARG A 1 355 ? 12.891 4.363 37.548 1.00 83.75 355 ARG A C 1
ATOM 2677 O O . ARG A 1 355 ? 11.859 4.724 38.108 1.00 83.75 355 ARG A O 1
ATOM 2684 N N . PHE A 1 356 ? 12.967 4.189 36.229 1.00 86.31 356 PHE A N 1
ATOM 2685 C CA . PHE A 1 356 ? 11.831 4.431 35.332 1.00 86.31 356 PHE A CA 1
ATOM 2686 C C . PHE A 1 356 ? 10.692 3.416 35.535 1.00 86.31 356 PHE A C 1
ATOM 2688 O O . PHE A 1 356 ? 9.526 3.771 35.389 1.00 86.31 356 PHE A O 1
ATOM 2695 N N . MET A 1 357 ? 10.995 2.181 35.951 1.00 89.44 357 MET A N 1
ATOM 2696 C CA . MET A 1 357 ? 9.966 1.179 36.255 1.00 89.44 357 MET A CA 1
ATOM 2697 C C . MET A 1 357 ? 9.206 1.534 37.536 1.00 89.44 357 MET A C 1
ATOM 2699 O O . MET A 1 357 ? 7.986 1.437 37.582 1.00 89.44 357 MET A O 1
ATOM 2703 N N . LYS A 1 358 ? 9.877 2.099 38.546 1.00 85.75 358 LYS A N 1
ATOM 2704 C CA . LYS A 1 358 ? 9.189 2.594 39.753 1.00 85.75 358 LYS A CA 1
ATOM 2705 C C . LYS A 1 358 ? 8.205 3.734 39.455 1.00 85.75 358 LYS A C 1
ATOM 2707 O O . LYS A 1 358 ? 7.177 3.840 40.116 1.00 85.75 358 LYS A O 1
ATOM 2712 N N . GLN A 1 359 ? 8.492 4.576 38.457 1.00 87.56 359 GLN A N 1
ATOM 2713 C CA . GLN A 1 359 ? 7.549 5.604 37.991 1.00 87.56 359 GLN A CA 1
ATOM 2714 C C . GLN A 1 359 ? 6.340 4.986 37.279 1.00 87.56 359 GLN A C 1
ATOM 2716 O O . GLN A 1 359 ? 5.211 5.402 37.520 1.00 87.56 359 GLN A O 1
ATOM 2721 N N . ARG A 1 360 ? 6.565 3.951 36.464 1.00 90.69 360 ARG A N 1
ATOM 2722 C CA . ARG A 1 360 ? 5.501 3.162 35.827 1.00 90.69 360 ARG A CA 1
ATOM 2723 C C . ARG A 1 360 ? 4.552 2.524 36.848 1.00 90.69 360 ARG A C 1
ATOM 2725 O O . ARG A 1 360 ? 3.341 2.675 36.716 1.00 90.69 360 ARG A O 1
ATOM 2732 N N . ALA A 1 361 ? 5.089 1.939 37.923 1.00 91.19 361 ALA A N 1
ATOM 2733 C CA . ALA A 1 361 ? 4.289 1.410 39.031 1.00 91.19 361 ALA A CA 1
ATOM 2734 C C . ALA A 1 361 ? 3.357 2.470 39.649 1.00 91.19 361 ALA A C 1
ATOM 2736 O O . ALA A 1 361 ? 2.205 2.176 39.962 1.00 91.19 361 ALA A O 1
ATOM 2737 N N . ALA A 1 362 ? 3.823 3.718 39.795 1.00 88.88 362 ALA A N 1
ATOM 2738 C CA . ALA A 1 362 ? 2.991 4.807 40.307 1.00 88.88 362 ALA A CA 1
ATOM 2739 C C . ALA A 1 362 ? 1.790 5.106 39.389 1.00 88.88 362 ALA A C 1
ATOM 2741 O O . ALA A 1 362 ? 0.681 5.253 39.896 1.00 88.88 362 ALA A O 1
ATOM 2742 N N . GLY A 1 363 ? 1.984 5.101 38.064 1.00 89.62 363 GLY A N 1
ATOM 2743 C CA . GLY A 1 363 ? 0.891 5.249 37.092 1.00 89.62 363 GLY A CA 1
ATOM 2744 C C . GLY A 1 363 ? -0.144 4.120 37.181 1.00 89.62 363 GLY A C 1
ATOM 2745 O O . GLY A 1 363 ? -1.348 4.378 37.192 1.00 89.62 363 GLY A O 1
ATOM 2746 N N . CYS A 1 364 ? 0.306 2.874 37.360 1.00 93.75 364 CYS A N 1
ATOM 2747 C CA . CYS A 1 364 ? -0.594 1.735 37.565 1.00 93.75 364 CYS A CA 1
ATOM 2748 C C . CYS A 1 364 ? -1.389 1.836 38.875 1.00 93.75 364 CYS A C 1
ATOM 2750 O O . CYS A 1 364 ? -2.568 1.480 38.911 1.00 93.75 364 CYS A O 1
ATOM 2752 N N . ARG A 1 365 ? -0.791 2.361 39.956 1.00 94.88 365 ARG A N 1
ATOM 2753 C CA . ARG A 1 365 ? -1.503 2.564 41.232 1.00 94.88 365 ARG A CA 1
ATOM 2754 C C . ARG A 1 365 ? -2.683 3.523 41.090 1.00 94.88 365 ARG A C 1
ATOM 2756 O O . ARG A 1 365 ? -3.706 3.297 41.731 1.00 94.88 365 ARG A O 1
ATOM 2763 N N . GLU A 1 366 ? -2.590 4.543 40.238 1.00 93.75 366 GLU A N 1
ATOM 2764 C CA . GLU A 1 366 ? -3.737 5.414 39.953 1.00 93.75 366 GLU A CA 1
ATOM 2765 C C . GLU A 1 366 ? -4.903 4.631 39.336 1.00 93.75 366 GLU A C 1
ATOM 2767 O O . GLU A 1 366 ? -6.057 4.836 39.720 1.00 93.75 366 GLU A O 1
ATOM 2772 N N . GLN A 1 367 ? -4.618 3.686 38.434 1.00 95.06 367 GLN A N 1
ATOM 2773 C CA . GLN A 1 367 ? -5.655 2.831 37.847 1.00 95.06 367 GLN A CA 1
ATOM 2774 C C . GLN A 1 367 ? -6.222 1.851 38.879 1.00 95.06 367 GLN A C 1
ATOM 2776 O O . GLN A 1 367 ? -7.435 1.643 38.924 1.00 95.06 367 GLN A O 1
ATOM 2781 N N . LEU A 1 368 ? -5.379 1.315 39.772 1.00 96.50 368 LEU A N 1
ATOM 2782 C CA . LEU A 1 368 ? -5.826 0.458 40.873 1.00 96.50 368 LEU A CA 1
ATOM 2783 C C . LEU A 1 368 ? -6.811 1.193 41.794 1.00 96.50 368 LEU A C 1
ATOM 2785 O O . LEU A 1 368 ? -7.848 0.636 42.158 1.00 96.50 368 LEU A O 1
ATOM 2789 N N . VAL A 1 369 ? -6.532 2.457 42.133 1.00 96.31 369 VAL A N 1
ATOM 2790 C CA . VAL A 1 369 ? -7.444 3.295 42.932 1.00 96.31 369 VAL A CA 1
ATOM 2791 C C . VAL A 1 369 ? -8.796 3.451 42.232 1.00 96.31 369 VAL A C 1
ATOM 2793 O O . VAL A 1 369 ? -9.833 3.312 42.877 1.00 96.31 369 VAL A O 1
ATOM 2796 N N . ARG A 1 370 ? -8.813 3.668 40.910 1.00 95.12 370 ARG A N 1
ATOM 2797 C CA . ARG A 1 370 ? -10.064 3.790 40.136 1.00 95.12 370 ARG A CA 1
ATOM 2798 C C . ARG A 1 370 ? -10.895 2.506 40.173 1.00 95.12 370 ARG A C 1
ATOM 2800 O O . ARG A 1 370 ? -12.086 2.569 40.470 1.00 95.12 370 ARG A O 1
ATOM 2807 N N . VAL A 1 371 ? -10.279 1.350 39.910 1.00 96.12 371 VAL A N 1
ATOM 2808 C CA . VAL A 1 371 ? -10.983 0.053 39.902 1.00 96.12 371 VAL A CA 1
ATOM 2809 C C . VAL A 1 371 ? -11.502 -0.309 41.294 1.00 96.12 371 VAL A C 1
ATOM 2811 O O . VAL A 1 371 ? -12.644 -0.742 41.437 1.00 96.12 371 VAL A O 1
ATOM 2814 N N . THR A 1 372 ? -10.689 -0.103 42.332 1.00 95.88 372 THR A N 1
ATOM 2815 C CA . THR A 1 372 ? -11.072 -0.419 43.720 1.00 95.88 372 THR A CA 1
ATOM 2816 C C . THR A 1 372 ? -12.167 0.508 44.248 1.00 95.88 372 THR A C 1
ATOM 2818 O O . THR A 1 372 ? -13.076 0.037 44.935 1.00 95.88 372 THR A O 1
ATOM 2821 N N . ALA A 1 373 ? -12.150 1.794 43.879 1.00 95.06 373 ALA A N 1
ATOM 2822 C CA . ALA A 1 373 ? -13.233 2.727 44.186 1.00 95.06 373 ALA A CA 1
ATOM 2823 C C . ALA A 1 373 ? -14.557 2.288 43.537 1.00 95.06 373 ALA A C 1
ATOM 2825 O O . ALA A 1 373 ? -15.558 2.136 44.238 1.00 95.06 373 ALA A O 1
ATOM 2826 N N . ALA A 1 374 ? -14.540 1.981 42.235 1.00 94.94 374 ALA A N 1
ATOM 2827 C CA . ALA A 1 374 ? -15.700 1.452 41.515 1.00 94.94 374 ALA A CA 1
ATOM 2828 C C . ALA A 1 374 ? -16.236 0.151 42.143 1.00 94.94 374 ALA A C 1
ATOM 2830 O O . ALA A 1 374 ? -17.443 -0.032 42.309 1.00 94.94 374 ALA A O 1
ATOM 2831 N N . GLN A 1 375 ? -15.340 -0.749 42.559 1.00 94.50 375 GLN A N 1
ATOM 2832 C CA . GLN A 1 375 ? -15.718 -2.004 43.209 1.00 94.50 375 GLN A CA 1
ATOM 2833 C C . GLN A 1 375 ? -16.399 -1.770 44.566 1.00 94.50 375 GLN A C 1
ATOM 2835 O O . GLN A 1 375 ? -17.372 -2.455 44.892 1.00 94.50 375 GLN A O 1
ATOM 2840 N N . ALA A 1 376 ? -15.906 -0.810 45.356 1.00 91.81 376 ALA A N 1
ATOM 2841 C CA . ALA A 1 376 ? -16.476 -0.461 46.655 1.00 91.81 376 ALA A CA 1
ATOM 2842 C C . ALA A 1 376 ? -17.876 0.163 46.526 1.00 91.81 376 ALA A C 1
ATOM 2844 O O . ALA A 1 376 ? -18.749 -0.114 47.351 1.00 91.81 376 ALA A O 1
ATOM 2845 N N . GLU A 1 377 ? -18.111 0.958 45.480 1.00 90.81 377 GLU A N 1
ATOM 2846 C CA . GLU A 1 377 ? -19.423 1.546 45.181 1.00 90.81 377 GLU A CA 1
ATOM 2847 C C . GLU A 1 377 ? -20.483 0.489 44.852 1.00 90.81 377 GLU A C 1
ATOM 2849 O O . GLU A 1 377 ? -21.632 0.644 45.259 1.00 90.81 377 GLU A O 1
ATOM 2854 N N . LEU A 1 378 ? -20.105 -0.623 44.209 1.00 87.25 378 LEU A N 1
ATOM 2855 C CA . LEU A 1 378 ? -21.007 -1.763 43.979 1.00 87.25 378 LEU A CA 1
ATOM 2856 C C . LEU A 1 378 ? -21.360 -2.537 45.259 1.00 87.25 378 LEU A C 1
ATOM 2858 O O . LEU A 1 378 ? -22.255 -3.385 45.234 1.00 87.25 378 LEU A O 1
ATOM 2862 N N . GLY A 1 379 ? -20.614 -2.336 46.348 1.00 73.62 379 GLY A N 1
ATOM 2863 C CA . GLY A 1 379 ? -20.841 -2.961 47.655 1.00 73.62 379 GLY A CA 1
ATOM 2864 C C . GLY A 1 379 ? -21.876 -2.251 48.528 1.00 73.62 379 GLY A C 1
ATOM 2865 O O . GLY A 1 379 ? -22.347 -2.853 49.492 1.00 73.62 379 GLY A O 1
ATOM 2866 N N . ARG A 1 380 ? -22.204 -0.997 48.196 1.00 70.69 380 ARG A N 1
ATOM 2867 C CA . ARG A 1 380 ? -23.141 -0.128 48.920 1.00 70.69 380 ARG A CA 1
ATOM 2868 C C . ARG A 1 380 ? -24.464 -0.018 48.184 1.00 70.69 380 ARG A C 1
ATOM 2870 O O . ARG A 1 380 ? -25.492 0.106 48.871 1.00 70.69 380 ARG A O 1
#

Foldseek 3Di:
DVVVLVVLLVVLVVCLVVVNLVVSLVSLVVVCVVPVVDDCPVSNLVSLLSNLLVCLVVVNPVVSVVSLVVSCVVPVLPLVSLVSLLVSAQPDPPRDPVNLSSLVSNLVPDDAARDPSSLSSLLVCQQPPACDDPVNVSSLVSCVRHPVCSLVVLVVQCVDPRNSSNNSNVVSCVVNVNQDLLSLLQSLVCQLANEALPDPSVVVSLVVLVVVLPDPPLVVSPVVSPHDQRQGRNNQLDDDPSNVSVLLCCLPSVVVRCLVNLQVQCPDLRLRSNVSSVSSCVSNVNCVSDPPLVSLLVLLQRDDLLDPDPSVVVSLVVLLVCAPHPCLVSSLVSLVNSLVNLVVQLVVLVPDPDPVSPVSSVSSVVSSVSSVVSSVSSVD

Sequence (380 aa):
VAQFRQAVHGEALELAGAGRHDDALARLDRQRGARPWLDTATWEREVRTAKAAHLVAHQHAEQGEALFLTLREEAPDDATICRAMLAAFAGRDDAPPSLVGAAMVLARQGSGPLAPDVQQVLTGALGRDGPFGESNENLRDLLLARDPGITATVLPWLDGDDYTRRFNAFAVLEKAGALGDGDRLRFHLVTLLSYSSSYTVTGEAATWLETESAKPGWAERKRAARLPAITGARCLHSGNELADRAVALLAGPFGDESAVAALAWCADPDQDLRWNGYRILAAGHRLERLDVPAFHAATLTSFDPLFATPAFLAAVTFCSAQRGTPGAPAARQALAAGAQHISKEIDLYEKSEARFMKQRAAGCREQLVRVTAAQAELGR

pLDDT: mean 94.38, std 3.63, range [70.69, 98.38]

Radius of gyration: 33.33 Å; chains: 1; bounding box: 79×29×98 Å